Protein AF-A0A5C9EHA9-F1 (afdb_monomer_lite)

Structure (mmCIF, N/CA/C/O backbone):
data_AF-A0A5C9EHA9-F1
#
_entry.id   AF-A0A5C9EHA9-F1
#
loop_
_atom_site.group_PDB
_atom_site.id
_atom_site.type_symbol
_atom_site.label_atom_id
_atom_site.label_alt_id
_atom_site.label_comp_id
_atom_site.label_asym_id
_atom_site.label_entity_id
_atom_site.label_seq_id
_atom_site.pdbx_PDB_ins_code
_atom_site.Cartn_x
_atom_site.Cartn_y
_atom_site.Cartn_z
_atom_site.occupancy
_atom_site.B_iso_or_equiv
_atom_site.auth_seq_id
_atom_site.auth_comp_id
_atom_site.auth_asym_id
_atom_site.auth_atom_id
_atom_site.pdbx_PDB_model_num
ATOM 1 N N . MET A 1 1 ? 40.102 21.582 -14.634 1.00 33.03 1 MET A N 1
ATOM 2 C CA . MET A 1 1 ? 40.320 20.619 -13.537 1.00 33.03 1 MET A CA 1
ATOM 3 C C . MET A 1 1 ? 39.974 19.258 -14.089 1.00 33.03 1 MET A C 1
ATOM 5 O O . MET A 1 1 ? 38.854 19.064 -14.535 1.00 33.03 1 MET A O 1
ATOM 9 N N . THR A 1 2 ? 40.988 18.416 -14.208 1.00 31.03 2 THR A N 1
ATOM 10 C CA . THR A 1 2 ? 40.971 17.069 -14.780 1.00 31.03 2 THR A CA 1
ATOM 11 C C . THR A 1 2 ? 39.968 16.185 -14.041 1.00 31.03 2 THR A C 1
ATOM 13 O O . THR A 1 2 ? 40.045 16.054 -12.823 1.00 31.03 2 THR A O 1
ATOM 16 N N . ILE A 1 3 ? 39.015 15.611 -14.780 1.00 41.56 3 ILE A N 1
ATOM 17 C CA . ILE A 1 3 ? 38.165 14.519 -14.299 1.00 41.56 3 ILE A CA 1
ATOM 18 C C . ILE A 1 3 ? 39.112 13.354 -13.995 1.00 41.56 3 ILE A C 1
ATOM 20 O O . ILE A 1 3 ? 39.932 12.991 -14.834 1.00 41.56 3 ILE A O 1
ATOM 24 N N . ASN A 1 4 ? 39.071 12.860 -12.761 1.00 42.25 4 ASN A N 1
ATOM 25 C CA . ASN A 1 4 ? 39.932 11.792 -12.271 1.00 42.25 4 ASN A CA 1
ATOM 26 C C . ASN A 1 4 ? 39.829 10.542 -13.163 1.00 42.25 4 ASN A C 1
ATOM 28 O O . ASN A 1 4 ? 38.785 9.896 -13.182 1.00 42.25 4 ASN A O 1
ATOM 32 N N . ASP A 1 5 ? 40.942 10.135 -13.781 1.00 46.09 5 ASP A N 1
ATOM 33 C CA . ASP A 1 5 ? 41.194 8.769 -14.274 1.00 46.09 5 ASP A CA 1
ATOM 34 C C . ASP A 1 5 ? 41.341 7.780 -13.093 1.00 46.09 5 ASP A C 1
ATOM 36 O O . ASP A 1 5 ? 42.302 7.013 -12.999 1.00 46.09 5 ASP A O 1
ATOM 40 N N . GLN A 1 6 ? 40.426 7.809 -12.122 1.00 56.72 6 GLN A N 1
ATOM 41 C CA . GLN A 1 6 ? 40.365 6.736 -11.136 1.00 56.72 6 GLN A CA 1
ATOM 42 C C . GLN A 1 6 ? 39.801 5.504 -11.840 1.00 56.72 6 GLN A C 1
ATOM 44 O O . GLN A 1 6 ? 38.637 5.486 -12.237 1.00 56.72 6 GLN A O 1
ATOM 49 N N . LEU A 1 7 ? 40.648 4.483 -12.025 1.00 65.50 7 LEU A N 1
ATOM 50 C CA . LEU A 1 7 ? 40.211 3.173 -12.498 1.00 65.50 7 LEU A CA 1
ATOM 51 C C . LEU A 1 7 ? 39.031 2.703 -11.638 1.00 65.50 7 LEU A C 1
ATOM 53 O O . LEU A 1 7 ? 39.145 2.648 -10.414 1.00 65.50 7 LEU A O 1
ATOM 57 N N . ILE A 1 8 ? 37.927 2.337 -12.291 1.00 74.50 8 ILE A N 1
ATOM 58 C CA . ILE A 1 8 ? 36.803 1.666 -11.639 1.00 74.50 8 ILE A CA 1
ATOM 59 C C . ILE A 1 8 ? 37.338 0.369 -11.019 1.00 74.50 8 ILE A C 1
ATOM 61 O O . ILE A 1 8 ? 37.857 -0.493 -11.731 1.00 74.50 8 ILE A O 1
ATOM 65 N N . ASP A 1 9 ? 37.245 0.247 -9.694 1.00 79.56 9 ASP A N 1
ATOM 66 C CA . ASP A 1 9 ? 37.629 -0.973 -8.990 1.00 79.56 9 ASP A CA 1
ATOM 67 C C . ASP A 1 9 ? 36.537 -2.033 -9.166 1.00 79.56 9 ASP A C 1
ATOM 69 O O . ASP A 1 9 ? 35.448 -1.940 -8.598 1.00 79.56 9 ASP A O 1
ATOM 73 N N . PHE A 1 10 ? 36.845 -3.052 -9.965 1.00 81.06 10 PHE A N 1
ATOM 74 C CA . PHE A 1 10 ? 35.960 -4.186 -10.221 1.00 81.06 10 PHE A CA 1
ATOM 75 C C . PHE A 1 10 ? 36.084 -5.296 -9.170 1.00 81.06 10 PHE A C 1
ATOM 77 O O . PHE A 1 10 ? 35.537 -6.371 -9.378 1.00 81.06 10 PHE A O 1
ATOM 84 N N . GLN A 1 11 ? 36.809 -5.088 -8.064 1.00 77.44 11 GLN A N 1
ATOM 85 C CA . GLN A 1 11 ? 36.884 -6.004 -6.914 1.00 77.44 11 GLN A CA 1
ATOM 86 C C . GLN A 1 11 ? 37.249 -7.454 -7.279 1.00 77.44 11 GLN A C 1
ATOM 88 O O . GLN A 1 11 ? 36.770 -8.411 -6.676 1.00 77.44 11 GLN A O 1
ATOM 93 N N . GLY A 1 12 ? 38.108 -7.620 -8.288 1.00 79.00 12 GLY A N 1
ATOM 94 C CA . GLY A 1 12 ? 38.571 -8.927 -8.761 1.00 79.00 12 GLY A CA 1
ATOM 95 C C . GLY A 1 12 ? 37.683 -9.606 -9.810 1.00 79.00 12 GLY A C 1
ATOM 96 O O . GLY A 1 12 ? 38.083 -10.656 -10.315 1.00 79.00 12 GLY A O 1
ATOM 97 N N . TYR A 1 13 ? 36.542 -9.016 -10.183 1.00 82.75 13 TYR A N 1
ATOM 98 C CA . TYR A 1 13 ? 35.718 -9.492 -11.298 1.00 82.75 13 TYR A CA 1
ATOM 99 C C . TYR A 1 13 ? 36.395 -9.230 -12.651 1.00 82.75 13 TYR A C 1
ATOM 101 O O . TYR A 1 13 ? 37.064 -8.212 -12.853 1.00 82.75 13 TYR A O 1
ATOM 109 N N . LYS A 1 14 ? 36.196 -10.150 -13.598 1.00 88.31 14 LYS A N 1
ATOM 110 C CA . LYS A 1 14 ? 36.765 -10.105 -14.954 1.00 88.31 14 LYS A CA 1
ATOM 111 C C . LYS A 1 14 ? 35.688 -9.802 -15.989 1.00 88.31 14 LYS A C 1
ATOM 113 O O . LYS A 1 14 ? 35.336 -10.656 -16.800 1.00 88.31 14 LYS A O 1
ATOM 118 N N . LEU A 1 15 ? 35.182 -8.573 -15.959 1.00 88.69 15 LEU A N 1
ATOM 119 C CA . LEU A 1 15 ? 34.115 -8.148 -16.859 1.00 88.69 15 LEU A CA 1
ATOM 120 C C . LEU A 1 15 ? 34.553 -8.205 -18.334 1.00 88.69 15 LEU A C 1
ATOM 122 O O . LEU A 1 15 ? 35.722 -7.942 -18.644 1.00 88.69 15 LEU A O 1
ATOM 126 N N . PRO A 1 16 ? 33.620 -8.460 -19.269 1.00 92.12 16 PRO A N 1
ATOM 127 C CA . PRO A 1 16 ? 33.865 -8.267 -20.691 1.00 92.12 16 PRO A CA 1
ATOM 128 C C . PRO A 1 16 ? 34.302 -6.830 -21.001 1.00 92.12 16 PRO A C 1
ATOM 130 O O . PRO A 1 16 ? 33.774 -5.870 -20.434 1.00 92.12 16 PRO A O 1
ATOM 133 N N . GLN A 1 17 ? 35.206 -6.663 -21.973 1.00 90.75 17 GLN A N 1
ATOM 134 C CA . GLN A 1 17 ? 35.720 -5.341 -22.360 1.00 90.75 17 GLN A CA 1
ATOM 135 C C . GLN A 1 17 ? 34.598 -4.360 -22.743 1.00 90.75 17 GLN A C 1
ATOM 137 O O . GLN A 1 17 ? 34.673 -3.185 -22.404 1.00 90.75 17 GLN A O 1
ATOM 142 N N . SER A 1 18 ? 33.523 -4.846 -23.369 1.00 92.12 18 SER A N 1
ATOM 143 C CA . SER A 1 18 ? 32.357 -4.033 -23.733 1.00 92.12 18 SER A CA 1
ATOM 144 C C . SER A 1 18 ? 31.646 -3.406 -22.529 1.00 92.12 18 SER A C 1
ATOM 146 O O . SER A 1 18 ? 31.169 -2.276 -22.630 1.00 92.12 18 SER A O 1
ATOM 148 N N . GLU A 1 19 ? 31.574 -4.113 -21.397 1.00 92.44 19 GLU A N 1
ATOM 149 C CA . GLU A 1 19 ? 30.975 -3.600 -20.160 1.00 92.44 19 GLU A CA 1
ATOM 150 C C . GLU A 1 19 ? 31.929 -2.633 -19.452 1.00 92.44 19 GLU A C 1
ATOM 152 O O . GLU A 1 19 ? 31.502 -1.580 -18.982 1.00 92.44 19 GLU A O 1
ATOM 157 N N . ILE A 1 20 ? 33.233 -2.935 -19.453 1.00 90.75 20 ILE A N 1
ATOM 158 C CA . ILE A 1 20 ? 34.268 -2.031 -18.929 1.00 90.75 20 ILE A CA 1
ATOM 159 C C . ILE A 1 20 ? 34.233 -0.693 -19.676 1.00 90.75 20 ILE A C 1
ATOM 161 O O . ILE A 1 20 ? 34.204 0.367 -19.048 1.00 90.75 20 ILE A O 1
ATOM 165 N N . ASP A 1 21 ? 34.203 -0.730 -21.009 1.00 91.75 21 ASP A N 1
ATOM 166 C CA . ASP A 1 21 ? 34.147 0.468 -21.847 1.00 91.75 21 ASP A CA 1
ATOM 167 C C . ASP A 1 21 ? 32.845 1.241 -21.619 1.00 91.75 21 ASP A C 1
ATOM 169 O O . ASP A 1 21 ? 32.862 2.470 -21.530 1.00 91.75 21 ASP A O 1
ATOM 173 N N . ALA A 1 22 ? 31.719 0.539 -21.456 1.00 92.56 22 ALA A N 1
ATOM 174 C CA . ALA A 1 22 ? 30.440 1.165 -21.142 1.00 92.56 22 ALA A CA 1
ATOM 175 C C . ALA A 1 22 ? 30.476 1.924 -19.810 1.00 92.56 22 ALA A C 1
ATOM 177 O O . ALA A 1 22 ? 30.081 3.088 -19.760 1.00 92.56 22 ALA A O 1
ATOM 178 N N . LEU A 1 23 ? 30.991 1.301 -18.746 1.00 91.06 23 LEU A N 1
ATOM 179 C CA . LEU A 1 23 ? 31.095 1.925 -17.427 1.00 91.06 23 LEU A CA 1
ATOM 180 C C . LEU A 1 23 ? 32.051 3.125 -17.439 1.00 91.06 23 LEU A C 1
ATOM 182 O O . LEU A 1 23 ? 31.715 4.180 -16.906 1.00 91.06 23 LEU A O 1
ATOM 186 N N . LYS A 1 24 ? 33.199 3.018 -18.117 1.00 89.75 24 LYS A N 1
ATOM 187 C CA . LYS A 1 24 ? 34.130 4.148 -18.277 1.00 89.75 24 LYS A CA 1
ATOM 188 C C . LYS A 1 24 ? 33.502 5.317 -19.031 1.00 89.75 24 LYS A C 1
ATOM 190 O O . LYS A 1 24 ? 33.707 6.472 -18.656 1.00 89.75 24 LYS A O 1
ATOM 195 N N . ARG A 1 25 ? 32.717 5.043 -20.076 1.00 91.88 25 ARG A N 1
ATOM 196 C CA . ARG A 1 25 ? 31.976 6.081 -20.807 1.00 91.88 25 ARG A CA 1
ATOM 197 C C . ARG A 1 25 ? 30.891 6.715 -19.943 1.00 91.88 25 ARG A C 1
ATOM 199 O O . ARG A 1 25 ? 30.769 7.930 -19.944 1.00 91.88 25 ARG A O 1
ATOM 206 N N . LEU A 1 26 ? 30.160 5.936 -19.147 1.00 89.94 26 LEU A N 1
ATOM 207 C CA . LEU A 1 26 ? 29.197 6.479 -18.179 1.00 89.94 26 LEU A CA 1
ATOM 208 C C . LEU A 1 26 ? 29.873 7.405 -17.155 1.00 89.94 26 LEU A C 1
ATOM 210 O O . LEU A 1 26 ? 29.376 8.493 -16.885 1.00 89.94 26 LEU A O 1
ATOM 214 N N . GLN A 1 27 ? 31.036 7.023 -16.631 1.00 87.19 27 GLN A N 1
ATOM 215 C CA . GLN A 1 27 ? 31.790 7.860 -15.697 1.00 87.19 27 GLN A CA 1
ATOM 216 C C . GLN A 1 27 ? 32.285 9.159 -16.354 1.00 87.19 27 GLN A C 1
ATOM 218 O O . GLN A 1 27 ? 32.115 10.237 -15.791 1.00 87.19 27 GLN A O 1
ATOM 223 N N . SER A 1 28 ? 32.872 9.067 -17.550 1.00 87.88 28 SER A N 1
ATOM 224 C CA . SER A 1 28 ? 33.531 10.201 -18.215 1.00 87.88 28 SER A CA 1
ATOM 225 C C . SER A 1 28 ? 32.577 11.129 -18.977 1.00 87.88 28 SER A C 1
ATOM 227 O O . SER A 1 28 ? 32.682 12.345 -18.839 1.00 87.88 28 SER A O 1
ATOM 229 N N . GLU A 1 29 ? 31.638 10.588 -19.759 1.00 88.50 29 GLU A N 1
ATOM 230 C CA . GLU A 1 29 ? 30.702 11.371 -20.583 1.00 88.50 29 GLU A CA 1
ATOM 231 C C . GLU A 1 29 ? 29.534 11.927 -19.756 1.00 88.50 29 GLU A C 1
ATOM 233 O O . GLU A 1 29 ? 29.014 12.997 -20.067 1.00 88.50 29 GLU A O 1
ATOM 238 N N . TYR A 1 30 ? 29.132 11.219 -18.694 1.00 84.31 30 TYR A N 1
ATOM 239 C CA . TYR A 1 30 ? 27.952 11.552 -17.887 1.00 84.31 30 TYR A CA 1
ATOM 240 C C . TYR A 1 30 ? 28.292 11.964 -16.448 1.00 84.31 30 TYR A C 1
ATOM 242 O O . TYR A 1 30 ? 27.385 12.163 -15.642 1.00 84.31 30 TYR A O 1
ATOM 250 N N . ASN A 1 31 ? 29.586 12.123 -16.131 1.00 82.06 31 ASN A N 1
ATOM 251 C CA . ASN A 1 31 ? 30.104 12.533 -14.820 1.00 82.06 31 ASN A CA 1
ATOM 252 C C . ASN A 1 31 ? 29.496 11.732 -13.655 1.00 82.06 31 ASN A C 1
ATOM 254 O O . ASN A 1 31 ? 29.128 12.282 -12.613 1.00 82.06 31 ASN A O 1
ATOM 258 N N . MET A 1 32 ? 29.339 10.427 -13.866 1.00 80.44 32 MET A N 1
ATOM 259 C CA . MET A 1 32 ? 28.741 9.540 -12.883 1.00 80.44 32 MET A CA 1
ATOM 260 C C . MET A 1 32 ? 29.759 9.043 -11.870 1.00 80.44 32 MET A C 1
ATOM 262 O O . MET A 1 32 ? 30.819 8.540 -12.239 1.00 80.44 32 MET A O 1
ATOM 266 N N . ASP A 1 33 ? 29.369 9.060 -10.600 1.00 79.81 33 ASP A N 1
ATOM 267 C CA . ASP A 1 33 ? 30.094 8.343 -9.559 1.00 79.81 33 ASP A CA 1
ATOM 268 C C . ASP A 1 33 ? 29.681 6.859 -9.561 1.00 79.81 33 ASP A C 1
ATOM 270 O O . ASP A 1 33 ? 28.564 6.482 -9.173 1.00 79.81 33 ASP A O 1
ATOM 274 N N . ILE A 1 34 ? 30.558 6.010 -10.103 1.00 82.44 34 ILE A N 1
ATOM 275 C CA . ILE A 1 34 ? 30.306 4.577 -10.270 1.00 82.44 34 ILE A CA 1
ATOM 276 C C . ILE A 1 34 ? 30.971 3.809 -9.135 1.00 82.44 34 ILE A C 1
ATOM 278 O O . ILE A 1 34 ? 32.188 3.653 -9.093 1.00 82.44 34 ILE A O 1
ATOM 282 N N . ILE A 1 35 ? 30.137 3.260 -8.257 1.00 81.25 35 ILE A N 1
ATOM 283 C CA . ILE A 1 35 ? 30.541 2.378 -7.170 1.00 81.25 35 ILE A CA 1
ATOM 284 C C . ILE A 1 35 ? 30.046 0.979 -7.520 1.00 81.25 35 ILE A C 1
ATOM 286 O O . ILE A 1 35 ? 28.837 0.743 -7.607 1.00 81.25 35 ILE A O 1
ATOM 290 N N . VAL A 1 36 ? 30.991 0.061 -7.713 1.00 82.56 36 VAL A N 1
ATOM 291 C CA . VAL A 1 36 ? 30.744 -1.327 -8.116 1.00 82.56 36 VAL A CA 1
ATOM 292 C C . VAL A 1 36 ? 30.831 -2.247 -6.905 1.00 82.56 36 VAL A C 1
ATOM 294 O O . VAL A 1 36 ? 31.806 -2.179 -6.157 1.00 82.56 36 VAL A O 1
ATOM 297 N N . LYS A 1 37 ? 29.832 -3.116 -6.715 1.00 82.56 37 LYS A N 1
ATOM 298 C CA . LYS A 1 37 ? 29.781 -4.099 -5.622 1.00 82.56 37 LYS A CA 1
ATOM 299 C C . LYS A 1 37 ? 29.223 -5.461 -6.072 1.00 82.56 37 LYS A C 1
ATOM 301 O O . LYS A 1 37 ? 28.467 -5.513 -7.043 1.00 82.56 37 LYS A O 1
ATOM 306 N N . PRO A 1 38 ? 29.515 -6.559 -5.352 1.00 81.25 38 PRO A N 1
ATOM 307 C CA . PRO A 1 38 ? 28.788 -7.819 -5.483 1.00 81.25 38 PRO A CA 1
ATOM 308 C C . PRO A 1 38 ? 27.281 -7.644 -5.254 1.00 81.25 38 PRO A C 1
ATOM 310 O O . PRO A 1 38 ? 26.845 -6.791 -4.471 1.00 81.25 38 PRO A O 1
ATOM 313 N N . ARG A 1 39 ? 26.473 -8.482 -5.914 1.00 81.19 39 ARG A N 1
ATOM 314 C CA . ARG A 1 39 ? 25.013 -8.504 -5.740 1.00 81.19 39 ARG A CA 1
ATOM 315 C C . ARG A 1 39 ? 24.624 -8.609 -4.259 1.00 81.19 39 ARG A C 1
ATOM 317 O O . ARG A 1 39 ? 25.057 -9.511 -3.548 1.00 81.19 39 ARG A O 1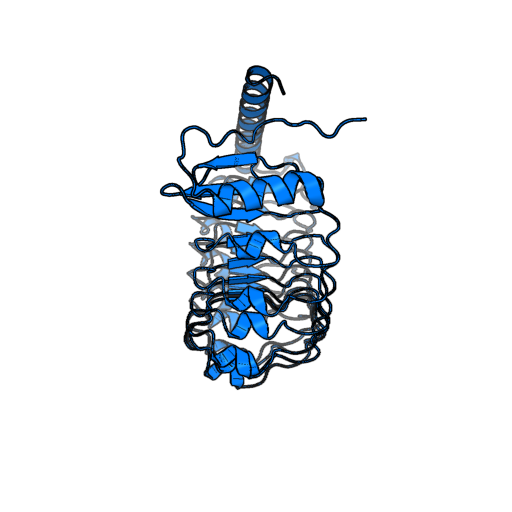
ATOM 324 N N . GLY A 1 40 ? 23.753 -7.700 -3.814 1.00 71.94 40 GLY A N 1
ATOM 325 C CA . GLY A 1 40 ? 23.185 -7.694 -2.459 1.00 71.94 40 GLY A CA 1
ATOM 326 C C . GLY A 1 40 ? 23.875 -6.759 -1.460 1.00 71.94 40 GLY A C 1
ATOM 327 O O . GLY A 1 40 ? 23.336 -6.551 -0.370 1.00 71.94 40 GLY A O 1
ATOM 328 N N . GLU A 1 41 ? 25.006 -6.143 -1.814 1.00 71.88 41 GLU A N 1
ATOM 329 C CA . GLU A 1 41 ? 25.599 -5.076 -1.001 1.00 71.88 41 GLU A CA 1
ATOM 330 C C . GLU A 1 41 ? 24.802 -3.762 -1.110 1.00 71.88 41 GLU A C 1
ATOM 332 O O . GLU A 1 41 ? 24.217 -3.437 -2.148 1.00 71.88 41 GLU A O 1
ATOM 337 N N . LYS A 1 42 ? 24.760 -3.002 -0.007 1.00 69.06 42 LYS A N 1
ATOM 338 C CA . LYS A 1 42 ? 24.109 -1.683 0.066 1.00 69.06 42 LYS A CA 1
ATOM 339 C C . LYS A 1 42 ? 25.058 -0.584 -0.430 1.00 69.06 42 LYS A C 1
ATOM 341 O O . LYS A 1 42 ? 26.267 -0.776 -0.432 1.00 69.06 42 LYS A O 1
ATOM 346 N N . GLU A 1 43 ? 24.497 0.584 -0.755 1.00 63.06 43 GLU A N 1
ATOM 347 C CA . GLU A 1 43 ? 25.253 1.816 -1.063 1.00 63.06 43 GLU A CA 1
ATOM 348 C C . GLU A 1 43 ? 26.154 1.717 -2.312 1.00 63.06 43 GLU A C 1
ATOM 350 O O . GLU A 1 43 ? 27.322 2.095 -2.288 1.00 63.06 43 GLU A O 1
ATOM 355 N N . CYS A 1 44 ? 25.614 1.231 -3.433 1.00 64.06 44 CYS A N 1
ATOM 356 C CA . CYS A 1 44 ? 26.335 1.185 -4.706 1.00 64.06 44 CYS A CA 1
ATOM 357 C C . CYS A 1 44 ? 25.438 1.511 -5.902 1.00 64.06 44 CYS A C 1
ATOM 359 O O . CYS A 1 44 ? 24.219 1.321 -5.853 1.00 64.06 44 CYS A O 1
ATOM 361 N N . SER A 1 45 ? 26.053 2.000 -6.980 1.00 80.25 45 SER A N 1
ATOM 362 C CA . SER A 1 45 ? 25.365 2.305 -8.235 1.00 80.25 45 SER A CA 1
ATOM 363 C C . SER A 1 45 ? 25.400 1.141 -9.222 1.00 80.25 45 SER A C 1
ATOM 365 O O . SER A 1 45 ? 24.561 1.121 -10.114 1.00 80.25 45 SER A O 1
ATOM 367 N N . VAL A 1 46 ? 26.287 0.151 -9.058 1.00 86.88 46 VAL A N 1
ATOM 368 C CA . VAL A 1 46 ? 26.404 -1.014 -9.953 1.00 86.88 46 VAL A CA 1
ATOM 369 C C . VAL A 1 46 ? 26.540 -2.315 -9.155 1.00 86.88 46 VAL A C 1
ATOM 371 O O . VAL A 1 46 ? 27.414 -2.411 -8.292 1.00 86.88 46 VAL A O 1
ATOM 374 N N . TRP A 1 47 ? 25.720 -3.327 -9.472 1.00 88.25 47 TRP A N 1
ATOM 375 C CA . TRP A 1 47 ? 25.927 -4.701 -8.987 1.00 88.25 47 TRP A CA 1
ATOM 376 C C . TRP A 1 47 ? 26.499 -5.611 -10.063 1.00 88.25 47 TRP A C 1
ATOM 378 O O . TRP A 1 47 ? 26.034 -5.599 -11.208 1.00 88.25 47 TRP A O 1
ATOM 388 N N . LEU A 1 48 ? 27.439 -6.454 -9.638 1.00 87.56 48 LEU A N 1
ATOM 389 C CA . LEU A 1 48 ? 28.005 -7.534 -10.434 1.00 87.56 48 LEU A CA 1
ATOM 390 C C . LEU A 1 48 ? 27.535 -8.905 -9.951 1.00 87.56 48 LEU A C 1
ATOM 392 O O . LEU A 1 48 ? 27.392 -9.142 -8.748 1.00 87.56 48 LEU A O 1
ATOM 396 N N . GLU A 1 49 ? 27.371 -9.818 -10.899 1.00 90.06 49 GLU A N 1
ATOM 397 C CA . GLU A 1 49 ? 27.209 -11.247 -10.655 1.00 90.06 49 GLU A CA 1
ATOM 398 C C . GLU A 1 49 ? 27.819 -12.031 -11.817 1.00 90.06 49 GLU A C 1
ATOM 400 O O . GLU A 1 49 ? 27.651 -11.657 -12.975 1.00 90.06 49 GLU A O 1
ATOM 405 N N . SER A 1 50 ? 28.550 -13.105 -11.502 1.00 89.56 50 SER A N 1
ATOM 406 C CA . SER A 1 50 ? 29.165 -13.989 -12.504 1.00 89.56 50 SER A CA 1
ATOM 407 C C . SER A 1 50 ? 29.951 -13.245 -13.596 1.00 89.56 50 SER A C 1
ATOM 409 O O . SER A 1 50 ? 29.804 -13.551 -14.772 1.00 89.56 50 SER A O 1
ATOM 411 N N . ASP A 1 51 ? 30.780 -12.271 -13.199 1.00 90.25 51 ASP A N 1
ATOM 412 C CA . ASP A 1 51 ? 31.585 -11.424 -14.099 1.00 90.25 51 ASP A CA 1
ATOM 413 C C . ASP A 1 51 ? 30.786 -10.503 -15.043 1.00 90.25 51 ASP A C 1
ATOM 415 O O . ASP A 1 51 ? 31.342 -9.982 -16.006 1.00 90.25 51 ASP A O 1
ATOM 419 N N . HIS A 1 52 ? 29.518 -10.216 -14.735 1.00 93.06 52 HIS A N 1
ATOM 420 C CA . HIS A 1 52 ? 28.670 -9.316 -15.520 1.00 93.06 52 HIS A CA 1
ATOM 421 C C . HIS A 1 52 ? 27.972 -8.248 -14.676 1.00 93.06 52 HIS A C 1
ATOM 423 O O . HIS A 1 52 ? 27.626 -8.474 -13.515 1.00 93.06 52 HIS A O 1
ATOM 429 N N . VAL A 1 53 ? 27.702 -7.090 -15.282 1.00 92.06 53 VAL A N 1
ATOM 430 C CA . VAL A 1 53 ? 26.826 -6.054 -14.722 1.00 92.06 53 VAL A CA 1
ATOM 431 C C . VAL A 1 53 ? 25.368 -6.503 -14.806 1.00 92.06 53 VAL A C 1
ATOM 433 O O . VAL A 1 53 ? 24.769 -6.531 -15.881 1.00 92.06 53 VAL A O 1
ATOM 436 N N . VAL A 1 54 ? 24.772 -6.791 -13.648 1.00 94.88 54 VAL A N 1
ATOM 437 C CA . VAL A 1 54 ? 23.370 -7.235 -13.536 1.00 94.88 54 VAL A CA 1
ATOM 438 C C . VAL A 1 54 ? 22.436 -6.143 -13.023 1.00 94.88 54 VAL A C 1
ATOM 440 O O . VAL A 1 54 ? 21.226 -6.212 -13.234 1.00 94.88 54 VAL A O 1
ATOM 443 N N . SER A 1 55 ? 22.971 -5.098 -12.386 1.00 93.88 55 SER A N 1
ATOM 444 C CA . SER A 1 55 ? 22.178 -3.953 -11.940 1.00 93.88 55 SER A CA 1
ATOM 445 C C . SER A 1 55 ? 22.928 -2.647 -12.079 1.00 93.88 55 SER A C 1
ATOM 447 O O . SER A 1 55 ? 24.119 -2.588 -11.780 1.00 93.88 55 SER A O 1
ATOM 449 N N . ILE A 1 56 ? 22.211 -1.592 -12.461 1.00 92.19 56 ILE A N 1
ATOM 450 C CA . ILE A 1 56 ? 22.743 -0.234 -12.461 1.00 92.19 56 ILE A CA 1
ATOM 451 C C . ILE A 1 56 ? 21.686 0.798 -12.046 1.00 92.19 56 ILE A C 1
ATOM 453 O O . ILE A 1 56 ? 20.525 0.755 -12.464 1.00 92.19 56 ILE A O 1
ATOM 457 N N . GLY A 1 57 ? 22.089 1.737 -11.195 1.00 89.50 57 GLY A N 1
ATOM 458 C CA . GLY A 1 57 ? 21.264 2.801 -10.645 1.00 89.50 57 GLY A CA 1
ATOM 459 C C . GLY A 1 57 ? 21.798 4.183 -11.009 1.00 89.50 57 GLY A C 1
ATOM 460 O O . GLY A 1 57 ? 22.910 4.553 -10.657 1.00 89.50 57 GLY A O 1
ATOM 461 N N . PHE A 1 58 ? 20.941 4.976 -11.638 1.00 85.31 58 PHE A N 1
ATOM 462 C CA . PHE A 1 58 ? 21.192 6.328 -12.124 1.00 85.31 58 PHE A CA 1
ATOM 463 C C . PHE A 1 58 ? 20.357 7.375 -11.375 1.00 85.31 58 PHE A C 1
ATOM 465 O O . PHE A 1 58 ? 19.890 8.349 -11.968 1.00 85.31 58 PHE A O 1
ATOM 472 N N . ALA A 1 59 ? 20.125 7.195 -10.071 1.00 84.75 59 ALA A N 1
ATOM 473 C CA . ALA A 1 59 ? 19.325 8.146 -9.298 1.00 84.75 59 ALA A CA 1
ATOM 474 C C . ALA A 1 59 ? 19.914 9.565 -9.357 1.00 84.75 59 ALA A C 1
ATOM 476 O O . ALA A 1 59 ? 21.096 9.718 -9.072 1.00 84.75 59 ALA A O 1
ATOM 477 N N . ARG A 1 60 ? 19.093 10.593 -9.619 1.00 85.56 60 ARG A N 1
ATOM 478 C CA . ARG A 1 60 ? 19.487 12.009 -9.438 1.00 85.56 60 ARG A CA 1
ATOM 479 C C . ARG A 1 60 ? 20.709 12.445 -10.270 1.00 85.56 60 ARG A C 1
ATOM 481 O O . ARG A 1 60 ? 21.534 13.209 -9.782 1.00 85.56 60 ARG A O 1
ATOM 488 N N . ASN A 1 61 ? 20.803 11.994 -11.524 1.00 83.62 61 ASN A N 1
ATOM 489 C CA . ASN A 1 61 ? 21.893 12.358 -12.448 1.00 83.62 61 ASN A CA 1
ATOM 490 C C . ASN A 1 61 ? 21.493 13.423 -13.487 1.00 83.62 61 ASN A C 1
ATOM 492 O O . ASN A 1 61 ? 22.245 13.697 -14.416 1.00 83.62 61 ASN A O 1
ATOM 496 N N . ASN A 1 62 ? 20.313 14.040 -13.345 1.00 86.00 62 ASN A N 1
ATOM 497 C CA . ASN A 1 62 ? 19.784 15.057 -14.265 1.00 86.00 62 ASN A CA 1
ATOM 498 C C . ASN A 1 62 ? 19.704 14.611 -15.739 1.00 86.00 62 ASN A C 1
ATOM 500 O O . ASN A 1 62 ? 19.743 15.446 -16.643 1.00 86.00 62 ASN A O 1
ATOM 504 N N . PHE A 1 63 ? 19.544 13.312 -16.005 1.00 88.56 63 PHE A N 1
ATOM 505 C CA . PHE A 1 63 ? 19.438 12.815 -17.375 1.00 88.56 63 PHE A CA 1
ATOM 506 C C . PHE A 1 63 ? 18.172 13.311 -18.069 1.00 88.56 63 PHE A C 1
ATOM 508 O O . PHE A 1 63 ? 17.063 13.101 -17.581 1.00 88.56 63 PHE A O 1
ATOM 515 N N . SER A 1 64 ? 18.342 13.949 -19.227 1.00 90.75 64 SER A N 1
ATOM 516 C CA . SER A 1 64 ? 17.259 14.291 -20.158 1.00 90.75 64 SER A CA 1
ATOM 517 C C . SER A 1 64 ? 17.006 13.190 -21.192 1.00 90.75 64 SER A C 1
ATOM 519 O O . SER A 1 64 ? 15.911 13.107 -21.738 1.00 90.75 64 SER A O 1
ATOM 521 N N . SER A 1 65 ? 17.994 12.327 -21.430 1.00 92.62 65 SER A N 1
ATOM 522 C CA . SER A 1 65 ? 17.918 11.165 -22.318 1.00 92.62 65 SER A CA 1
ATOM 523 C C . SER A 1 65 ? 18.633 9.968 -21.691 1.00 92.62 65 SER A C 1
ATOM 525 O O . SER A 1 65 ? 19.462 10.122 -20.793 1.00 92.62 65 SER A O 1
ATOM 527 N N . CYS A 1 66 ? 18.267 8.764 -22.127 1.00 93.25 66 CYS A N 1
ATOM 528 C CA . CYS A 1 66 ? 18.907 7.538 -21.663 1.00 93.25 66 CYS A CA 1
ATOM 529 C C . CYS A 1 66 ? 20.358 7.473 -22.181 1.00 93.25 66 CYS A C 1
ATOM 531 O O . CYS A 1 66 ? 20.544 7.579 -23.392 1.00 93.25 66 CYS A O 1
ATOM 533 N N . PRO A 1 67 ? 21.372 7.247 -21.324 1.00 92.81 67 PRO A N 1
ATOM 534 C CA . PRO A 1 67 ? 22.759 7.121 -21.765 1.00 92.81 67 PRO A CA 1
ATOM 535 C C . PRO A 1 67 ? 22.981 5.949 -22.733 1.00 92.81 67 PRO A C 1
ATOM 537 O O . PRO A 1 67 ? 22.703 4.795 -22.399 1.00 92.81 67 PRO A O 1
ATOM 540 N N . ASP A 1 68 ? 23.555 6.226 -23.903 1.00 93.25 68 ASP A N 1
ATOM 541 C CA . ASP A 1 68 ? 23.835 5.217 -24.938 1.00 93.25 68 ASP A CA 1
ATOM 542 C C . ASP A 1 68 ? 24.772 4.066 -24.519 1.00 93.25 68 ASP A C 1
ATOM 544 O O . ASP A 1 68 ? 24.549 2.940 -24.975 1.00 93.25 68 ASP A O 1
ATOM 548 N N . PRO A 1 69 ? 25.799 4.257 -23.657 1.00 94.12 69 PRO A N 1
ATOM 549 C CA . PRO A 1 69 ? 26.687 3.156 -23.268 1.00 94.12 69 PRO A CA 1
ATOM 550 C C . PRO A 1 69 ? 25.969 1.962 -22.617 1.00 94.12 69 PRO A C 1
ATOM 552 O O . PRO A 1 69 ? 26.473 0.842 -22.670 1.00 94.12 69 PRO A O 1
ATOM 555 N N . ILE A 1 70 ? 24.776 2.175 -22.051 1.00 93.69 70 ILE A N 1
ATOM 556 C CA . ILE A 1 70 ? 23.955 1.137 -21.406 1.00 93.69 70 ILE A CA 1
ATOM 557 C C . ILE A 1 70 ? 23.588 0.018 -22.385 1.00 93.69 70 ILE A C 1
ATOM 559 O O . ILE A 1 70 ? 23.443 -1.129 -21.967 1.00 93.69 70 ILE A O 1
ATOM 563 N N . ARG A 1 71 ? 23.514 0.311 -23.689 1.00 95.31 71 ARG A N 1
ATOM 564 C CA . ARG A 1 71 ? 23.264 -0.692 -24.731 1.00 95.31 71 ARG A CA 1
ATOM 565 C C . ARG A 1 71 ? 24.260 -1.856 -24.687 1.00 95.31 71 ARG A C 1
ATOM 567 O O . ARG A 1 71 ? 23.924 -2.949 -25.115 1.00 95.31 71 ARG A O 1
ATOM 574 N N . ASN A 1 72 ? 25.464 -1.671 -24.152 1.00 95.12 72 ASN A N 1
ATOM 575 C CA . ASN A 1 72 ? 26.471 -2.733 -24.079 1.00 95.12 72 ASN A CA 1
ATOM 576 C C . ASN A 1 72 ? 26.335 -3.642 -22.841 1.00 95.12 72 ASN A C 1
ATOM 578 O O . ASN A 1 72 ? 27.055 -4.633 -22.738 1.00 95.12 72 ASN A O 1
ATOM 582 N N . LEU A 1 73 ? 25.420 -3.339 -21.914 1.00 94.81 73 LEU A N 1
ATOM 583 C CA . LEU A 1 73 ? 25.200 -4.098 -20.677 1.00 94.81 73 LEU A CA 1
ATOM 584 C C . LEU A 1 73 ? 24.136 -5.190 -20.894 1.00 94.81 73 LEU A C 1
ATOM 586 O O . LEU A 1 73 ? 23.014 -5.110 -20.402 1.00 94.81 73 LEU A O 1
ATOM 590 N N . GLN A 1 74 ? 24.472 -6.214 -21.677 1.00 95.19 74 GLN A N 1
ATOM 591 C CA . GLN A 1 74 ? 23.512 -7.215 -22.182 1.00 95.19 74 GLN A CA 1
ATOM 592 C C . GLN A 1 74 ? 22.984 -8.203 -21.121 1.00 95.19 74 GLN A C 1
ATOM 594 O O . GLN A 1 74 ? 21.989 -8.892 -21.354 1.00 95.19 74 GLN A O 1
ATOM 599 N N . PHE A 1 75 ? 23.619 -8.258 -19.950 1.00 96.00 75 PHE A N 1
ATOM 600 C CA . PHE A 1 75 ? 23.226 -9.101 -18.813 1.00 96.00 75 PHE A CA 1
ATOM 601 C C . PHE A 1 75 ? 22.406 -8.350 -17.761 1.00 96.00 75 PHE A C 1
ATOM 603 O O . PHE A 1 75 ? 22.098 -8.898 -16.705 1.00 96.00 75 PHE A O 1
ATOM 610 N N . LEU A 1 76 ? 22.036 -7.100 -18.049 1.00 96.44 76 LEU A N 1
ATOM 611 C CA . LEU A 1 76 ? 21.360 -6.247 -17.092 1.00 96.44 76 LEU A CA 1
ATOM 612 C C . LEU A 1 76 ? 19.968 -6.789 -16.743 1.00 96.44 76 LEU A C 1
ATOM 614 O O . LEU A 1 76 ? 19.083 -6.872 -17.594 1.00 96.44 76 LEU A O 1
ATOM 618 N N . GLU A 1 77 ? 19.768 -7.115 -15.469 1.00 97.19 77 GLU A N 1
ATOM 619 C CA . GLU A 1 77 ? 18.495 -7.576 -14.916 1.00 97.19 77 GLU A CA 1
ATOM 620 C C . GLU A 1 77 ? 17.682 -6.411 -14.357 1.00 97.19 77 GLU A C 1
ATOM 622 O O . GLU A 1 77 ? 16.457 -6.384 -14.488 1.00 97.19 77 GLU A O 1
ATOM 627 N N . THR A 1 78 ? 18.339 -5.427 -13.736 1.00 96.56 78 THR A N 1
ATOM 628 C CA . THR A 1 78 ? 17.643 -4.306 -13.102 1.00 96.56 78 THR A CA 1
ATOM 629 C C . THR A 1 78 ? 18.268 -2.960 -13.431 1.00 96.56 78 THR A C 1
ATOM 631 O O . THR A 1 78 ? 19.477 -2.780 -13.326 1.00 96.56 78 THR A O 1
ATOM 634 N N . ILE A 1 79 ? 17.438 -1.975 -13.770 1.00 95.69 79 ILE A N 1
ATOM 635 C CA . ILE A 1 79 ? 17.898 -0.618 -14.074 1.00 95.69 79 ILE A CA 1
ATOM 636 C C . ILE A 1 79 ? 17.038 0.431 -13.378 1.00 95.69 79 ILE A C 1
ATOM 638 O O . ILE A 1 79 ? 15.808 0.333 -13.349 1.00 95.69 79 ILE A O 1
ATOM 642 N N . GLY A 1 80 ? 17.674 1.450 -12.803 1.00 94.81 80 GLY A N 1
ATOM 643 C CA . GLY A 1 80 ? 16.973 2.555 -12.155 1.00 94.81 80 GLY A CA 1
ATOM 644 C C . GLY A 1 80 ? 17.376 3.911 -12.706 1.00 94.81 80 GLY A C 1
ATOM 645 O O . GLY A 1 80 ? 18.543 4.255 -12.686 1.00 94.81 80 GLY A O 1
ATOM 646 N N . PHE A 1 81 ? 16.403 4.719 -13.102 1.00 93.81 81 PHE A N 1
ATOM 647 C CA . PHE A 1 81 ? 16.543 6.106 -13.545 1.00 93.81 81 PHE A CA 1
ATOM 648 C C . PHE A 1 81 ? 15.733 7.067 -12.666 1.00 93.81 81 PHE A C 1
ATOM 650 O O . PHE A 1 81 ? 15.259 8.101 -13.140 1.00 93.81 81 PHE A O 1
ATOM 657 N N . GLN A 1 82 ? 15.533 6.739 -11.387 1.00 93.69 82 GLN A N 1
ATOM 658 C CA . GLN A 1 82 ? 14.692 7.564 -10.519 1.00 93.69 82 GLN A CA 1
ATOM 659 C C . GLN A 1 82 ? 15.205 9.007 -10.376 1.00 93.69 82 GLN A C 1
ATOM 661 O O . GLN A 1 82 ? 16.411 9.234 -10.273 1.00 93.69 82 GLN A O 1
ATOM 666 N N . SER A 1 83 ? 14.290 9.974 -10.305 1.00 94.06 83 SER A N 1
ATOM 667 C CA . SER A 1 83 ? 14.617 11.394 -10.112 1.00 94.06 83 SER A CA 1
ATOM 668 C C . SER A 1 83 ? 15.534 11.952 -11.211 1.00 94.06 83 SER A C 1
ATOM 670 O O . SER A 1 83 ? 16.585 12.519 -10.919 1.00 94.06 83 SER A O 1
ATOM 672 N N . ASN A 1 84 ? 15.146 11.772 -12.473 1.00 93.62 84 ASN A N 1
ATOM 673 C CA . ASN A 1 84 ? 15.802 12.379 -13.635 1.00 93.62 84 ASN A CA 1
ATOM 674 C C . ASN A 1 84 ? 14.790 13.246 -14.413 1.00 93.62 84 ASN A C 1
ATOM 676 O O . ASN A 1 84 ? 13.774 13.683 -13.878 1.00 93.62 84 ASN A O 1
ATOM 680 N N . SER A 1 85 ? 15.091 13.575 -15.666 1.00 95.38 85 SER A N 1
ATOM 681 C CA . SER A 1 85 ? 14.232 14.339 -16.575 1.00 95.38 85 SER A CA 1
ATOM 682 C C . SER A 1 85 ? 13.908 13.562 -17.855 1.00 95.38 85 SER A C 1
ATOM 684 O O . SER A 1 85 ? 13.669 14.182 -18.889 1.00 95.38 85 SER A O 1
ATOM 686 N N . LEU A 1 86 ? 13.888 12.226 -17.799 1.00 96.44 86 LEU A N 1
ATOM 687 C CA . LEU A 1 86 ? 13.586 11.394 -18.963 1.00 96.44 86 LEU A CA 1
ATOM 688 C C . LEU A 1 86 ? 12.124 11.561 -19.385 1.00 96.44 86 LEU A C 1
ATOM 690 O O . LEU A 1 86 ? 11.224 11.522 -18.545 1.00 96.44 86 LEU A O 1
ATOM 694 N N . SER A 1 87 ? 11.887 11.704 -20.685 1.00 96.56 87 SER A N 1
ATOM 695 C CA . SER A 1 87 ? 10.543 11.724 -21.282 1.00 96.56 87 SER A CA 1
ATOM 696 C C . SER A 1 87 ? 10.299 10.580 -22.264 1.00 96.56 87 SER A C 1
ATOM 698 O O . SER A 1 87 ? 9.153 10.310 -22.617 1.00 96.56 87 SER A O 1
ATOM 700 N N . GLU A 1 88 ? 11.359 9.899 -22.697 1.00 97.06 88 GLU A N 1
ATOM 701 C CA . GLU A 1 88 ? 11.314 8.781 -23.635 1.00 97.06 88 GLU A CA 1
ATOM 702 C C . GLU A 1 88 ? 12.438 7.774 -23.353 1.00 97.06 88 GLU A C 1
ATOM 704 O O . GLU A 1 88 ? 13.355 8.036 -22.572 1.00 97.06 88 GLU A O 1
ATOM 709 N N . LEU A 1 89 ? 12.339 6.604 -23.985 1.00 97.44 89 LEU A N 1
ATOM 710 C CA . LEU A 1 89 ? 13.393 5.595 -24.014 1.00 97.44 89 LEU A CA 1
ATOM 711 C C . LEU A 1 89 ? 13.729 5.279 -25.479 1.00 97.44 89 LEU A C 1
ATOM 713 O O . LEU A 1 89 ? 12.801 5.171 -26.285 1.00 97.44 89 LEU A O 1
ATOM 717 N N . PRO A 1 90 ? 15.015 5.107 -25.821 1.00 96.81 90 PRO A N 1
ATOM 718 C CA . PRO A 1 90 ? 15.447 4.850 -27.192 1.00 96.81 90 PRO A CA 1
ATOM 719 C C . PRO A 1 90 ? 15.047 3.447 -27.669 1.00 96.81 90 PRO A C 1
ATOM 721 O O . PRO A 1 90 ? 14.885 2.530 -26.867 1.00 96.81 90 PRO A O 1
ATOM 724 N N . ASP A 1 91 ? 14.947 3.240 -28.984 1.00 95.88 91 ASP A N 1
ATOM 725 C CA . ASP A 1 91 ? 14.518 1.954 -29.564 1.00 95.88 91 ASP A CA 1
ATOM 726 C C . ASP A 1 91 ? 15.444 0.780 -29.211 1.00 95.88 91 ASP A C 1
ATOM 728 O O . ASP A 1 91 ? 14.970 -0.339 -28.966 1.00 95.88 91 ASP A O 1
ATOM 732 N N . TRP A 1 92 ? 16.756 1.038 -29.124 1.00 96.00 92 TRP A N 1
ATOM 733 C CA . TRP A 1 92 ? 17.754 0.031 -28.752 1.00 96.00 92 TRP A CA 1
ATOM 734 C C . TRP A 1 92 ? 17.521 -0.533 -27.349 1.00 96.00 92 TRP A C 1
ATOM 736 O O . TRP A 1 92 ? 17.999 -1.619 -27.043 1.00 96.00 92 TRP A O 1
ATOM 746 N N . PHE A 1 93 ? 16.744 0.147 -26.499 1.00 96.75 93 PHE A N 1
ATOM 747 C CA . PHE A 1 93 ? 16.452 -0.316 -25.144 1.00 96.75 93 PHE A CA 1
ATOM 748 C C . PHE A 1 93 ? 15.761 -1.690 -25.135 1.00 96.75 93 PHE A C 1
ATOM 750 O O . PHE A 1 93 ? 15.894 -2.443 -24.176 1.00 96.75 93 PHE A O 1
ATOM 757 N N . SER A 1 94 ? 15.076 -2.050 -26.229 1.00 96.00 94 SER A N 1
ATOM 758 C CA . SER A 1 94 ? 14.473 -3.378 -26.415 1.00 96.00 94 SER A CA 1
ATOM 759 C C . SER A 1 94 ? 15.483 -4.528 -26.537 1.00 96.00 94 SER A C 1
ATOM 761 O O . SER A 1 94 ? 15.095 -5.687 -26.419 1.00 96.00 94 SER A O 1
ATOM 763 N N . GLU A 1 95 ? 16.770 -4.232 -26.729 1.00 96.56 95 GLU A N 1
ATOM 764 C CA . GLU A 1 95 ? 17.846 -5.228 -26.805 1.00 96.56 95 GLU A CA 1
ATOM 765 C C . GLU A 1 95 ? 18.254 -5.766 -25.424 1.00 96.56 95 GLU A C 1
ATOM 767 O O . GLU A 1 95 ? 18.866 -6.829 -25.339 1.00 96.56 95 GLU A O 1
ATOM 772 N N . LEU A 1 96 ? 17.869 -5.094 -24.329 1.00 96.94 96 LEU A N 1
ATOM 773 C CA . LEU A 1 96 ? 18.152 -5.510 -22.949 1.00 96.94 96 LEU A CA 1
ATOM 774 C C . LEU A 1 96 ? 17.236 -6.667 -22.506 1.00 96.94 96 LEU A C 1
ATOM 776 O O . LEU A 1 96 ? 16.459 -6.561 -21.560 1.00 96.94 96 LEU A O 1
ATOM 780 N N . THR A 1 97 ? 17.303 -7.793 -23.214 1.00 96.19 97 THR A N 1
ATOM 781 C CA . THR A 1 97 ? 16.346 -8.912 -23.103 1.00 96.19 97 THR A CA 1
ATOM 782 C C . THR A 1 97 ? 16.320 -9.613 -21.741 1.00 96.19 97 THR A C 1
ATOM 784 O O . THR A 1 97 ? 15.356 -10.322 -21.448 1.00 96.19 97 THR A O 1
ATOM 787 N N . LYS A 1 98 ? 17.350 -9.418 -20.907 1.00 97.50 98 LYS A N 1
ATOM 788 C CA . LYS A 1 98 ? 17.448 -9.941 -19.534 1.00 97.50 98 LYS A CA 1
ATOM 789 C C . LYS A 1 98 ? 16.782 -9.049 -18.486 1.00 97.50 98 LYS A C 1
ATOM 791 O O . LYS A 1 98 ? 16.660 -9.469 -17.339 1.00 97.50 98 LYS A O 1
ATOM 796 N N . LEU A 1 99 ? 16.323 -7.856 -18.868 1.00 98.19 99 LEU A N 1
ATOM 797 C CA . LEU A 1 99 ? 15.787 -6.884 -17.928 1.00 98.19 99 LEU A CA 1
ATOM 798 C C . LEU A 1 99 ? 14.466 -7.370 -17.317 1.00 98.19 99 LEU A C 1
ATOM 800 O O . LEU A 1 99 ? 13.460 -7.527 -18.008 1.00 98.19 99 LEU A O 1
ATOM 804 N N . THR A 1 100 ? 14.473 -7.558 -16.000 1.00 98.38 100 THR A N 1
ATOM 805 C CA . THR A 1 100 ? 13.326 -7.980 -15.190 1.00 98.38 100 THR A CA 1
ATOM 806 C C . THR A 1 100 ? 12.696 -6.823 -14.425 1.00 98.38 100 THR A C 1
ATOM 808 O O . THR A 1 100 ? 11.502 -6.859 -14.132 1.00 98.38 100 THR A O 1
ATOM 811 N N . SER A 1 101 ? 13.454 -5.767 -14.116 1.00 98.38 101 SER A N 1
ATOM 812 C CA . SER A 1 101 ? 12.942 -4.630 -13.350 1.00 98.38 101 SER A CA 1
ATOM 813 C C . SER A 1 101 ? 13.462 -3.297 -13.865 1.00 98.38 101 SER A C 1
ATOM 815 O O . SER A 1 101 ? 14.667 -3.087 -13.990 1.00 98.38 101 SER A O 1
ATOM 817 N N . ILE A 1 102 ? 12.547 -2.345 -14.043 1.00 98.00 102 ILE A N 1
ATOM 818 C CA . ILE A 1 102 ? 12.874 -0.963 -14.389 1.00 98.00 102 ILE A CA 1
ATOM 819 C C . ILE A 1 102 ? 12.222 0.036 -13.431 1.00 98.00 102 ILE A C 1
ATOM 821 O O . ILE A 1 102 ? 11.030 -0.048 -13.124 1.00 98.00 102 ILE A O 1
ATOM 825 N N . ASN A 1 103 ? 13.011 1.006 -12.963 1.00 97.69 103 ASN A N 1
ATOM 826 C CA . ASN A 1 103 ? 12.541 2.095 -12.114 1.00 97.69 103 ASN A CA 1
ATOM 827 C C . ASN A 1 103 ? 12.670 3.454 -12.817 1.00 97.69 103 ASN A C 1
ATOM 829 O O . ASN A 1 103 ? 13.776 3.954 -12.988 1.00 97.69 103 ASN A O 1
ATOM 833 N N . LEU A 1 104 ? 11.545 4.067 -13.183 1.00 97.62 104 LEU A N 1
ATOM 834 C CA . LEU A 1 104 ? 11.439 5.370 -13.855 1.00 97.62 104 LEU A CA 1
ATOM 835 C C . LEU A 1 104 ? 10.708 6.402 -12.979 1.00 97.62 104 LEU A C 1
ATOM 837 O O . LEU A 1 104 ? 10.148 7.370 -13.492 1.00 97.62 104 LEU A O 1
ATOM 841 N N . ILE A 1 105 ? 10.703 6.209 -11.656 1.00 98.06 105 ILE A N 1
ATOM 842 C CA . ILE A 1 105 ? 10.037 7.112 -10.706 1.00 98.06 105 ILE A CA 1
ATOM 843 C C . ILE A 1 105 ? 10.564 8.548 -10.833 1.00 98.06 105 ILE A C 1
ATOM 845 O O . ILE A 1 105 ? 11.767 8.732 -11.017 1.00 98.06 105 ILE A O 1
ATOM 849 N N . LEU A 1 106 ? 9.705 9.558 -10.667 1.00 97.81 106 LEU A N 1
ATOM 850 C CA . LEU A 1 106 ? 10.084 10.978 -10.692 1.00 97.81 106 LEU A CA 1
ATOM 851 C C . LEU A 1 106 ? 10.813 11.341 -11.999 1.00 97.81 106 LEU A C 1
ATOM 853 O O . LEU A 1 106 ? 12.004 11.658 -11.994 1.00 97.81 106 LEU A O 1
ATOM 857 N N . ASN A 1 107 ? 10.098 11.242 -13.119 1.00 97.75 107 ASN A N 1
ATOM 858 C CA . ASN A 1 107 ? 10.566 11.616 -14.458 1.00 97.75 107 ASN A CA 1
ATOM 859 C C . ASN A 1 107 ? 9.482 12.440 -15.188 1.00 97.75 107 ASN A C 1
ATOM 861 O O . ASN A 1 107 ? 8.579 12.999 -14.565 1.00 97.75 107 ASN A O 1
ATOM 865 N N . LYS A 1 108 ? 9.596 12.596 -16.511 1.00 97.69 108 LYS A N 1
ATOM 866 C CA . LYS A 1 108 ? 8.732 13.447 -17.345 1.00 97.69 108 LYS A CA 1
ATOM 867 C C . LYS A 1 108 ? 7.986 12.655 -18.424 1.00 97.69 108 LYS A C 1
ATOM 869 O O . LYS A 1 108 ? 7.637 13.214 -19.461 1.00 97.69 108 LYS A O 1
ATOM 874 N N . PHE A 1 109 ? 7.740 11.361 -18.213 1.00 98.31 109 PHE A N 1
ATOM 875 C CA . PHE A 1 109 ? 7.014 10.544 -19.188 1.00 98.31 109 PHE A CA 1
ATOM 876 C C . PHE A 1 109 ? 5.542 10.961 -19.254 1.00 98.31 109 PHE A C 1
ATOM 878 O O . PHE A 1 109 ? 4.805 10.816 -18.280 1.00 98.31 109 PHE A O 1
ATOM 885 N N . THR A 1 110 ? 5.106 11.447 -20.415 1.00 97.88 110 THR A N 1
ATOM 886 C CA . THR A 1 110 ? 3.694 11.753 -20.717 1.00 97.88 110 THR A CA 1
ATOM 887 C C . THR A 1 110 ? 2.974 10.568 -21.364 1.00 97.88 110 THR A C 1
ATOM 889 O O . THR A 1 110 ? 1.758 10.425 -21.245 1.00 97.88 110 THR A O 1
ATOM 892 N N . THR A 1 111 ? 3.728 9.677 -22.012 1.00 97.81 111 THR A N 1
ATOM 893 C CA . THR A 1 111 ? 3.236 8.440 -22.630 1.00 97.81 111 THR A CA 1
ATOM 894 C C . THR A 1 111 ? 4.068 7.246 -22.195 1.00 97.81 111 THR A C 1
ATOM 896 O O . THR A 1 111 ? 5.276 7.370 -21.989 1.00 97.81 111 THR A O 1
ATOM 899 N N . PHE A 1 112 ? 3.443 6.072 -22.109 1.00 98.25 112 PHE A N 1
ATOM 900 C CA . PHE A 1 112 ? 4.157 4.842 -21.785 1.00 98.25 112 PHE A CA 1
ATOM 901 C C . PHE A 1 112 ? 5.148 4.481 -22.914 1.00 98.25 112 PHE A C 1
ATOM 903 O O . PHE A 1 112 ? 4.727 4.353 -24.071 1.00 98.25 112 PHE A O 1
ATOM 910 N N . PRO A 1 113 ? 6.441 4.255 -22.621 1.00 97.81 113 PRO A N 1
ATOM 911 C CA . PRO A 1 113 ? 7.436 3.893 -23.627 1.00 97.81 113 PRO A CA 1
ATOM 912 C C . PRO A 1 113 ? 7.151 2.516 -24.233 1.00 97.81 113 PRO A C 1
ATOM 914 O O . PRO A 1 113 ? 7.365 1.477 -23.607 1.00 97.81 113 PRO A O 1
ATOM 917 N N . LYS A 1 114 ? 6.698 2.489 -25.492 1.00 97.00 114 LYS A N 1
ATOM 918 C CA . LYS A 1 114 ? 6.350 1.239 -26.192 1.00 97.00 114 LYS A CA 1
ATOM 919 C C . LYS A 1 114 ? 7.523 0.269 -26.313 1.00 97.00 114 LYS A C 1
ATOM 921 O O . LYS A 1 114 ? 7.290 -0.933 -26.389 1.00 97.00 114 LYS A O 1
ATOM 926 N N . VAL A 1 115 ? 8.764 0.757 -26.286 1.00 97.88 115 VAL A N 1
ATOM 927 C CA . VAL A 1 115 ? 9.961 -0.094 -26.287 1.00 97.88 115 VAL A CA 1
ATOM 928 C C . VAL A 1 115 ? 9.962 -1.100 -25.130 1.00 97.88 115 VAL A C 1
ATOM 930 O O . VAL A 1 115 ? 10.370 -2.241 -25.328 1.00 97.88 115 VAL A O 1
ATOM 933 N N . LEU A 1 116 ? 9.395 -0.741 -23.969 1.00 98.12 116 LEU A N 1
ATOM 934 C CA . LEU A 1 116 ? 9.299 -1.649 -22.825 1.00 98.12 116 LEU A CA 1
ATOM 935 C C . LEU A 1 116 ? 8.431 -2.867 -23.129 1.00 98.12 116 LEU A C 1
ATOM 937 O O . LEU A 1 116 ? 8.738 -3.943 -22.645 1.00 98.12 116 LEU A O 1
ATOM 941 N N . THR A 1 117 ? 7.412 -2.737 -23.987 1.00 97.50 117 THR A N 1
ATOM 942 C CA . THR A 1 117 ? 6.527 -3.854 -24.381 1.00 97.50 117 THR A CA 1
ATOM 943 C C . THR A 1 117 ? 7.227 -4.933 -25.215 1.00 97.50 117 THR A C 1
ATOM 945 O O . THR A 1 117 ? 6.627 -5.961 -25.514 1.00 97.50 117 THR A O 1
ATOM 948 N N . LYS A 1 118 ? 8.488 -4.706 -25.602 1.00 97.94 118 LYS A N 1
ATOM 949 C CA . LYS A 1 118 ? 9.331 -5.659 -26.334 1.00 97.94 118 LYS A CA 1
ATOM 950 C C . LYS A 1 118 ? 10.299 -6.424 -25.421 1.00 97.94 118 LYS A C 1
ATOM 952 O O . LYS A 1 118 ? 11.082 -7.216 -25.931 1.00 97.94 118 LYS A O 1
ATOM 957 N N . LEU A 1 119 ? 10.267 -6.193 -24.105 1.00 97.69 119 LEU A N 1
ATOM 958 C CA . LEU A 1 119 ? 11.161 -6.828 -23.133 1.00 97.69 119 LEU A CA 1
ATOM 959 C C . LEU A 1 119 ? 10.494 -8.068 -22.508 1.00 97.69 119 LEU A C 1
ATOM 961 O O . LEU A 1 119 ? 9.646 -7.924 -21.627 1.00 97.69 119 LEU A O 1
ATOM 965 N N . PRO A 1 120 ? 10.855 -9.296 -22.928 1.00 93.50 120 PRO A N 1
ATOM 966 C CA . PRO A 1 120 ? 10.102 -10.502 -22.568 1.00 93.50 120 PRO A CA 1
ATOM 967 C C . PRO A 1 120 ? 10.278 -10.931 -21.103 1.00 93.50 120 PRO A C 1
ATOM 969 O O . PRO A 1 120 ? 9.424 -11.631 -20.559 1.00 93.50 120 PRO A O 1
ATOM 972 N N . ALA A 1 121 ? 11.377 -10.534 -20.459 1.00 97.62 121 ALA A N 1
ATOM 973 C CA . ALA A 1 121 ? 11.687 -10.890 -19.075 1.00 97.62 121 ALA A CA 1
ATOM 974 C C . ALA A 1 121 ? 11.114 -9.902 -18.043 1.00 97.62 121 ALA A C 1
ATOM 976 O O . ALA A 1 121 ? 11.275 -10.123 -16.847 1.00 97.62 121 ALA A O 1
ATOM 977 N N . LEU A 1 122 ? 10.463 -8.817 -18.481 1.00 98.38 122 LEU A N 1
ATOM 978 C CA . LEU A 1 122 ? 10.091 -7.712 -17.603 1.00 98.38 122 LEU A CA 1
ATOM 979 C C . LEU A 1 122 ? 8.997 -8.131 -16.610 1.00 98.38 122 LEU A C 1
ATOM 981 O O . LEU A 1 122 ? 7.870 -8.434 -16.997 1.00 98.38 122 LEU A O 1
ATOM 985 N N . GLU A 1 123 ? 9.335 -8.109 -15.322 1.00 98.69 123 GLU A N 1
ATOM 986 C CA . GLU A 1 123 ? 8.453 -8.477 -14.212 1.00 98.69 123 GLU A CA 1
ATOM 987 C C . GLU A 1 123 ? 7.947 -7.264 -13.428 1.00 98.69 123 GLU A C 1
ATOM 989 O O . GLU A 1 123 ? 6.851 -7.310 -12.863 1.00 98.69 123 GLU A O 1
ATOM 994 N N . LYS A 1 124 ? 8.740 -6.186 -13.359 1.00 98.81 124 LYS A N 1
ATOM 995 C CA . LYS A 1 124 ? 8.452 -5.018 -12.516 1.00 98.81 124 LYS A CA 1
ATOM 996 C C . LYS A 1 124 ? 8.698 -3.709 -13.250 1.00 98.81 124 LYS A C 1
ATOM 998 O O . LYS A 1 124 ? 9.787 -3.465 -13.771 1.00 98.81 124 LYS A O 1
ATOM 1003 N N . ILE A 1 125 ? 7.700 -2.830 -13.231 1.00 98.56 125 ILE A N 1
ATOM 1004 C CA . ILE A 1 125 ? 7.772 -1.506 -13.855 1.00 98.56 125 ILE A CA 1
ATOM 1005 C C . ILE A 1 125 ? 7.319 -0.447 -12.856 1.00 98.56 125 ILE A C 1
ATOM 1007 O O . ILE A 1 125 ? 6.216 -0.525 -12.313 1.00 98.56 125 ILE A O 1
ATOM 1011 N N . ARG A 1 126 ? 8.142 0.582 -12.633 1.00 98.69 126 ARG A N 1
ATOM 1012 C CA . ARG A 1 126 ? 7.777 1.714 -11.770 1.00 98.69 126 ARG A CA 1
ATOM 1013 C C . ARG A 1 126 ? 7.791 3.032 -12.529 1.00 98.69 126 ARG A C 1
ATOM 1015 O O . ARG A 1 126 ? 8.832 3.438 -13.026 1.00 98.69 126 ARG A O 1
ATOM 1022 N N . PHE A 1 127 ? 6.651 3.708 -12.536 1.00 98.38 127 PHE A N 1
ATOM 1023 C CA . PHE A 1 127 ? 6.391 5.005 -13.161 1.00 98.38 127 PHE A CA 1
ATOM 1024 C C . PHE A 1 127 ? 5.787 6.015 -12.173 1.00 98.38 127 PHE A C 1
ATOM 1026 O O . PHE A 1 127 ? 5.167 6.987 -12.599 1.00 98.38 127 PHE A O 1
ATOM 1033 N N . THR A 1 128 ? 5.945 5.814 -10.860 1.00 98.50 128 THR A N 1
ATOM 1034 C CA . THR A 1 128 ? 5.417 6.767 -9.870 1.00 98.50 128 THR A CA 1
ATOM 1035 C C . THR A 1 128 ? 5.942 8.181 -10.126 1.00 98.50 128 THR A C 1
ATOM 1037 O O . THR A 1 128 ? 7.102 8.323 -10.506 1.00 98.50 128 THR A O 1
ATOM 1040 N N . ASP A 1 129 ? 5.116 9.206 -9.932 1.00 98.56 129 ASP A N 1
ATOM 1041 C CA . ASP A 1 129 ? 5.477 10.611 -10.173 1.00 98.56 129 ASP A CA 1
ATOM 1042 C C . ASP A 1 129 ? 5.939 10.854 -11.622 1.00 98.56 129 ASP A C 1
ATOM 1044 O O . ASP A 1 129 ? 7.088 11.207 -11.902 1.00 98.56 129 ASP A O 1
ATOM 1048 N N . ASN A 1 130 ? 5.027 10.615 -12.560 1.00 98.56 130 ASN A N 1
ATOM 1049 C CA . ASN A 1 130 ? 5.175 10.945 -13.978 1.00 98.56 130 ASN A CA 1
ATOM 1050 C C . ASN A 1 130 ? 3.892 11.642 -14.470 1.00 98.56 130 ASN A C 1
ATOM 1052 O O . ASN A 1 130 ? 3.116 12.176 -13.682 1.00 98.56 130 ASN A O 1
ATOM 1056 N N . GLN A 1 131 ? 3.683 11.709 -15.784 1.00 98.38 131 GLN A N 1
ATOM 1057 C CA . GLN A 1 131 ? 2.557 12.409 -16.405 1.00 98.38 131 GLN A CA 1
ATOM 1058 C C . GLN A 1 131 ? 1.730 11.482 -17.310 1.00 98.38 131 GLN A C 1
ATOM 1060 O O . GLN A 1 131 ? 1.037 11.958 -18.212 1.00 98.38 131 GLN A O 1
ATOM 1065 N N . LEU A 1 132 ? 1.799 10.166 -17.084 1.00 98.50 132 LEU A N 1
ATOM 1066 C CA . LEU A 1 132 ? 1.095 9.162 -17.878 1.00 98.50 132 LEU A CA 1
ATOM 1067 C C . LEU A 1 132 ? -0.419 9.308 -17.734 1.00 98.50 132 LEU A C 1
ATOM 1069 O O . LEU A 1 132 ? -0.924 9.557 -16.645 1.00 98.50 132 LEU A O 1
ATOM 1073 N N . SER A 1 133 ? -1.145 9.103 -18.828 1.00 97.62 133 SER A N 1
ATOM 1074 C CA . SER A 1 133 ? -2.616 9.127 -18.841 1.00 97.62 133 SER A CA 1
ATOM 1075 C C . SER A 1 133 ? -3.251 7.852 -19.401 1.00 97.62 133 SER A C 1
ATOM 1077 O O . SER A 1 133 ? -4.448 7.645 -19.213 1.00 97.62 133 SER A O 1
ATOM 1079 N N . ASP A 1 134 ? -2.472 6.984 -20.057 1.00 97.81 134 ASP A N 1
ATOM 1080 C CA . ASP A 1 134 ? -2.948 5.718 -20.620 1.00 97.81 134 ASP A CA 1
ATOM 1081 C C . ASP A 1 134 ? -1.821 4.667 -20.692 1.00 97.81 134 ASP A C 1
ATOM 1083 O O . ASP A 1 134 ? -0.630 4.995 -20.638 1.00 97.81 134 ASP A O 1
ATOM 1087 N N . ILE A 1 135 ? -2.209 3.396 -20.835 1.00 98.19 135 ILE A N 1
ATOM 1088 C CA . ILE A 1 135 ? -1.325 2.248 -21.049 1.00 98.19 135 ILE A CA 1
ATOM 1089 C C . ILE A 1 135 ? -1.612 1.629 -22.429 1.00 98.19 135 ILE A C 1
ATOM 1091 O O . ILE A 1 135 ? -2.755 1.275 -22.726 1.00 98.19 135 ILE A O 1
ATOM 1095 N N . PRO A 1 136 ? -0.590 1.430 -23.281 1.00 97.62 136 PRO A N 1
ATOM 1096 C CA . PRO A 1 136 ? -0.768 0.916 -24.630 1.00 97.62 136 PRO A CA 1
ATOM 1097 C C . PRO A 1 136 ? -1.268 -0.530 -24.629 1.00 97.62 136 PRO A C 1
ATOM 1099 O O . PRO A 1 136 ? -0.899 -1.347 -23.786 1.00 97.62 136 PRO A O 1
ATOM 1102 N N . LYS A 1 137 ? -2.054 -0.887 -25.649 1.00 97.19 137 LYS A N 1
ATOM 1103 C CA . LYS A 1 137 ? -2.586 -2.247 -25.833 1.00 97.19 137 LYS A CA 1
ATOM 1104 C C . LYS A 1 137 ? -1.483 -3.305 -25.979 1.00 97.19 137 LYS A C 1
ATOM 1106 O O . LYS A 1 137 ? -1.741 -4.480 -25.729 1.00 97.19 137 LYS A O 1
ATOM 1111 N N . GLU A 1 138 ? -0.287 -2.906 -26.404 1.00 97.81 138 GLU A N 1
ATOM 1112 C CA . GLU A 1 138 ? 0.898 -3.750 -26.553 1.00 97.81 138 GLU A CA 1
ATOM 1113 C C . GLU A 1 138 ? 1.455 -4.243 -25.204 1.00 97.81 138 GLU A C 1
ATOM 1115 O O . GLU A 1 138 ? 2.254 -5.174 -25.197 1.00 97.81 138 GLU A O 1
ATOM 1120 N N . ILE A 1 139 ? 0.983 -3.716 -24.062 1.00 97.75 139 ILE A N 1
ATOM 1121 C CA . ILE A 1 139 ? 1.333 -4.225 -22.721 1.00 97.75 139 ILE A CA 1
ATOM 1122 C C . ILE A 1 139 ? 1.052 -5.729 -22.565 1.00 97.75 139 ILE A C 1
ATOM 1124 O O . ILE A 1 139 ? 1.724 -6.402 -21.792 1.00 97.75 139 ILE A O 1
ATOM 1128 N N . VAL A 1 140 ? 0.114 -6.271 -23.356 1.00 97.19 140 VAL A N 1
ATOM 1129 C CA . VAL A 1 140 ? -0.203 -7.708 -23.440 1.00 97.19 140 VAL A CA 1
ATOM 1130 C C . VAL A 1 140 ? 1.020 -8.592 -23.718 1.00 97.19 140 VAL A C 1
ATOM 1132 O O . VAL A 1 140 ? 1.013 -9.759 -23.341 1.00 97.19 140 VAL A O 1
ATOM 1135 N N . ASN A 1 141 ? 2.062 -8.048 -24.353 1.00 97.50 141 ASN A N 1
ATOM 1136 C CA . ASN A 1 141 ? 3.292 -8.774 -24.674 1.00 97.50 141 ASN A CA 1
ATOM 1137 C C . ASN A 1 141 ? 4.163 -9.053 -23.436 1.00 97.50 141 ASN A C 1
ATOM 1139 O O . ASN A 1 141 ? 5.078 -9.870 -23.494 1.00 97.50 141 ASN A O 1
ATOM 1143 N N . LEU A 1 142 ? 3.898 -8.381 -22.313 1.00 97.75 142 LEU A N 1
ATOM 1144 C CA . LEU A 1 142 ? 4.647 -8.549 -21.072 1.00 97.75 142 LEU A CA 1
ATOM 1145 C C . LEU A 1 142 ? 4.074 -9.690 -20.234 1.00 97.75 142 LEU A C 1
ATOM 1147 O O . LEU A 1 142 ? 3.515 -9.480 -19.162 1.00 97.75 142 LEU A O 1
ATOM 1151 N N . HIS A 1 143 ? 4.217 -10.914 -20.734 1.00 95.75 143 HIS A N 1
ATOM 1152 C CA . HIS A 1 143 ? 3.629 -12.116 -20.130 1.00 95.75 143 HIS A CA 1
ATOM 1153 C C . HIS A 1 143 ? 4.153 -12.450 -18.722 1.00 95.75 143 HIS A C 1
ATOM 1155 O O . HIS A 1 143 ? 3.509 -13.212 -18.007 1.00 95.75 143 HIS A O 1
ATOM 1161 N N . ASN A 1 144 ? 5.301 -11.885 -18.333 1.00 97.62 144 ASN A N 1
ATOM 1162 C CA . ASN A 1 144 ? 5.921 -12.074 -17.020 1.00 97.62 144 ASN A CA 1
ATOM 1163 C C . ASN A 1 144 ? 5.699 -10.890 -16.068 1.00 97.62 144 ASN A C 1
ATOM 1165 O O . ASN A 1 144 ? 6.201 -10.920 -14.946 1.00 97.62 144 ASN A O 1
ATOM 1169 N N . LEU A 1 145 ? 4.966 -9.849 -16.484 1.00 98.69 145 LEU A N 1
ATOM 1170 C CA . LEU A 1 145 ? 4.754 -8.661 -15.662 1.00 98.69 145 LEU A CA 1
ATOM 1171 C C . LEU A 1 145 ? 3.920 -9.018 -14.429 1.00 98.69 145 LEU A C 1
ATOM 1173 O O . LEU A 1 145 ? 2.775 -9.452 -14.558 1.00 98.69 145 LEU A O 1
ATOM 1177 N N . LYS A 1 146 ? 4.493 -8.797 -13.246 1.00 98.75 146 LYS A N 1
ATOM 1178 C CA . LYS A 1 146 ? 3.882 -9.055 -11.935 1.00 98.75 146 LYS A CA 1
ATOM 1179 C C . LYS A 1 146 ? 3.519 -7.763 -11.216 1.00 98.75 146 LYS A C 1
ATOM 1181 O O . LYS A 1 146 ? 2.479 -7.696 -10.570 1.00 98.75 146 LYS A O 1
ATOM 1186 N N . GLU A 1 147 ? 4.351 -6.729 -11.328 1.00 98.88 147 GLU A N 1
ATOM 1187 C CA . GLU A 1 147 ? 4.170 -5.477 -10.587 1.00 98.88 147 GLU A CA 1
ATOM 1188 C C . GLU A 1 147 ? 4.228 -4.262 -11.512 1.00 98.88 147 GLU A C 1
ATOM 1190 O O . GLU A 1 147 ? 5.191 -4.073 -12.261 1.00 98.88 147 GLU A O 1
ATOM 1195 N N . ILE A 1 148 ? 3.226 -3.389 -11.407 1.00 98.75 148 ILE A N 1
ATOM 1196 C CA . ILE A 1 148 ? 3.228 -2.100 -12.097 1.00 98.75 148 ILE A CA 1
ATOM 1197 C C . ILE A 1 148 ? 2.812 -0.963 -11.159 1.00 98.75 148 ILE A C 1
ATOM 1199 O O . ILE A 1 148 ? 1.728 -0.974 -10.578 1.00 98.75 148 ILE A O 1
ATOM 1203 N N . SER A 1 149 ? 3.687 0.035 -11.012 1.00 98.62 149 SER A N 1
ATOM 1204 C CA . SER A 1 149 ? 3.431 1.245 -10.222 1.00 98.62 149 SER A CA 1
ATOM 1205 C C . SER A 1 149 ? 3.210 2.447 -11.125 1.00 98.62 149 SER A C 1
ATOM 1207 O O . SER A 1 149 ? 4.114 2.852 -11.847 1.00 98.62 149 SER A O 1
ATOM 1209 N N . LEU A 1 150 ? 2.018 3.022 -11.045 1.00 98.69 150 LEU A N 1
ATOM 1210 C CA . LEU A 1 150 ? 1.510 4.150 -11.828 1.00 98.69 150 LEU A CA 1
ATOM 1211 C C . LEU A 1 150 ? 0.960 5.256 -10.912 1.00 98.69 150 LEU A C 1
ATOM 1213 O O . LEU A 1 150 ? 0.167 6.093 -11.344 1.00 98.69 150 LEU A O 1
ATOM 1217 N N . ALA A 1 151 ? 1.338 5.252 -9.632 1.00 98.69 151 ALA A N 1
ATOM 1218 C CA . ALA A 1 151 ? 0.864 6.258 -8.695 1.00 98.69 151 ALA A CA 1
ATOM 1219 C C . ALA A 1 151 ? 1.371 7.666 -9.065 1.00 98.69 151 ALA A C 1
ATOM 1221 O O . ALA A 1 151 ? 2.404 7.783 -9.718 1.00 98.69 151 ALA A O 1
ATOM 1222 N N . ALA A 1 152 ? 0.676 8.730 -8.668 1.00 98.69 152 ALA A N 1
ATOM 1223 C CA . ALA A 1 152 ? 1.058 10.113 -8.986 1.00 98.69 152 ALA A CA 1
ATOM 1224 C C . ALA A 1 152 ? 1.265 10.331 -10.498 1.00 98.69 152 ALA A C 1
ATOM 1226 O O . ALA A 1 152 ? 2.366 10.608 -10.971 1.00 98.69 152 ALA A O 1
ATOM 1227 N N . ASN A 1 153 ? 0.192 10.123 -11.262 1.00 98.75 153 ASN A N 1
ATOM 1228 C CA . ASN A 1 153 ? 0.131 10.313 -12.712 1.00 98.75 153 ASN A CA 1
ATOM 1229 C C . ASN A 1 153 ? -1.187 11.036 -13.084 1.00 98.75 153 ASN A C 1
ATOM 1231 O O . ASN A 1 153 ? -1.857 11.617 -12.231 1.00 98.75 153 ASN A O 1
ATOM 1235 N N . ASN A 1 154 ? -1.553 11.037 -14.367 1.00 98.38 154 ASN A N 1
ATOM 1236 C CA . ASN A 1 154 ? -2.719 11.729 -14.919 1.00 98.38 154 ASN A CA 1
ATOM 1237 C C . ASN A 1 154 ? -3.839 10.764 -15.362 1.00 98.38 154 ASN A C 1
ATOM 1239 O O . ASN A 1 154 ? -4.596 11.084 -16.282 1.00 98.38 154 ASN A O 1
ATOM 1243 N N . PHE A 1 155 ? -3.954 9.574 -14.762 1.00 98.44 155 PHE A N 1
ATOM 1244 C CA . PHE A 1 155 ? -5.008 8.625 -15.132 1.00 98.44 155 PHE A CA 1
ATOM 1245 C C . PHE A 1 155 ? -6.382 9.132 -14.677 1.00 98.44 155 PHE A C 1
ATOM 1247 O O . PHE A 1 155 ? -6.611 9.345 -13.488 1.00 98.44 155 PHE A O 1
ATOM 1254 N N . LEU A 1 156 ? -7.305 9.292 -15.631 1.00 97.38 156 LEU A N 1
ATOM 1255 C CA . LEU A 1 156 ? -8.717 9.623 -15.371 1.00 97.38 156 LEU A CA 1
ATOM 1256 C C . LEU A 1 156 ? -9.590 8.367 -15.199 1.00 97.38 156 LEU A C 1
ATOM 1258 O O . LEU A 1 156 ? -10.679 8.403 -14.629 1.00 97.38 156 LEU A O 1
ATOM 1262 N N . HIS A 1 157 ? -9.123 7.238 -15.729 1.00 96.88 157 HIS A N 1
ATOM 1263 C CA . HIS A 1 157 ? -9.827 5.963 -15.728 1.00 96.88 157 HIS A CA 1
ATOM 1264 C C . HIS A 1 157 ? -8.850 4.831 -15.433 1.00 96.88 157 HIS A C 1
ATOM 1266 O O . HIS A 1 157 ? -7.646 4.954 -15.668 1.00 96.88 157 HIS A O 1
ATOM 1272 N N . PHE A 1 158 ? -9.379 3.702 -14.964 1.00 96.62 158 PHE A N 1
ATOM 1273 C CA . PHE A 1 158 ? -8.591 2.484 -14.850 1.00 96.62 158 PHE A CA 1
ATOM 1274 C C . PHE A 1 158 ? -8.029 2.070 -16.228 1.00 96.62 158 PHE A C 1
ATOM 1276 O O . PHE A 1 158 ? -8.794 1.967 -17.195 1.00 96.62 158 PHE A O 1
ATOM 1283 N N . PRO A 1 159 ? -6.716 1.799 -16.355 1.00 96.50 159 PRO A N 1
ATOM 1284 C CA . PRO A 1 159 ? -6.108 1.409 -17.622 1.00 96.50 159 PRO A CA 1
ATOM 1285 C C . PRO A 1 159 ? -6.478 -0.037 -17.981 1.00 96.50 159 PRO A C 1
ATOM 1287 O O . PRO A 1 159 ? -5.730 -0.983 -17.724 1.00 96.50 159 PRO A O 1
ATOM 1290 N N . LYS A 1 160 ? -7.631 -0.219 -18.636 1.00 95.62 160 LYS A N 1
ATOM 1291 C CA . LYS A 1 160 ? -8.179 -1.539 -19.007 1.00 95.62 160 LYS A CA 1
ATOM 1292 C C . LYS A 1 160 ? -7.219 -2.423 -19.809 1.00 95.62 160 LYS A C 1
ATOM 1294 O O . LYS A 1 160 ? -7.392 -3.637 -19.827 1.00 95.62 160 LYS A O 1
ATOM 1299 N N . ALA A 1 161 ? -6.204 -1.856 -20.468 1.00 97.31 161 ALA A N 1
ATOM 1300 C CA . ALA A 1 161 ? -5.164 -2.623 -21.151 1.00 97.31 161 ALA A CA 1
ATOM 1301 C C . ALA A 1 161 ? -4.427 -3.593 -20.205 1.00 97.31 161 ALA A C 1
ATOM 1303 O O . ALA A 1 161 ? -4.059 -4.682 -20.645 1.00 97.31 161 ALA A O 1
ATOM 1304 N N . LEU A 1 162 ? -4.294 -3.252 -18.914 1.00 97.50 162 LEU A N 1
ATOM 1305 C CA . LEU A 1 162 ? -3.681 -4.120 -17.903 1.00 97.50 162 LEU A CA 1
ATOM 1306 C C . LEU A 1 162 ? -4.433 -5.441 -17.728 1.00 97.50 162 LEU A C 1
ATOM 1308 O O . LEU A 1 162 ? -3.801 -6.467 -17.511 1.00 97.50 162 LEU A O 1
ATOM 1312 N N . SER A 1 163 ? -5.757 -5.455 -17.923 1.00 95.94 163 SER A N 1
ATOM 1313 C CA . SER A 1 163 ? -6.582 -6.673 -17.821 1.00 95.94 163 SER A CA 1
ATOM 1314 C C . SER A 1 163 ? -6.188 -7.786 -18.801 1.00 95.94 163 SER A C 1
ATOM 1316 O O . SER A 1 163 ? -6.594 -8.933 -18.640 1.00 95.94 163 SER A O 1
ATOM 1318 N N . ARG A 1 164 ? -5.385 -7.464 -19.822 1.00 96.62 164 ARG A N 1
ATOM 1319 C CA . ARG A 1 164 ? -4.865 -8.423 -20.805 1.00 96.62 164 ARG A CA 1
ATOM 1320 C C . ARG A 1 164 ? -3.592 -9.131 -20.335 1.00 96.62 164 ARG A C 1
ATOM 1322 O O . ARG A 1 164 ? -3.079 -9.968 -21.070 1.00 96.62 164 ARG A O 1
ATOM 1329 N N . VAL A 1 165 ? -3.089 -8.798 -19.148 1.00 97.44 165 VAL A N 1
ATOM 1330 C CA . VAL A 1 165 ? -1.862 -9.344 -18.564 1.00 97.44 165 VAL A CA 1
ATOM 1331 C C . VAL A 1 165 ? -2.220 -10.059 -17.252 1.00 97.44 165 VAL A C 1
ATOM 1333 O O . VAL A 1 165 ? -2.134 -9.470 -16.175 1.00 97.44 165 VAL A O 1
ATOM 1336 N N . PRO A 1 166 ? -2.675 -11.325 -17.314 1.00 96.25 166 PRO A N 1
ATOM 1337 C CA . PRO A 1 166 ? -3.212 -12.034 -16.149 1.00 96.25 166 PRO A CA 1
ATOM 1338 C C . PRO A 1 166 ? -2.151 -12.381 -15.094 1.00 96.25 166 PRO A C 1
ATOM 1340 O O . PRO A 1 166 ? -2.510 -12.766 -13.985 1.00 96.25 166 PRO A O 1
ATOM 1343 N N . SER A 1 167 ? -0.861 -12.245 -15.423 1.00 97.94 167 SER A N 1
ATOM 1344 C CA . SER A 1 167 ? 0.267 -12.440 -14.508 1.00 97.94 167 SER A CA 1
ATOM 1345 C C . SER A 1 167 ? 0.422 -11.325 -13.472 1.00 97.94 167 SER A C 1
ATOM 1347 O O . SER A 1 167 ? 1.168 -11.514 -12.517 1.00 97.94 167 SER A O 1
ATOM 1349 N N . ILE A 1 168 ? -0.245 -10.174 -13.642 1.00 98.62 168 ILE A N 1
ATOM 1350 C CA . ILE A 1 168 ? -0.100 -9.041 -12.723 1.00 98.62 168 ILE A CA 1
ATOM 1351 C C . ILE A 1 168 ? -0.658 -9.407 -11.344 1.00 98.62 168 ILE A C 1
ATOM 1353 O O . ILE A 1 168 ? -1.823 -9.772 -11.203 1.00 98.62 168 ILE A O 1
ATOM 1357 N N . GLU A 1 169 ? 0.177 -9.232 -10.325 1.00 98.81 169 GLU A N 1
ATOM 1358 C CA . GLU A 1 169 ? -0.124 -9.472 -8.915 1.00 98.81 169 GLU A CA 1
ATOM 1359 C C . GLU A 1 169 ? -0.328 -8.171 -8.131 1.00 98.81 169 GLU A C 1
ATOM 1361 O O . GLU A 1 169 ? -1.053 -8.153 -7.133 1.00 98.81 169 GLU A O 1
ATOM 1366 N N . TRP A 1 170 ? 0.292 -7.075 -8.576 1.00 98.81 170 TRP A N 1
ATOM 1367 C CA . TRP A 1 170 ? 0.311 -5.800 -7.863 1.00 98.81 170 TRP A CA 1
ATOM 1368 C C . TRP A 1 170 ? 0.117 -4.626 -8.825 1.00 98.81 170 TRP A C 1
ATOM 1370 O O . TRP A 1 170 ? 0.890 -4.451 -9.774 1.00 98.81 170 TRP A O 1
ATOM 1380 N N . ILE A 1 171 ? -0.894 -3.798 -8.556 1.00 98.81 171 ILE A N 1
ATOM 1381 C CA . ILE A 1 171 ? -1.171 -2.563 -9.297 1.00 98.81 171 ILE A CA 1
ATOM 1382 C C . ILE A 1 171 ? -1.206 -1.386 -8.325 1.00 98.81 171 ILE A C 1
ATOM 1384 O O . ILE A 1 171 ? -2.030 -1.341 -7.409 1.00 98.81 171 ILE A O 1
ATOM 1388 N N . GLY A 1 172 ? -0.345 -0.401 -8.571 1.00 98.81 172 GLY A N 1
ATOM 1389 C CA . GLY A 1 172 ? -0.358 0.883 -7.880 1.00 98.81 172 GLY A CA 1
ATOM 1390 C C . GLY A 1 172 ? -0.924 1.978 -8.769 1.00 98.81 172 GLY A C 1
ATOM 1391 O O . GLY A 1 172 ? -0.303 2.325 -9.764 1.00 98.81 172 GLY A O 1
ATOM 1392 N N . LEU A 1 173 ? -2.069 2.547 -8.407 1.00 98.62 173 LEU A N 1
ATOM 1393 C CA . LEU A 1 173 ? -2.760 3.625 -9.128 1.00 98.62 173 LEU A CA 1
ATOM 1394 C C . LEU A 1 173 ? -3.138 4.790 -8.196 1.00 98.62 173 LEU A C 1
ATOM 1396 O O . LEU A 1 173 ? -3.989 5.611 -8.539 1.00 98.62 173 LEU A O 1
ATOM 1400 N N . GLY A 1 174 ? -2.515 4.885 -7.019 1.00 98.50 174 GLY A N 1
ATOM 1401 C CA . GLY A 1 174 ? -2.806 5.964 -6.076 1.00 98.50 174 GLY A CA 1
ATOM 1402 C C . GLY A 1 174 ? -2.405 7.353 -6.590 1.00 98.50 174 GLY A C 1
ATOM 1403 O O . GLY A 1 174 ? -1.597 7.458 -7.506 1.00 98.50 174 GLY A O 1
ATOM 1404 N N . THR A 1 175 ? -2.941 8.431 -6.028 1.00 98.69 175 THR A N 1
ATOM 1405 C CA . THR A 1 175 ? -2.676 9.813 -6.477 1.00 98.69 175 THR A CA 1
ATOM 1406 C C . THR A 1 175 ? -2.939 9.979 -7.982 1.00 98.69 175 THR A C 1
ATOM 1408 O O . THR A 1 175 ? -2.046 10.308 -8.758 1.00 98.69 175 THR A O 1
ATOM 1411 N N . ASN A 1 176 ? -4.158 9.683 -8.419 1.00 98.69 176 ASN A N 1
ATOM 1412 C CA . ASN A 1 176 ? -4.627 9.898 -9.793 1.00 98.69 176 ASN A CA 1
ATOM 1413 C C . ASN A 1 176 ? -6.007 10.584 -9.742 1.00 98.69 176 ASN A C 1
ATOM 1415 O O . ASN A 1 176 ? -6.381 11.150 -8.717 1.00 98.69 176 ASN A O 1
ATOM 1419 N N . LYS A 1 177 ? -6.756 10.584 -10.849 1.00 98.38 177 LYS A N 1
ATOM 1420 C CA . LYS A 1 177 ? -8.110 11.156 -10.946 1.00 98.38 177 LYS A CA 1
ATOM 1421 C C . LYS A 1 177 ? -9.131 10.096 -11.358 1.00 98.38 177 LYS A C 1
ATOM 1423 O O . LYS A 1 177 ? -10.026 10.343 -12.162 1.00 98.38 177 LYS A O 1
ATOM 1428 N N . ILE A 1 178 ? -8.940 8.867 -10.884 1.00 98.25 178 ILE A N 1
ATOM 1429 C CA . ILE A 1 178 ? -9.819 7.751 -11.219 1.00 98.25 178 ILE A CA 1
ATOM 1430 C C . ILE A 1 178 ? -11.056 7.840 -10.333 1.00 98.25 178 ILE A C 1
ATOM 1432 O O . ILE A 1 178 ? -10.949 7.842 -9.113 1.00 98.25 178 ILE A O 1
ATOM 1436 N N . SER A 1 179 ? -12.231 7.873 -10.951 1.00 96.81 179 SER A N 1
ATOM 1437 C CA . SER A 1 179 ? -13.514 7.870 -10.235 1.00 96.81 179 SER A CA 1
ATOM 1438 C C . SER A 1 179 ? -14.274 6.550 -10.354 1.00 96.81 179 SER A C 1
ATOM 1440 O O . SER A 1 179 ? -15.191 6.294 -9.578 1.00 96.81 179 SER A O 1
ATOM 1442 N N . LYS A 1 180 ? -13.920 5.698 -11.330 1.00 95.75 180 LYS A N 1
ATOM 1443 C CA . LYS A 1 180 ? -14.597 4.421 -11.608 1.00 95.75 180 LYS A CA 1
ATOM 1444 C C . LYS A 1 180 ? -13.629 3.350 -12.095 1.00 95.75 180 LYS A C 1
ATOM 1446 O O . LYS A 1 180 ? -12.647 3.641 -12.781 1.00 95.75 180 LYS A O 1
ATOM 1451 N N . ILE A 1 181 ? -13.969 2.102 -11.789 1.00 95.00 181 ILE A N 1
ATOM 1452 C CA . ILE A 1 181 ? -13.327 0.898 -12.322 1.00 95.00 181 ILE A CA 1
ATOM 1453 C C . ILE A 1 181 ? -14.414 0.029 -12.952 1.00 95.00 181 ILE A C 1
ATOM 1455 O O . ILE A 1 181 ? -15.517 -0.070 -12.417 1.00 95.00 181 ILE A O 1
ATOM 1459 N N . ASP A 1 182 ? -14.111 -0.568 -14.101 1.00 91.19 182 ASP A N 1
ATOM 1460 C CA . ASP A 1 182 ? -15.020 -1.460 -14.815 1.00 91.19 182 ASP A CA 1
ATOM 1461 C C . ASP A 1 182 ? -14.714 -2.941 -14.525 1.00 91.19 182 ASP A C 1
ATOM 1463 O O . ASP A 1 182 ? -13.734 -3.296 -13.866 1.00 91.19 182 ASP A O 1
ATOM 1467 N N . SER A 1 183 ? -15.546 -3.837 -15.055 1.00 92.38 183 SER A N 1
ATOM 1468 C CA . SER A 1 183 ? -15.435 -5.285 -14.847 1.00 92.38 183 SER A CA 1
ATOM 1469 C C . SER A 1 183 ? -14.180 -5.928 -15.461 1.00 92.38 183 SER A C 1
ATOM 1471 O O . SER A 1 183 ? -14.040 -7.154 -15.412 1.00 92.38 183 SER A O 1
ATOM 1473 N N . SER A 1 184 ? -13.252 -5.158 -16.046 1.00 94.12 184 SER A N 1
ATOM 1474 C CA . SER A 1 184 ? -11.992 -5.682 -16.587 1.00 94.12 184 SER A CA 1
ATOM 1475 C C . SER A 1 184 ? -11.096 -6.320 -15.520 1.00 94.12 184 SER A C 1
ATOM 1477 O O . SER A 1 184 ? -10.310 -7.210 -15.852 1.00 94.12 184 SER A O 1
ATOM 1479 N N . LEU A 1 185 ? -11.272 -5.973 -14.238 1.00 94.81 185 LEU A N 1
ATOM 1480 C CA . LEU A 1 185 ? -10.582 -6.627 -13.118 1.00 94.81 185 LEU A CA 1
ATOM 1481 C C . LEU A 1 185 ? -10.839 -8.140 -13.040 1.00 94.81 185 LEU A C 1
ATOM 1483 O O . LEU A 1 185 ? -9.956 -8.878 -12.611 1.00 94.81 185 LEU A O 1
ATOM 1487 N N . SER A 1 186 ? -11.981 -8.622 -13.546 1.00 95.38 186 SER A N 1
ATOM 1488 C CA . SER A 1 186 ? -12.303 -10.060 -13.609 1.00 95.38 186 SER A CA 1
ATOM 1489 C C . SER A 1 186 ? -11.298 -10.897 -14.412 1.00 95.38 186 SER A C 1
ATOM 1491 O O . SER A 1 186 ? -11.252 -12.119 -14.275 1.00 95.38 186 SER A O 1
ATOM 1493 N N . LYS A 1 187 ? -10.492 -10.264 -15.277 1.00 96.75 187 LYS A N 1
ATOM 1494 C CA . LYS A 1 187 ? -9.459 -10.938 -16.080 1.00 96.75 187 LYS A CA 1
ATOM 1495 C C . LYS A 1 187 ? -8.104 -11.029 -15.383 1.00 96.75 187 LYS A C 1
ATOM 1497 O O . LYS A 1 187 ? -7.246 -11.783 -15.835 1.00 96.75 187 LYS A O 1
ATOM 1502 N N . LEU A 1 188 ? -7.909 -10.301 -14.287 1.00 96.62 188 LEU A N 1
ATOM 1503 C CA . LEU A 1 188 ? -6.663 -10.290 -13.529 1.00 96.62 188 LEU A CA 1
ATOM 1504 C C . LEU A 1 188 ? -6.673 -11.396 -12.466 1.00 96.62 188 LEU A C 1
ATOM 1506 O O . LEU A 1 188 ? -6.823 -11.142 -11.273 1.00 96.62 188 LEU A O 1
ATOM 1510 N N . SER A 1 189 ? -6.521 -12.645 -12.911 1.00 95.56 189 SER A N 1
ATOM 1511 C CA . SER A 1 189 ? -6.613 -13.835 -12.051 1.00 95.56 189 SER A CA 1
ATOM 1512 C C . SER A 1 189 ? -5.570 -13.889 -10.936 1.00 95.56 189 SER A C 1
ATOM 1514 O O . SER A 1 189 ? -5.814 -14.529 -9.916 1.00 95.56 189 SER A O 1
ATOM 1516 N N . SER A 1 190 ? -4.423 -13.237 -11.119 1.00 98.00 190 SER A N 1
ATOM 1517 C CA . SER A 1 190 ? -3.329 -13.235 -10.146 1.00 98.00 190 SER A CA 1
ATOM 1518 C C . SER A 1 190 ? -3.271 -11.965 -9.298 1.00 98.00 190 SER A C 1
ATOM 1520 O O . SER A 1 190 ? -2.404 -11.875 -8.436 1.00 98.00 190 SER A O 1
ATOM 1522 N N . LEU A 1 191 ? -4.170 -10.992 -9.503 1.00 98.50 191 LEU A N 1
ATOM 1523 C CA . LEU A 1 191 ? -4.114 -9.713 -8.793 1.00 98.50 191 LEU A CA 1
ATOM 1524 C C . LEU A 1 191 ? -4.389 -9.911 -7.303 1.00 98.50 191 LEU A C 1
ATOM 1526 O O . LEU A 1 191 ? -5.488 -10.301 -6.915 1.00 98.50 191 LEU A O 1
ATOM 1530 N N . ARG A 1 192 ? -3.392 -9.587 -6.478 1.00 98.69 192 ARG A N 1
ATOM 1531 C CA . ARG A 1 192 ? -3.434 -9.693 -5.014 1.00 98.69 192 ARG A CA 1
ATOM 1532 C C . ARG A 1 192 ? -3.487 -8.333 -4.339 1.00 98.69 192 ARG A C 1
ATOM 1534 O O . ARG A 1 192 ? -4.100 -8.215 -3.282 1.00 98.69 192 ARG A O 1
ATOM 1541 N N . VAL A 1 193 ? -2.876 -7.307 -4.930 1.00 98.88 193 VAL A N 1
ATOM 1542 C CA . VAL A 1 193 ? -2.796 -5.969 -4.332 1.00 98.88 193 VAL A CA 1
ATOM 1543 C C . VAL A 1 193 ? -3.232 -4.903 -5.325 1.00 98.88 193 VAL A C 1
ATOM 1545 O O . VAL A 1 193 ? -2.669 -4.787 -6.414 1.00 98.88 193 VAL A O 1
ATOM 1548 N N . LEU A 1 194 ? -4.201 -4.088 -4.913 1.00 98.7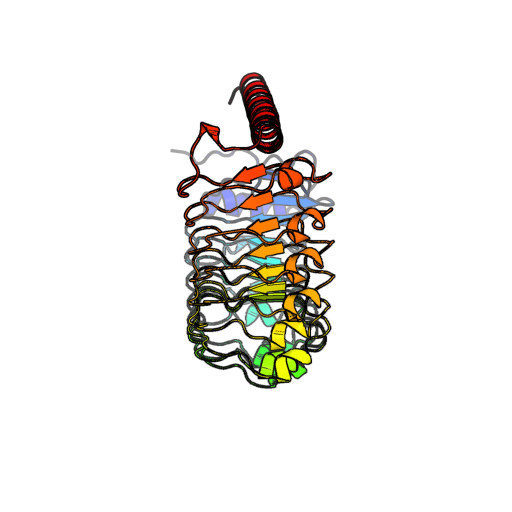5 194 LEU A N 1
ATOM 1549 C CA . LEU A 1 194 ? -4.704 -2.955 -5.678 1.00 98.75 194 LEU A CA 1
ATOM 1550 C C . LEU A 1 194 ? -4.668 -1.691 -4.813 1.00 98.75 194 LEU A C 1
ATOM 1552 O O . LEU A 1 194 ? -5.404 -1.574 -3.832 1.00 98.75 194 LEU A O 1
ATOM 1556 N N . LEU A 1 195 ? -3.797 -0.746 -5.170 1.00 98.88 195 LEU A N 1
ATOM 1557 C CA . LEU A 1 195 ? -3.668 0.533 -4.470 1.00 98.88 195 LEU A CA 1
ATOM 1558 C C . LEU A 1 195 ? -4.326 1.649 -5.280 1.00 98.88 195 LEU A C 1
ATOM 1560 O O . LEU A 1 195 ? -3.909 1.938 -6.399 1.00 98.88 195 LEU A O 1
ATOM 1564 N N . LEU A 1 196 ? -5.327 2.288 -4.691 1.00 98.75 196 LEU A N 1
ATOM 1565 C CA . LEU A 1 196 ? -6.188 3.313 -5.284 1.00 98.75 196 LEU A CA 1
ATOM 1566 C C . LEU A 1 196 ? -6.310 4.548 -4.376 1.00 98.75 196 LEU A C 1
ATOM 1568 O O . LEU A 1 196 ? -7.227 5.351 -4.549 1.00 98.75 196 LEU A O 1
ATOM 1572 N N . TYR A 1 197 ? -5.396 4.713 -3.416 1.00 98.88 197 TYR A N 1
ATOM 1573 C CA . TYR A 1 197 ? -5.403 5.849 -2.495 1.00 98.88 197 TYR A CA 1
ATOM 1574 C C . TYR A 1 197 ? -5.375 7.191 -3.240 1.00 98.88 197 TYR A C 1
ATOM 1576 O O . TYR A 1 197 ? -4.810 7.267 -4.328 1.00 98.88 197 TYR A O 1
ATOM 1584 N N . LYS A 1 198 ? -5.945 8.258 -2.680 1.00 98.75 198 LYS A N 1
ATOM 1585 C CA . LYS A 1 198 ? -5.903 9.611 -3.255 1.00 98.75 198 LYS A CA 1
ATOM 1586 C C . LYS A 1 198 ? -6.403 9.663 -4.707 1.00 98.75 198 LYS A C 1
ATOM 1588 O O . LYS A 1 198 ? -5.665 10.016 -5.626 1.00 98.75 198 LYS A O 1
ATOM 1593 N N . ASN A 1 199 ? -7.646 9.242 -4.914 1.00 98.75 199 ASN A N 1
ATOM 1594 C CA . ASN A 1 199 ? -8.352 9.270 -6.199 1.00 98.75 199 ASN A CA 1
ATOM 1595 C C . ASN A 1 199 ? -9.705 9.999 -6.037 1.00 98.75 199 ASN A C 1
ATOM 1597 O O . ASN A 1 199 ? -9.911 10.729 -5.069 1.00 98.75 199 ASN A O 1
ATOM 1601 N N . GLU A 1 200 ? -10.621 9.846 -6.995 1.00 98.19 200 GLU A N 1
ATOM 1602 C CA . GLU A 1 200 ? -11.914 10.543 -7.031 1.00 98.19 200 GLU A CA 1
ATOM 1603 C C . GLU A 1 200 ? -13.100 9.580 -6.816 1.00 98.19 200 GLU A C 1
ATOM 1605 O O . GLU A 1 200 ? -14.193 9.791 -7.346 1.00 98.19 200 GLU A O 1
ATOM 1610 N N . PHE A 1 201 ? -12.909 8.491 -6.060 1.00 98.19 201 PHE A N 1
ATOM 1611 C CA . PHE A 1 201 ? -13.992 7.546 -5.765 1.00 98.19 201 PHE A CA 1
ATOM 1612 C C . PHE A 1 201 ? -14.975 8.142 -4.746 1.00 98.19 201 PHE A C 1
ATOM 1614 O O . PHE A 1 201 ? -14.610 8.381 -3.596 1.00 98.19 201 PHE A O 1
ATOM 1621 N N . SER A 1 202 ? -16.231 8.358 -5.149 1.00 95.00 202 SER A N 1
ATOM 1622 C CA . SER A 1 202 ? -17.337 8.755 -4.254 1.00 95.00 202 SER A CA 1
ATOM 1623 C C . SER A 1 202 ? -18.083 7.563 -3.639 1.00 95.00 202 SER A C 1
ATOM 1625 O O . SER A 1 202 ? -18.778 7.687 -2.632 1.00 95.00 202 SER A O 1
ATOM 1627 N N . GLU A 1 203 ? -17.950 6.396 -4.260 1.00 95.31 203 GLU A N 1
ATOM 1628 C CA . GLU A 1 203 ? -18.527 5.122 -3.840 1.00 95.31 203 GLU A CA 1
ATOM 1629 C C . GLU A 1 203 ? -17.459 4.033 -3.939 1.00 95.31 203 GLU A C 1
ATOM 1631 O O . GLU A 1 203 ? -16.485 4.168 -4.687 1.00 95.31 203 GLU A O 1
ATOM 1636 N N . PHE A 1 204 ? -17.628 2.945 -3.188 1.00 97.25 204 PHE A N 1
ATOM 1637 C CA . PHE A 1 204 ? -16.747 1.797 -3.346 1.00 97.25 204 PHE A CA 1
ATOM 1638 C C . PHE A 1 204 ? -16.854 1.241 -4.779 1.00 97.25 204 PHE A C 1
ATOM 1640 O O . PHE A 1 204 ? -17.963 0.954 -5.235 1.00 97.25 204 PHE A O 1
ATOM 1647 N N . PRO A 1 205 ? -15.732 1.040 -5.493 1.00 96.12 205 PRO A N 1
ATOM 1648 C CA . PRO A 1 205 ? -15.754 0.544 -6.864 1.00 96.12 205 PRO A CA 1
ATOM 1649 C C . PRO A 1 205 ? -16.176 -0.930 -6.902 1.00 96.12 205 PRO A C 1
ATOM 1651 O O . PRO A 1 205 ? -15.348 -1.829 -6.769 1.00 96.12 205 PRO A O 1
ATOM 1654 N N . GLU A 1 206 ? -17.469 -1.188 -7.116 1.00 94.94 206 GLU A N 1
ATOM 1655 C CA . GLU A 1 206 ? -18.053 -2.535 -7.050 1.00 94.94 206 GLU A CA 1
ATOM 1656 C C . GLU A 1 206 ? -17.341 -3.548 -7.958 1.00 94.94 206 GLU A C 1
ATOM 1658 O O . GLU A 1 206 ? -17.176 -4.696 -7.569 1.00 94.94 206 GLU A O 1
ATOM 1663 N N . ALA A 1 207 ? -16.804 -3.133 -9.109 1.00 95.69 207 ALA A N 1
ATOM 1664 C CA . ALA A 1 207 ? -16.042 -4.014 -9.997 1.00 95.69 207 ALA A CA 1
ATOM 1665 C C . ALA A 1 207 ? -14.813 -4.685 -9.342 1.00 95.69 207 ALA A C 1
ATOM 1667 O O . ALA A 1 207 ? -14.333 -5.704 -9.839 1.00 95.69 207 ALA A O 1
ATOM 1668 N N . VAL A 1 208 ? -14.311 -4.154 -8.221 1.00 95.88 208 VAL A N 1
ATOM 1669 C CA . VAL A 1 208 ? -13.227 -4.765 -7.438 1.00 95.88 208 VAL A CA 1
ATOM 1670 C C . VAL A 1 208 ? -13.629 -6.126 -6.864 1.00 95.88 208 VAL A C 1
ATOM 1672 O O . VAL A 1 208 ? -12.769 -6.992 -6.717 1.00 95.88 208 VAL A O 1
ATOM 1675 N N . VAL A 1 209 ? -14.924 -6.367 -6.616 1.00 95.69 209 VAL A N 1
ATOM 1676 C CA . VAL A 1 209 ? -15.418 -7.659 -6.101 1.00 95.69 209 VAL A CA 1
ATOM 1677 C C . VAL A 1 209 ? -15.257 -8.808 -7.098 1.00 95.69 209 VAL A C 1
ATOM 1679 O O . VAL A 1 209 ? -15.335 -9.970 -6.709 1.00 95.69 209 VAL A O 1
ATOM 1682 N N . GLU A 1 210 ? -15.021 -8.491 -8.372 1.00 94.38 210 GLU A N 1
ATOM 1683 C CA . GLU A 1 210 ? -14.838 -9.466 -9.447 1.00 94.38 210 GLU A CA 1
ATOM 1684 C C . GLU A 1 210 ? -13.377 -9.941 -9.576 1.00 94.38 210 GLU A C 1
ATOM 1686 O O . GLU A 1 210 ? -13.096 -10.843 -10.363 1.00 94.38 210 GLU A O 1
ATOM 1691 N N . ALA A 1 211 ? -12.433 -9.362 -8.819 1.00 95.44 211 ALA A N 1
ATOM 1692 C CA . ALA A 1 211 ? -11.039 -9.803 -8.790 1.00 95.44 211 ALA A CA 1
ATOM 1693 C C . ALA A 1 211 ? -10.885 -11.049 -7.882 1.00 95.44 211 ALA A C 1
ATOM 1695 O O . ALA A 1 211 ? -11.005 -10.935 -6.660 1.00 95.44 211 ALA A O 1
ATOM 1696 N N . PRO A 1 212 ? -10.599 -12.245 -8.436 1.00 91.88 212 PRO A N 1
ATOM 1697 C CA . PRO A 1 212 ? -10.794 -13.516 -7.726 1.00 91.88 212 PRO A CA 1
ATOM 1698 C C . PRO A 1 212 ? -9.764 -13.805 -6.625 1.00 91.88 212 PRO A C 1
ATOM 1700 O O . PRO A 1 212 ? -10.042 -14.601 -5.730 1.00 91.88 212 PRO A O 1
ATOM 1703 N N . SER A 1 213 ? -8.585 -13.185 -6.697 1.00 96.81 213 SER A N 1
ATOM 1704 C CA . SER A 1 213 ? -7.441 -13.467 -5.815 1.00 96.81 213 SER A CA 1
ATOM 1705 C C . SER A 1 213 ? -7.037 -12.265 -4.962 1.00 96.81 213 SER A C 1
ATOM 1707 O O . SER A 1 213 ? -5.939 -12.240 -4.407 1.00 96.81 213 SER A O 1
ATOM 1709 N N . LEU A 1 214 ? -7.895 -11.246 -4.878 1.00 98.25 214 LEU A N 1
ATOM 1710 C CA . LEU A 1 214 ? -7.537 -9.970 -4.276 1.00 98.25 214 LEU A CA 1
ATOM 1711 C C . LEU A 1 214 ? -7.409 -10.095 -2.755 1.00 98.25 214 LEU A C 1
ATOM 1713 O O . LEU A 1 214 ? -8.316 -10.572 -2.072 1.00 98.25 214 LEU A O 1
ATOM 1717 N N . GLU A 1 215 ? -6.276 -9.657 -2.219 1.00 98.69 215 GLU A N 1
ATOM 1718 C CA . GLU A 1 215 ? -5.942 -9.767 -0.798 1.00 98.69 215 GLU A CA 1
ATOM 1719 C C . GLU A 1 215 ? -5.852 -8.400 -0.118 1.00 98.69 215 GLU A C 1
ATOM 1721 O O . GLU A 1 215 ? -6.198 -8.274 1.056 1.00 98.69 215 GLU A O 1
ATOM 1726 N N . ASN A 1 216 ? -5.423 -7.365 -0.839 1.00 98.88 216 ASN A N 1
ATOM 1727 C CA . ASN A 1 216 ? -5.187 -6.045 -0.274 1.00 98.88 216 ASN A CA 1
ATOM 1728 C C . ASN A 1 216 ? -5.784 -4.961 -1.169 1.00 98.88 216 ASN A C 1
ATOM 1730 O O . ASN A 1 216 ? -5.423 -4.845 -2.343 1.00 98.88 216 ASN A O 1
ATOM 1734 N N . ILE A 1 217 ? -6.642 -4.131 -0.579 1.00 98.69 217 ILE A N 1
ATOM 1735 C CA . ILE A 1 217 ? -7.201 -2.937 -1.211 1.00 98.69 217 ILE A CA 1
ATOM 1736 C C . ILE A 1 217 ? -6.828 -1.730 -0.359 1.00 98.69 217 ILE A C 1
ATOM 1738 O O . ILE A 1 217 ? -7.083 -1.724 0.846 1.00 98.69 217 ILE A O 1
ATOM 1742 N N . ASN A 1 218 ? -6.261 -0.705 -0.993 1.00 98.88 218 ASN A N 1
ATOM 1743 C CA . ASN A 1 218 ? -6.112 0.609 -0.378 1.00 98.88 218 ASN A CA 1
ATOM 1744 C C . ASN A 1 218 ? -6.945 1.638 -1.155 1.00 98.88 218 ASN A C 1
ATOM 1746 O O . ASN A 1 218 ? -6.684 1.866 -2.333 1.00 98.88 218 ASN A O 1
ATOM 1750 N N . LEU A 1 219 ? -7.928 2.239 -0.488 1.00 98.81 219 LEU A N 1
ATOM 1751 C CA . LEU A 1 219 ? -8.811 3.306 -0.969 1.00 98.81 219 LEU A CA 1
ATOM 1752 C C . LEU A 1 219 ? -8.723 4.552 -0.063 1.00 98.81 219 LEU A C 1
ATOM 1754 O O . LEU A 1 219 ? -9.650 5.361 -0.024 1.00 98.81 219 LEU A O 1
ATOM 1758 N N . GLU A 1 220 ? -7.615 4.712 0.661 1.00 98.81 220 GLU A N 1
ATOM 1759 C CA . GLU A 1 220 ? -7.324 5.867 1.510 1.00 98.81 220 GLU A CA 1
ATOM 1760 C C . GLU A 1 220 ? -7.491 7.192 0.745 1.00 98.81 220 GLU A C 1
ATOM 1762 O O . GLU A 1 220 ? -7.216 7.256 -0.450 1.00 98.81 220 GLU A O 1
ATOM 1767 N N . GLU A 1 221 ? -7.912 8.264 1.415 1.00 98.75 221 GLU A N 1
ATOM 1768 C CA . GLU A 1 221 ? -7.973 9.622 0.843 1.00 98.75 221 GLU A CA 1
ATOM 1769 C C . GLU A 1 221 ? -8.858 9.696 -0.422 1.00 98.75 221 GLU A C 1
ATOM 1771 O O . GLU A 1 221 ? -8.476 10.244 -1.453 1.00 98.75 221 GLU A O 1
ATOM 1776 N N . ASN A 1 222 ? -10.054 9.111 -0.355 1.00 98.75 222 ASN A N 1
ATOM 1777 C CA . ASN A 1 222 ? -11.100 9.233 -1.374 1.00 98.75 222 ASN A CA 1
ATOM 1778 C C . ASN A 1 222 ? -12.334 9.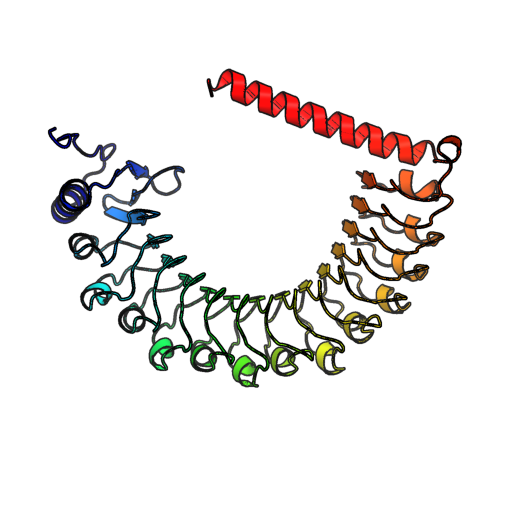945 -0.779 1.00 98.75 222 ASN A C 1
ATOM 1780 O O . ASN A 1 222 ? -12.263 10.596 0.262 1.00 98.75 222 ASN A O 1
ATOM 1784 N N . SER A 1 223 ? -13.479 9.881 -1.457 1.00 98.25 223 SER A N 1
ATOM 1785 C CA . SER A 1 223 ? -14.755 10.444 -0.994 1.00 98.25 223 SER A CA 1
ATOM 1786 C C . SER A 1 223 ? -15.817 9.361 -0.776 1.00 98.25 223 SER A C 1
ATOM 1788 O O . SER A 1 223 ? -17.004 9.613 -0.962 1.00 98.25 223 SER A O 1
ATOM 1790 N N . ILE A 1 224 ? -15.404 8.144 -0.409 1.00 98.44 224 ILE A N 1
ATOM 1791 C CA . ILE A 1 224 ? -16.310 7.003 -0.254 1.00 98.44 224 ILE A CA 1
ATOM 1792 C C . ILE A 1 224 ? -17.196 7.213 0.972 1.00 98.44 224 ILE A C 1
ATOM 1794 O O . ILE A 1 224 ? -16.704 7.380 2.087 1.00 98.44 224 ILE A O 1
ATOM 1798 N N . SER A 1 225 ? -18.508 7.162 0.757 1.00 96.88 225 SER A N 1
ATOM 1799 C CA . SER A 1 225 ? -19.524 7.265 1.814 1.00 96.88 225 SER A CA 1
ATOM 1800 C C . SER A 1 225 ? -20.227 5.937 2.115 1.00 96.88 225 SER A C 1
ATOM 1802 O O . SER A 1 225 ? -20.746 5.759 3.212 1.00 96.88 225 SER A O 1
ATOM 1804 N N . ALA A 1 226 ? -20.205 4.977 1.183 1.00 94.06 226 ALA A N 1
ATOM 1805 C CA . ALA A 1 226 ? -20.876 3.688 1.333 1.00 94.06 226 ALA A CA 1
ATOM 1806 C C . ALA A 1 226 ? -20.105 2.533 0.677 1.00 94.06 226 ALA A C 1
ATOM 1808 O O . ALA A 1 226 ? -19.400 2.709 -0.321 1.00 94.06 226 ALA A O 1
ATOM 1809 N N . ILE A 1 227 ? -20.295 1.333 1.234 1.00 97.00 227 ILE A N 1
ATOM 1810 C CA . ILE A 1 227 ? -19.757 0.061 0.734 1.00 97.00 227 ILE A CA 1
ATOM 1811 C C . ILE A 1 227 ? -20.944 -0.857 0.374 1.00 97.00 227 ILE A C 1
ATOM 1813 O O . ILE A 1 227 ? -21.820 -1.038 1.221 1.00 97.00 227 ILE A O 1
ATOM 1817 N N . PRO A 1 228 ? -21.007 -1.441 -0.839 1.00 96.31 228 PRO A N 1
ATOM 1818 C CA . PRO A 1 228 ? -22.139 -2.257 -1.281 1.00 96.31 228 PRO A CA 1
ATOM 1819 C C . PRO A 1 228 ? -22.148 -3.657 -0.650 1.00 96.31 228 PRO A C 1
ATOM 1821 O O . PRO A 1 228 ? -21.104 -4.200 -0.292 1.00 96.31 228 PRO A O 1
ATOM 1824 N N . ASP A 1 229 ? -23.321 -4.301 -0.612 1.00 96.88 229 ASP A N 1
ATOM 1825 C CA . ASP A 1 229 ? -23.498 -5.674 -0.098 1.00 96.88 229 ASP A CA 1
ATOM 1826 C C . ASP A 1 229 ? -22.639 -6.720 -0.830 1.00 96.88 229 ASP A C 1
ATOM 1828 O O . ASP A 1 229 ? -22.216 -7.726 -0.250 1.00 96.88 229 ASP A O 1
ATOM 1832 N N . SER A 1 230 ? -22.344 -6.475 -2.109 1.00 96.75 230 SER A N 1
ATOM 1833 C CA . SER A 1 230 ? -21.475 -7.320 -2.928 1.00 96.75 230 SER A CA 1
ATOM 1834 C C . SER A 1 230 ? -20.038 -7.389 -2.409 1.00 96.75 230 SER A C 1
ATOM 1836 O O . SER A 1 230 ? -19.343 -8.356 -2.727 1.00 96.75 230 SER A O 1
ATOM 1838 N N . PHE A 1 231 ? -19.610 -6.461 -1.543 1.00 97.62 231 PHE A N 1
ATOM 1839 C CA . PHE A 1 231 ? -18.314 -6.505 -0.860 1.00 97.62 231 PHE A CA 1
ATOM 1840 C C . PHE A 1 231 ? -18.083 -7.833 -0.123 1.00 97.62 231 PHE A C 1
ATOM 1842 O O . PHE A 1 231 ? -16.966 -8.348 -0.102 1.00 97.62 231 PHE A O 1
ATOM 1849 N N . ALA A 1 232 ? -19.146 -8.461 0.396 1.00 96.81 232 ALA A N 1
ATOM 1850 C CA . ALA A 1 232 ? -19.069 -9.759 1.070 1.00 96.81 232 ALA A CA 1
ATOM 1851 C C . ALA A 1 232 ? -18.550 -10.910 0.174 1.00 96.81 232 ALA A C 1
ATOM 1853 O O . ALA A 1 232 ? -18.231 -11.991 0.676 1.00 96.81 232 ALA A O 1
ATOM 1854 N N . LYS A 1 233 ? -18.451 -10.711 -1.150 1.00 96.62 233 LYS A N 1
ATOM 1855 C CA . LYS A 1 233 ? -17.854 -11.676 -2.087 1.00 96.62 233 LYS A CA 1
ATOM 1856 C C . LYS A 1 233 ? -16.325 -11.761 -1.987 1.00 96.62 233 LYS A C 1
ATOM 1858 O O . LYS A 1 233 ? -15.770 -12.777 -2.398 1.00 96.62 233 LYS A O 1
ATOM 1863 N N . LEU A 1 234 ? -15.651 -10.756 -1.422 1.00 96.44 234 LEU A N 1
ATOM 1864 C CA . LEU A 1 234 ? -14.186 -10.657 -1.331 1.00 96.44 234 LEU A CA 1
ATOM 1865 C C . LEU A 1 234 ? -13.579 -11.592 -0.263 1.00 96.44 234 LEU A C 1
ATOM 1867 O O . LEU A 1 234 ? -12.890 -11.161 0.655 1.00 96.44 234 LEU A O 1
ATOM 1871 N N . ARG A 1 235 ? -13.818 -12.902 -0.375 1.00 94.06 235 ARG A N 1
ATOM 1872 C CA . ARG A 1 235 ? -13.455 -13.919 0.637 1.00 94.06 235 ARG A CA 1
ATOM 1873 C C . ARG A 1 235 ? -11.950 -14.141 0.827 1.00 94.06 235 ARG A C 1
ATOM 1875 O O . ARG A 1 235 ? -11.554 -14.832 1.761 1.00 94.06 235 ARG A O 1
ATOM 1882 N N . THR A 1 236 ? -11.127 -13.615 -0.074 1.00 97.06 236 THR A N 1
ATOM 1883 C CA . THR A 1 236 ? -9.660 -13.676 -0.014 1.00 97.06 236 THR A CA 1
ATOM 1884 C C . THR A 1 236 ? -9.047 -12.428 0.614 1.00 97.06 236 THR A C 1
ATOM 1886 O O . THR A 1 236 ? -7.844 -12.417 0.878 1.00 97.06 236 THR A O 1
ATOM 1889 N N . LEU A 1 237 ? -9.847 -11.385 0.863 1.00 98.56 237 LEU A N 1
ATOM 1890 C CA . LEU A 1 237 ? -9.356 -10.089 1.308 1.00 98.56 237 LEU A CA 1
ATOM 1891 C C . LEU A 1 237 ? -8.811 -10.177 2.733 1.00 98.56 237 LEU A C 1
ATOM 1893 O O . LEU A 1 237 ? -9.503 -10.588 3.663 1.00 98.56 237 LEU A O 1
ATOM 1897 N N . LYS A 1 238 ? -7.558 -9.768 2.890 1.00 98.69 238 LYS A N 1
ATOM 1898 C CA . LYS A 1 238 ? -6.806 -9.753 4.145 1.00 98.69 238 LYS A CA 1
ATOM 1899 C C . LYS A 1 238 ? -6.641 -8.343 4.688 1.00 98.69 238 LYS A C 1
ATOM 1901 O O . LYS A 1 238 ? -6.538 -8.188 5.899 1.00 98.69 238 LYS A O 1
ATOM 1906 N N . SER A 1 239 ? -6.603 -7.326 3.830 1.00 98.88 239 SER A N 1
ATOM 1907 C CA . SER A 1 239 ? -6.399 -5.939 4.245 1.00 98.88 239 SER A CA 1
ATOM 1908 C C . SER A 1 239 ? -7.291 -4.984 3.467 1.00 98.88 239 SER A C 1
ATOM 1910 O O . SER A 1 239 ? -7.292 -5.005 2.235 1.00 98.88 239 SER A O 1
ATOM 1912 N N . LEU A 1 240 ? -7.982 -4.108 4.193 1.00 98.88 240 LEU A N 1
ATOM 1913 C CA . LEU A 1 240 ? -8.793 -3.030 3.637 1.00 98.88 240 LEU A CA 1
ATOM 1914 C C . LEU A 1 240 ? -8.438 -1.704 4.302 1.00 98.88 240 LEU A C 1
ATOM 1916 O O . LEU A 1 240 ? -8.616 -1.564 5.512 1.00 98.88 240 LEU A O 1
ATOM 1920 N N . ASP A 1 241 ? -7.995 -0.741 3.500 1.00 98.94 241 ASP A N 1
ATOM 1921 C CA . ASP A 1 241 ? -7.803 0.640 3.936 1.00 98.94 241 ASP A CA 1
ATOM 1922 C C . ASP A 1 241 ? -8.850 1.566 3.309 1.00 98.94 241 ASP A C 1
ATOM 1924 O O . ASP A 1 241 ? -8.943 1.674 2.086 1.00 98.94 241 ASP A O 1
ATOM 1928 N N . LEU A 1 242 ? -9.651 2.197 4.165 1.00 98.88 242 LEU A N 1
ATOM 1929 C CA . LEU A 1 242 ? -10.667 3.205 3.853 1.00 98.88 242 LEU A CA 1
ATOM 1930 C C . LEU A 1 242 ? -10.442 4.467 4.706 1.00 98.88 242 LEU A C 1
ATOM 1932 O O . LEU A 1 242 ? -11.375 5.229 4.975 1.00 98.88 242 LEU A O 1
ATOM 1936 N N . SER A 1 243 ? -9.213 4.697 5.167 1.00 98.88 243 SER A N 1
ATOM 1937 C CA . SER A 1 243 ? -8.868 5.879 5.956 1.00 98.88 243 SER A CA 1
ATOM 1938 C C . SER A 1 243 ? -9.083 7.164 5.148 1.00 98.88 243 SER A C 1
ATOM 1940 O O . SER A 1 243 ? -9.016 7.151 3.921 1.00 98.88 243 SER A O 1
ATOM 1942 N N . TYR A 1 244 ? -9.352 8.289 5.811 1.00 98.81 244 TYR A N 1
ATOM 1943 C CA . TYR A 1 244 ? -9.567 9.590 5.167 1.00 98.81 244 TYR A CA 1
ATOM 1944 C C . TYR A 1 244 ? -10.662 9.553 4.082 1.00 98.81 244 TYR A C 1
ATOM 1946 O O . TYR A 1 244 ? -10.460 10.032 2.969 1.00 98.81 244 TYR A O 1
ATOM 1954 N N . ASN A 1 245 ? -11.812 8.957 4.397 1.00 98.81 245 ASN A N 1
ATOM 1955 C CA . ASN A 1 245 ? -12.996 8.929 3.534 1.00 98.81 245 ASN A CA 1
ATOM 1956 C C . ASN A 1 245 ? -14.172 9.665 4.209 1.00 98.81 245 ASN A C 1
ATOM 1958 O O . ASN A 1 245 ? -13.985 10.462 5.130 1.00 98.81 245 ASN A O 1
ATOM 1962 N N . GLN A 1 246 ? -15.392 9.454 3.715 1.00 98.19 246 GLN A N 1
ATOM 1963 C CA . GLN A 1 246 ? -16.603 10.142 4.163 1.00 98.19 246 GLN A CA 1
ATOM 1964 C C . GLN A 1 246 ? -17.619 9.172 4.783 1.00 98.19 246 GLN A C 1
ATOM 1966 O O . GLN A 1 246 ? -18.817 9.437 4.744 1.00 98.19 246 GLN A O 1
ATOM 1971 N N . LEU A 1 247 ? -17.161 8.054 5.360 1.00 98.25 247 LEU A N 1
ATOM 1972 C CA . LEU A 1 247 ? -18.046 7.085 6.010 1.00 98.25 247 LEU A CA 1
ATOM 1973 C C . LEU A 1 247 ? -18.695 7.728 7.240 1.00 98.25 247 LEU A C 1
ATOM 1975 O O . LEU A 1 247 ? -18.001 8.123 8.177 1.00 98.25 247 LEU A O 1
ATOM 1979 N N . ASP A 1 248 ? -20.018 7.831 7.245 1.00 97.81 248 ASP A N 1
ATOM 1980 C CA . ASP A 1 248 ? -20.812 8.363 8.359 1.00 97.81 248 ASP A CA 1
ATOM 1981 C C . ASP A 1 248 ? -21.371 7.266 9.277 1.00 97.81 248 ASP A C 1
ATOM 1983 O O . ASP A 1 248 ? -21.886 7.555 10.352 1.00 97.81 248 ASP A O 1
ATOM 1987 N N . HIS A 1 249 ? -21.212 6.001 8.889 1.00 98.19 249 HIS A N 1
ATOM 1988 C CA . HIS A 1 249 ? -21.541 4.814 9.671 1.00 98.19 249 HIS A CA 1
ATOM 1989 C C . HIS A 1 249 ? -20.501 3.723 9.414 1.00 98.19 249 HIS A C 1
ATOM 1991 O O . HIS A 1 249 ? -19.812 3.718 8.391 1.00 98.19 249 HIS A O 1
ATOM 1997 N N . PHE A 1 250 ? -20.392 2.763 10.331 1.00 98.44 250 PHE A N 1
ATOM 1998 C CA . PHE A 1 250 ? -19.569 1.584 10.093 1.00 98.44 250 PHE A CA 1
ATOM 1999 C C . PHE A 1 250 ? -20.238 0.695 9.025 1.00 98.44 250 PHE A C 1
ATOM 2001 O O . PHE A 1 250 ? -21.384 0.283 9.223 1.00 98.44 250 PHE A O 1
ATOM 2008 N N . PRO A 1 251 ? -19.556 0.332 7.923 1.00 96.88 251 PRO A N 1
ATOM 2009 C CA . PRO A 1 251 ? -20.141 -0.515 6.887 1.00 96.88 251 PRO A CA 1
ATOM 2010 C C . PRO A 1 251 ? -20.241 -1.968 7.367 1.00 96.88 251 PRO A C 1
ATOM 2012 O O . PRO A 1 251 ? -19.287 -2.741 7.275 1.00 96.88 251 PRO A O 1
ATOM 2015 N N . GLU A 1 252 ? -21.407 -2.363 7.880 1.00 97.56 252 GLU A N 1
ATOM 2016 C CA . GLU A 1 252 ? -21.606 -3.681 8.499 1.00 97.56 252 GLU A CA 1
ATOM 2017 C C . GLU A 1 252 ? -21.267 -4.855 7.561 1.00 97.56 252 GLU A C 1
ATOM 2019 O O . GLU A 1 252 ? -20.787 -5.894 8.019 1.00 97.56 252 GLU A O 1
ATOM 2024 N N . VAL A 1 253 ? -21.414 -4.684 6.241 1.00 98.25 253 VAL A N 1
ATOM 2025 C CA . VAL A 1 253 ? -21.013 -5.679 5.231 1.00 98.25 253 VAL A CA 1
ATOM 2026 C C . VAL A 1 253 ? -19.549 -6.125 5.367 1.00 98.25 253 VAL A C 1
ATOM 2028 O O . VAL A 1 253 ? -19.248 -7.292 5.111 1.00 98.25 253 VAL A O 1
ATOM 2031 N N . ILE A 1 254 ? -18.645 -5.256 5.844 1.00 98.38 254 ILE A N 1
ATOM 2032 C CA . ILE A 1 254 ? -17.226 -5.585 6.064 1.00 98.38 254 ILE A CA 1
ATOM 2033 C C . ILE A 1 254 ? -17.084 -6.758 7.042 1.00 98.38 254 ILE A C 1
ATOM 2035 O O . ILE A 1 254 ? -16.225 -7.618 6.859 1.00 98.38 254 ILE A O 1
ATOM 2039 N N . THR A 1 255 ? -17.977 -6.861 8.031 1.00 98.12 255 THR A N 1
ATOM 2040 C CA . THR A 1 255 ? -17.949 -7.925 9.048 1.00 98.12 255 THR A CA 1
ATOM 2041 C C . THR A 1 255 ? -18.242 -9.321 8.489 1.00 98.12 255 THR A C 1
ATOM 2043 O O . THR A 1 255 ? -17.963 -10.323 9.148 1.00 98.12 255 THR A O 1
ATOM 2046 N N . ARG A 1 256 ? -18.776 -9.412 7.262 1.00 98.12 256 ARG A N 1
ATOM 2047 C CA . ARG A 1 256 ? -19.037 -10.681 6.562 1.00 98.12 256 ARG A CA 1
ATOM 2048 C C . ARG A 1 256 ? -17.788 -11.249 5.880 1.00 98.12 256 ARG A C 1
ATOM 2050 O O . ARG A 1 256 ? -17.803 -12.404 5.459 1.00 98.12 256 ARG A O 1
ATOM 2057 N N . VAL A 1 257 ? -16.706 -10.473 5.787 1.00 97.62 257 VAL A N 1
ATOM 2058 C CA . VAL A 1 257 ? -15.430 -10.891 5.192 1.00 97.62 257 VAL A CA 1
ATOM 2059 C C . VAL A 1 257 ? -14.484 -11.362 6.295 1.00 97.62 257 VAL A C 1
ATOM 2061 O O . VAL A 1 257 ? -13.572 -10.659 6.725 1.00 97.62 257 VAL A O 1
ATOM 2064 N N . SER A 1 258 ? -14.711 -12.585 6.781 1.00 95.50 258 SER A N 1
ATOM 2065 C CA . SER A 1 258 ? -13.989 -13.137 7.937 1.00 95.50 258 SER A CA 1
ATOM 2066 C C . SER A 1 258 ? -12.481 -13.302 7.720 1.00 95.50 258 SER A C 1
ATOM 2068 O O . SER A 1 258 ? -11.754 -13.452 8.696 1.00 95.50 258 SER A O 1
ATOM 2070 N N . SER A 1 259 ? -12.001 -13.281 6.472 1.00 97.62 259 SER A N 1
ATOM 2071 C CA . SER A 1 259 ? -10.578 -13.363 6.114 1.00 97.62 259 SER A CA 1
ATOM 2072 C C . SER A 1 259 ? -9.765 -12.113 6.474 1.00 97.62 259 SER A C 1
ATOM 2074 O O . SER A 1 259 ? -8.535 -12.172 6.440 1.00 97.62 259 SER A O 1
ATOM 2076 N N . LEU A 1 260 ? -10.422 -10.995 6.809 1.00 98.38 260 LEU A N 1
ATOM 2077 C CA . LEU A 1 260 ? -9.752 -9.730 7.106 1.00 98.38 260 LEU A CA 1
ATOM 2078 C C . LEU A 1 260 ? -8.829 -9.842 8.326 1.00 98.38 260 LEU A C 1
ATOM 2080 O O . LEU A 1 260 ? -9.251 -10.188 9.428 1.00 98.38 260 LEU A O 1
ATOM 2084 N N . GLY A 1 261 ? -7.564 -9.492 8.105 1.00 98.56 261 GLY A N 1
ATOM 2085 C CA . GLY A 1 261 ? -6.516 -9.350 9.111 1.00 98.56 261 GLY A CA 1
ATOM 2086 C C . GLY A 1 261 ? -6.162 -7.895 9.433 1.00 98.56 261 GLY A C 1
ATOM 2087 O O . GLY A 1 261 ? -5.681 -7.622 10.532 1.00 98.56 261 GLY A O 1
ATOM 2088 N N . GLY A 1 262 ? -6.423 -6.960 8.517 1.00 98.81 262 GLY A N 1
ATOM 2089 C CA . GLY A 1 262 ? -6.212 -5.524 8.699 1.00 98.81 262 GLY A CA 1
ATOM 2090 C C . GLY A 1 262 ? -7.414 -4.708 8.233 1.00 98.81 262 GLY A C 1
ATOM 2091 O O . GLY A 1 262 ? -7.860 -4.867 7.095 1.00 98.81 262 GLY A O 1
ATOM 2092 N N . LEU A 1 263 ? -7.919 -3.831 9.099 1.00 98.88 263 LEU A N 1
ATOM 2093 C CA . LEU A 1 263 ? -8.994 -2.888 8.794 1.00 98.88 263 LEU A CA 1
ATOM 2094 C C . LEU A 1 263 ? -8.583 -1.487 9.246 1.00 98.88 263 LEU A C 1
ATOM 2096 O O . LEU A 1 263 ? -8.287 -1.287 10.425 1.00 98.88 263 LEU A O 1
ATOM 2100 N N . TYR A 1 264 ? -8.579 -0.539 8.314 1.00 98.94 264 TYR A N 1
ATOM 2101 C CA . TYR A 1 264 ? -8.187 0.846 8.560 1.00 98.94 264 TYR A CA 1
ATOM 2102 C C . TYR A 1 264 ? -9.326 1.776 8.137 1.00 98.94 264 TYR A C 1
ATOM 2104 O O . TYR A 1 264 ? -9.773 1.755 6.991 1.00 98.94 264 TYR A O 1
ATOM 2112 N N . LEU A 1 265 ? -9.832 2.540 9.098 1.00 98.88 265 LEU A N 1
ATOM 2113 C CA . LEU A 1 265 ? -10.987 3.434 9.007 1.00 98.88 265 LEU A CA 1
ATOM 2114 C C . LEU A 1 265 ? -10.661 4.812 9.603 1.00 98.88 265 LEU A C 1
ATOM 2116 O O . LEU A 1 265 ? -11.570 5.566 9.964 1.00 98.88 265 LEU A O 1
ATOM 2120 N N . THR A 1 266 ? -9.375 5.140 9.743 1.00 98.81 266 THR A N 1
ATOM 2121 C CA . THR A 1 266 ? -8.902 6.366 10.391 1.00 98.81 266 THR A CA 1
ATOM 2122 C C . THR A 1 266 ? -9.503 7.598 9.718 1.00 98.81 266 THR A C 1
ATOM 2124 O O . THR A 1 266 ? -9.583 7.647 8.496 1.00 98.81 266 THR A O 1
ATOM 2127 N N . ARG A 1 267 ? -9.900 8.619 10.485 1.00 98.75 267 ARG A N 1
ATOM 2128 C CA . ARG A 1 267 ? -10.440 9.892 9.966 1.00 98.75 267 ARG A CA 1
ATOM 2129 C C . ARG A 1 267 ? -11.626 9.714 9.013 1.00 98.75 267 ARG A C 1
ATOM 2131 O O . ARG A 1 267 ? -11.584 10.135 7.860 1.00 98.75 267 ARG A O 1
ATOM 2138 N N . ASN A 1 268 ? -12.687 9.117 9.540 1.00 98.75 268 ASN A N 1
ATOM 2139 C CA . ASN A 1 268 ? -14.030 9.123 8.963 1.00 98.75 268 ASN A CA 1
ATOM 2140 C C . ASN A 1 268 ? -14.998 9.820 9.952 1.00 98.75 268 ASN A C 1
ATOM 2142 O O . ASN A 1 268 ? -14.567 10.557 10.840 1.00 98.75 268 ASN A O 1
ATOM 2146 N N . ASN A 1 269 ? -16.311 9.632 9.806 1.00 98.25 269 ASN A N 1
ATOM 2147 C CA . ASN A 1 269 ? -17.345 10.210 10.671 1.00 98.25 269 ASN A CA 1
ATOM 2148 C C . ASN A 1 269 ? -18.161 9.138 11.418 1.00 98.25 269 ASN A C 1
ATOM 2150 O O . ASN A 1 269 ? -19.322 9.372 11.739 1.00 98.25 269 ASN A O 1
ATOM 2154 N N . ILE A 1 270 ? -17.568 7.974 11.697 1.00 98.69 270 ILE A N 1
ATOM 2155 C CA . ILE A 1 270 ? -18.273 6.799 12.227 1.00 98.69 270 ILE A CA 1
ATOM 2156 C C . ILE A 1 270 ? -18.636 7.005 13.716 1.00 98.69 270 ILE A C 1
ATOM 2158 O O . ILE A 1 270 ? -17.726 7.206 14.524 1.00 98.69 270 ILE A O 1
ATOM 2162 N N . PRO A 1 271 ? -19.925 6.926 14.112 1.00 98.38 271 PRO A N 1
ATOM 2163 C CA . PRO A 1 271 ? -20.363 7.154 15.493 1.00 98.38 271 PRO A CA 1
ATOM 2164 C C . PRO A 1 271 ? -20.372 5.890 16.364 1.00 98.38 271 PRO A C 1
ATOM 2166 O O . PRO A 1 271 ? -20.352 5.978 17.591 1.00 98.38 271 PRO A O 1
ATOM 2169 N N . SER A 1 272 ? -20.429 4.704 15.756 1.00 98.44 272 SER A N 1
ATOM 2170 C CA . SER A 1 272 ? -20.484 3.427 16.471 1.00 98.44 272 SER A CA 1
ATOM 2171 C C . SER A 1 272 ? -19.948 2.270 15.627 1.00 98.44 272 SER A C 1
ATOM 2173 O O . SER A 1 272 ? -19.901 2.338 14.398 1.00 98.44 272 SER A O 1
ATOM 2175 N N . ILE A 1 273 ? -19.547 1.194 16.305 1.00 98.69 273 ILE A N 1
ATOM 2176 C CA . ILE A 1 273 ? -19.151 -0.086 15.703 1.00 98.69 273 ILE A CA 1
ATOM 2177 C C . ILE A 1 273 ? -20.271 -1.102 15.996 1.00 98.69 273 ILE A C 1
ATOM 2179 O O . ILE A 1 273 ? -20.704 -1.183 17.147 1.00 98.69 273 ILE A O 1
ATOM 2183 N N . PRO A 1 274 ? -20.752 -1.883 15.011 1.00 98.31 274 PRO A N 1
ATOM 2184 C CA . PRO A 1 274 ? -21.808 -2.868 15.230 1.00 98.31 274 PRO A CA 1
ATOM 2185 C C . PRO A 1 274 ? -21.282 -4.095 15.987 1.00 98.31 274 PRO A C 1
ATOM 2187 O O . PRO A 1 274 ? -20.104 -4.442 15.886 1.00 98.31 274 PRO A O 1
ATOM 2190 N N . SER A 1 275 ? -22.166 -4.816 16.681 1.00 98.44 275 SER A N 1
ATOM 2191 C CA . SER A 1 275 ? -21.832 -6.075 17.375 1.00 98.44 275 SER A CA 1
ATOM 2192 C C . SER A 1 275 ? -21.266 -7.144 16.433 1.00 98.44 275 SER A C 1
ATOM 2194 O O . SER A 1 275 ? -20.408 -7.945 16.810 1.00 98.44 275 SER A O 1
ATOM 2196 N N . SER A 1 276 ? -21.663 -7.117 15.160 1.00 98.62 276 SER A N 1
ATOM 2197 C CA . SER A 1 276 ? -21.141 -8.001 14.119 1.00 98.62 276 SER A CA 1
ATOM 2198 C C . SER A 1 276 ? -19.630 -7.868 13.887 1.00 98.62 276 SER A C 1
ATOM 2200 O O . SER A 1 276 ? -19.045 -8.778 13.299 1.00 98.62 276 SER A O 1
ATOM 2202 N N . ILE A 1 277 ? -18.951 -6.836 14.419 1.00 98.69 277 ILE A N 1
ATOM 2203 C CA . ILE A 1 277 ? -17.478 -6.748 14.423 1.00 98.69 277 ILE A CA 1
ATOM 2204 C C . ILE A 1 277 ? -16.822 -8.014 14.982 1.00 98.69 277 ILE A C 1
ATOM 2206 O O . ILE A 1 277 ? -15.783 -8.447 14.484 1.00 98.69 277 ILE A O 1
ATOM 2210 N N . GLY A 1 278 ? -17.477 -8.674 15.945 1.00 98.25 278 GLY A N 1
ATOM 2211 C CA . GLY A 1 278 ? -17.013 -9.920 16.543 1.00 98.25 278 GLY A CA 1
ATOM 2212 C C . GLY A 1 278 ? -16.852 -11.082 15.556 1.00 98.25 278 GLY A C 1
ATOM 2213 O O . GLY A 1 278 ? -16.234 -12.086 15.917 1.00 98.25 278 GLY A O 1
ATOM 2214 N N . ASN A 1 279 ? -17.363 -10.974 14.324 1.00 98.31 279 ASN A N 1
ATOM 2215 C CA . ASN A 1 279 ? -17.183 -11.963 13.258 1.00 98.31 279 ASN A CA 1
ATOM 2216 C C . ASN A 1 279 ? -15.765 -11.962 12.659 1.00 98.31 279 ASN A C 1
ATOM 2218 O O . ASN A 1 279 ? -15.335 -12.979 12.112 1.00 98.31 279 ASN A O 1
ATOM 2222 N N . LEU A 1 280 ? -15.006 -10.868 12.787 1.00 98.25 280 LEU A N 1
ATOM 2223 C CA . LEU A 1 280 ? -13.670 -10.719 12.199 1.00 98.25 280 LEU A CA 1
ATOM 2224 C C . LEU A 1 280 ? -12.578 -11.403 13.045 1.00 98.25 280 LEU A C 1
ATOM 2226 O O . LEU A 1 280 ? -11.638 -10.775 13.522 1.00 98.25 280 LEU A O 1
ATOM 2230 N N . LYS A 1 281 ? -12.682 -12.723 13.241 1.00 96.31 281 LYS A N 1
ATOM 2231 C CA . LYS A 1 281 ? -11.790 -13.505 14.126 1.00 96.31 281 LYS A CA 1
ATOM 2232 C C . LYS A 1 281 ? -10.307 -13.467 13.739 1.00 96.31 281 LYS A C 1
ATOM 2234 O O . LYS A 1 281 ? -9.456 -13.737 14.586 1.00 96.31 281 LYS A O 1
ATOM 2239 N N . HIS A 1 282 ? -10.005 -13.166 12.477 1.00 97.94 282 HIS A N 1
ATOM 2240 C CA . HIS A 1 282 ? -8.642 -13.061 11.958 1.00 97.94 282 HIS A CA 1
ATOM 2241 C C . HIS A 1 282 ? -8.052 -11.648 12.065 1.00 97.94 282 HIS A C 1
ATOM 2243 O O . HIS A 1 282 ? -6.869 -11.480 11.767 1.00 97.94 282 HIS A O 1
ATOM 2249 N N . LEU A 1 283 ? -8.831 -10.658 12.521 1.00 98.62 283 LEU A N 1
ATOM 2250 C CA . LEU A 1 283 ? -8.401 -9.266 12.582 1.00 98.62 283 LEU A CA 1
ATOM 2251 C C . LEU A 1 283 ? -7.246 -9.107 13.574 1.00 98.62 283 LEU A C 1
ATOM 2253 O O . LEU A 1 283 ? -7.413 -9.288 14.777 1.00 98.62 283 LEU A O 1
ATOM 2257 N N . GLY A 1 284 ? -6.068 -8.783 13.045 1.00 98.62 284 GLY A N 1
ATOM 2258 C CA . GLY A 1 284 ? -4.840 -8.547 13.798 1.00 98.62 284 GLY A CA 1
ATOM 2259 C C . GLY A 1 284 ? -4.525 -7.064 13.985 1.00 98.62 284 GLY A C 1
ATOM 2260 O O . GLY A 1 284 ? -3.869 -6.693 14.961 1.00 98.62 284 GLY A O 1
ATOM 2261 N N . ARG A 1 285 ? -5.015 -6.208 13.084 1.00 98.88 285 ARG A N 1
ATOM 2262 C CA . ARG A 1 285 ? -4.868 -4.755 13.160 1.00 98.88 285 ARG A CA 1
ATOM 2263 C C . ARG A 1 285 ? -6.191 -4.067 12.863 1.00 98.88 285 ARG A C 1
ATOM 2265 O O . ARG A 1 285 ? -6.769 -4.280 11.801 1.00 98.88 285 ARG A O 1
ATOM 2272 N N . PHE A 1 286 ? -6.621 -3.219 13.788 1.00 98.88 286 PHE A N 1
ATOM 2273 C CA . PHE A 1 286 ? -7.791 -2.375 13.618 1.00 98.88 286 PHE A CA 1
ATOM 2274 C C . PHE A 1 286 ? -7.422 -0.928 13.940 1.00 98.88 286 PHE A C 1
ATOM 2276 O O . PHE A 1 286 ? -6.993 -0.626 15.052 1.00 98.88 286 PHE A O 1
ATOM 2283 N N . ASP A 1 287 ? -7.545 -0.048 12.956 1.00 98.81 287 ASP A N 1
ATOM 2284 C CA . ASP A 1 287 ? -7.349 1.388 13.117 1.00 98.81 287 ASP A CA 1
ATOM 2285 C C . ASP A 1 287 ? -8.663 2.104 12.812 1.00 98.81 287 ASP A C 1
ATOM 2287 O O . ASP A 1 287 ? -9.206 1.977 11.717 1.00 98.81 287 ASP A O 1
ATOM 2291 N N . ILE A 1 288 ? -9.210 2.810 13.794 1.00 98.75 288 ILE A N 1
ATOM 2292 C CA . ILE A 1 288 ? -10.430 3.612 13.664 1.00 98.75 288 ILE A CA 1
ATOM 2293 C C . ILE A 1 288 ? -10.260 4.958 14.390 1.00 98.75 288 ILE A C 1
ATOM 2295 O O . ILE A 1 288 ? -11.226 5.586 14.832 1.00 98.75 288 ILE A O 1
ATOM 2299 N N . GLY A 1 289 ? -9.016 5.432 14.504 1.00 98.75 289 GLY A N 1
ATOM 2300 C CA . GLY A 1 289 ? -8.718 6.721 15.120 1.00 98.75 289 GLY A CA 1
ATOM 2301 C C . GLY A 1 289 ? -9.332 7.900 14.350 1.00 98.75 289 GLY A C 1
ATOM 2302 O O . GLY A 1 289 ? -9.554 7.825 13.145 1.00 98.75 289 GLY A O 1
ATOM 2303 N N . GLY A 1 290 ? -9.618 9.016 15.015 1.00 98.62 290 GLY A N 1
ATOM 2304 C CA . GLY A 1 290 ? -10.157 10.218 14.374 1.00 98.62 290 GLY A CA 1
ATOM 2305 C C . GLY A 1 290 ? -11.600 10.075 13.882 1.00 98.62 290 GLY A C 1
ATOM 2306 O O . GLY A 1 290 ? -11.916 10.626 12.833 1.00 98.62 290 GLY A O 1
ATOM 2307 N N . ASN A 1 291 ? -12.440 9.310 14.580 1.00 98.88 291 ASN A N 1
ATOM 2308 C CA . ASN A 1 291 ? -13.867 9.141 14.281 1.00 98.88 291 ASN A CA 1
ATOM 2309 C C . ASN A 1 291 ? -14.726 9.815 15.374 1.00 98.88 291 ASN A C 1
ATOM 2311 O O . ASN A 1 291 ? -14.253 10.697 16.088 1.00 98.88 291 ASN A O 1
ATOM 2315 N N . ARG A 1 292 ? -16.008 9.445 15.483 1.00 98.44 292 ARG A N 1
ATOM 2316 C CA . ARG A 1 292 ? -16.970 10.010 16.446 1.00 98.44 292 ARG A CA 1
ATOM 2317 C C . ARG A 1 292 ? -17.496 8.947 17.415 1.00 98.44 292 ARG A C 1
ATOM 2319 O O . ARG A 1 292 ? -18.636 9.029 17.868 1.00 98.44 292 ARG A O 1
ATOM 2326 N N . LEU A 1 293 ? -16.697 7.912 17.687 1.00 98.75 293 LEU A N 1
ATOM 2327 C CA . LEU A 1 293 ? -17.109 6.796 18.538 1.00 98.75 293 LEU A CA 1
ATOM 2328 C C . LEU A 1 293 ? -17.326 7.272 19.972 1.00 98.75 293 LEU A C 1
ATOM 2330 O O . LEU A 1 293 ? -16.420 7.854 20.557 1.00 98.75 293 LEU A O 1
ATOM 2334 N N . THR A 1 294 ? -18.486 6.968 20.550 1.00 98.25 294 THR A N 1
ATOM 2335 C CA . THR A 1 294 ? -18.797 7.267 21.963 1.00 98.25 294 THR A CA 1
ATOM 2336 C C . THR A 1 294 ? -18.647 6.054 22.881 1.00 98.25 294 THR A C 1
ATOM 2338 O O . THR A 1 294 ? -18.469 6.195 24.089 1.00 98.25 294 THR A O 1
ATOM 2341 N N . SER A 1 295 ? -18.708 4.849 22.313 1.00 97.94 295 SER A N 1
ATOM 2342 C CA . SER A 1 295 ? -18.584 3.572 23.018 1.00 97.94 295 SER A CA 1
ATOM 2343 C C . SER A 1 295 ? -18.132 2.466 22.058 1.00 97.94 295 SER A C 1
ATOM 2345 O O . SER A 1 295 ? -18.090 2.661 20.839 1.00 97.94 295 S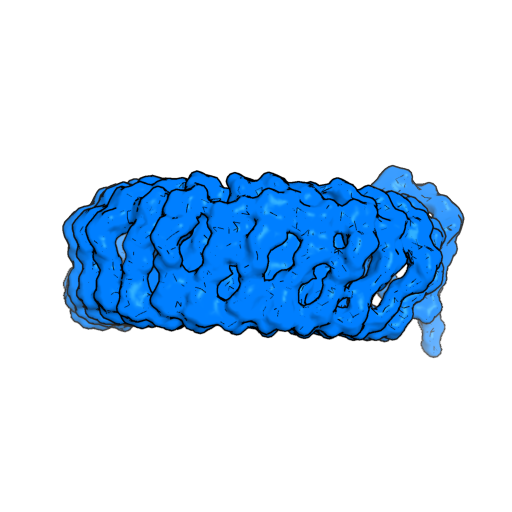ER A O 1
ATOM 2347 N N . LEU A 1 296 ? -17.797 1.299 22.610 1.00 98.62 296 LEU A N 1
ATOM 2348 C CA . LEU A 1 296 ? -17.478 0.085 21.857 1.00 98.62 296 LEU A CA 1
ATOM 2349 C C . LEU A 1 296 ? -18.458 -1.038 22.230 1.00 98.62 296 LEU A C 1
ATOM 2351 O O . LEU A 1 296 ? -18.846 -1.127 23.396 1.00 98.62 296 LEU A O 1
ATOM 2355 N N . PRO A 1 297 ? -18.825 -1.922 21.286 1.00 98.44 297 PRO A N 1
ATOM 2356 C CA . PRO A 1 297 ? -19.633 -3.100 21.587 1.00 98.44 297 PRO A CA 1
ATOM 2357 C C . PRO A 1 297 ? -18.839 -4.140 22.398 1.00 98.44 297 PRO A C 1
ATOM 2359 O O . PRO A 1 297 ? -17.618 -4.253 22.256 1.00 98.44 297 PRO A O 1
ATOM 2362 N N . GLU A 1 298 ? -19.527 -4.961 23.199 1.00 98.44 298 GLU A N 1
ATOM 2363 C CA . GLU A 1 298 ? -18.898 -6.058 23.961 1.00 98.44 298 GLU A CA 1
ATOM 2364 C C . GLU A 1 298 ? -18.281 -7.132 23.043 1.00 98.44 298 GLU A C 1
ATOM 2366 O O . GLU A 1 298 ? -17.348 -7.853 23.401 1.00 98.44 298 GLU A O 1
ATOM 2371 N N . GLU A 1 299 ? -18.749 -7.226 21.803 1.00 98.62 299 GLU A N 1
ATOM 2372 C CA . GLU A 1 299 ? -18.214 -8.146 20.808 1.00 98.62 299 GLU A CA 1
ATOM 2373 C C . GLU A 1 299 ? -16.785 -7.804 20.372 1.00 98.62 299 GLU A C 1
ATOM 2375 O O . GLU A 1 299 ? -16.125 -8.648 19.759 1.00 98.62 299 GLU A O 1
ATOM 2380 N N . ILE A 1 300 ? -16.249 -6.630 20.735 1.00 98.44 300 ILE A N 1
ATOM 2381 C CA . ILE A 1 300 ? -14.839 -6.308 20.492 1.00 98.44 300 ILE A CA 1
ATOM 2382 C C . ILE A 1 300 ? -13.913 -7.317 21.181 1.00 98.44 300 ILE A C 1
ATOM 2384 O O . ILE A 1 300 ? -12.902 -7.716 20.605 1.00 98.44 300 ILE A O 1
ATOM 2388 N N . GLY A 1 301 ? -14.290 -7.828 22.360 1.00 97.88 301 GLY A N 1
ATOM 2389 C CA . GLY A 1 301 ? -13.511 -8.843 23.074 1.00 97.88 301 GLY A CA 1
ATOM 2390 C C . GLY A 1 301 ? -13.459 -10.204 22.377 1.00 97.88 301 GLY A C 1
ATOM 2391 O O . GLY A 1 301 ? -12.716 -11.085 22.807 1.00 97.88 301 GLY A O 1
ATOM 2392 N N . LEU A 1 302 ? -14.216 -10.397 21.294 1.00 98.38 302 LEU A N 1
ATOM 2393 C CA . LEU A 1 302 ? -14.164 -11.606 20.478 1.00 98.38 302 LEU A CA 1
ATOM 2394 C C . LEU A 1 302 ? -13.013 -11.607 19.455 1.00 98.38 302 LEU A C 1
ATOM 2396 O O . LEU A 1 302 ? -12.775 -12.639 18.817 1.00 98.38 302 LEU A O 1
ATOM 2400 N N . LEU A 1 303 ? -12.304 -10.486 19.291 1.00 98.31 303 LEU A N 1
ATOM 2401 C CA . LEU A 1 303 ? -11.189 -10.317 18.356 1.00 98.31 303 LEU A CA 1
ATOM 2402 C C . LEU A 1 303 ? -9.875 -10.856 18.948 1.00 98.31 303 LEU A C 1
ATOM 2404 O O . LEU A 1 303 ? -8.916 -10.126 19.184 1.00 98.31 303 LEU A O 1
ATOM 2408 N N . SER A 1 304 ? -9.806 -12.164 19.203 1.00 94.50 304 SER A N 1
ATOM 2409 C CA . SER A 1 304 ? -8.688 -12.790 19.932 1.00 94.50 304 SER A CA 1
ATOM 2410 C C . SER A 1 304 ? -7.311 -12.677 19.255 1.00 94.50 304 SER A C 1
ATOM 2412 O O . SER A 1 304 ? -6.292 -12.916 19.908 1.00 94.50 304 SER A O 1
ATOM 2414 N N . GLN A 1 305 ? -7.267 -12.356 17.957 1.00 98.12 305 GLN A N 1
ATOM 2415 C CA . GLN A 1 305 ? -6.031 -12.143 17.191 1.00 98.12 305 GLN A CA 1
ATOM 2416 C C . GLN A 1 305 ? -5.589 -10.675 17.143 1.00 98.12 305 GLN A C 1
ATOM 2418 O O . GLN A 1 305 ? -4.480 -10.402 16.683 1.00 98.12 305 GLN A O 1
ATOM 2423 N N . LEU A 1 306 ? -6.408 -9.742 17.641 1.00 98.69 306 LEU A N 1
ATOM 2424 C CA . LEU A 1 306 ? -6.132 -8.313 17.561 1.00 98.69 306 LEU A CA 1
ATOM 2425 C C . LEU A 1 306 ? -4.874 -7.978 18.359 1.00 98.69 306 LEU A C 1
ATOM 2427 O O . LEU A 1 306 ? -4.839 -8.158 19.572 1.00 98.69 306 LEU A O 1
ATOM 2431 N N . GLY A 1 307 ? -3.837 -7.524 17.658 1.00 98.69 307 GLY A N 1
ATOM 2432 C CA . GLY A 1 307 ? -2.540 -7.145 18.215 1.00 98.69 307 GLY A CA 1
ATOM 2433 C C . GLY A 1 307 ? -2.319 -5.635 18.270 1.00 98.69 307 GLY A C 1
ATOM 2434 O O . GLY A 1 307 ? -1.614 -5.154 19.155 1.00 98.69 307 GLY A O 1
ATOM 2435 N N . TYR A 1 308 ? -2.936 -4.894 17.350 1.00 98.88 308 TYR A N 1
ATOM 2436 C CA . TYR A 1 308 ? -2.883 -3.435 17.274 1.00 98.88 308 TYR A CA 1
ATOM 2437 C C . TYR A 1 308 ? -4.298 -2.879 17.202 1.00 98.88 308 TYR A C 1
ATOM 2439 O O . TYR A 1 308 ? -5.039 -3.236 16.281 1.00 98.88 308 TYR A O 1
ATOM 2447 N N . PHE A 1 309 ? -4.643 -1.992 18.132 1.00 98.81 309 PHE A N 1
ATOM 2448 C CA . PHE A 1 309 ? -5.928 -1.310 18.140 1.00 98.81 309 PHE A CA 1
ATOM 2449 C C . PHE A 1 309 ? -5.743 0.190 18.369 1.00 98.81 309 PHE A C 1
ATOM 2451 O O . PHE A 1 309 ? -5.300 0.604 19.441 1.00 98.81 309 PHE A O 1
ATOM 2458 N N . ASP A 1 310 ? -6.071 0.996 17.359 1.00 98.88 310 ASP A N 1
ATOM 2459 C CA . ASP A 1 310 ? -6.056 2.455 17.461 1.00 98.88 310 ASP A CA 1
ATOM 2460 C C . ASP A 1 310 ? -7.475 3.024 17.472 1.00 98.88 310 ASP A C 1
ATOM 2462 O O . ASP A 1 310 ? -8.242 2.865 16.522 1.00 98.88 310 ASP A O 1
ATOM 2466 N N . LEU A 1 311 ? -7.806 3.671 18.586 1.00 98.81 311 LEU A N 1
ATOM 2467 C CA . LEU A 1 311 ? -9.061 4.353 18.885 1.00 98.81 311 LEU A CA 1
ATOM 2468 C C . LEU A 1 311 ? -8.826 5.841 19.184 1.00 98.81 311 LEU A C 1
ATOM 2470 O O . LEU A 1 311 ? -9.725 6.522 19.682 1.00 98.81 311 LEU A O 1
ATOM 2474 N N . SER A 1 312 ? -7.622 6.356 18.937 1.00 98.81 312 SER A N 1
ATOM 2475 C CA . SER A 1 312 ? -7.246 7.711 19.328 1.00 98.81 312 SER A CA 1
ATOM 2476 C C . SER A 1 312 ? -8.077 8.778 18.609 1.00 98.81 312 SER A C 1
ATOM 2478 O O . SER A 1 312 ? -8.478 8.593 17.467 1.00 98.81 312 SER A O 1
ATOM 2480 N N . GLY A 1 313 ? -8.351 9.915 19.249 1.00 98.62 313 GLY A N 1
ATOM 2481 C CA . GLY A 1 313 ? -9.121 10.998 18.627 1.00 98.62 313 GLY A CA 1
ATOM 2482 C C . GLY A 1 313 ? -10.586 10.638 18.366 1.00 98.62 313 GLY A C 1
ATOM 2483 O O . GLY A 1 313 ? -11.084 10.925 17.283 1.00 98.62 313 GLY A O 1
ATOM 2484 N N . ASN A 1 314 ? -11.239 9.982 19.323 1.00 98.88 314 ASN A N 1
ATOM 2485 C CA . ASN A 1 314 ? -12.675 9.693 19.318 1.00 98.88 314 ASN A CA 1
ATOM 2486 C C . ASN A 1 314 ? -13.346 10.390 20.523 1.00 98.88 314 ASN A C 1
ATOM 2488 O O . ASN A 1 314 ? -12.769 11.282 21.145 1.00 98.88 314 ASN A O 1
ATOM 2492 N N . GLU A 1 315 ? -14.579 10.010 20.856 1.00 98.56 315 GLU A N 1
ATOM 2493 C CA . GLU A 1 315 ? -15.364 10.570 21.962 1.00 98.56 315 GLU A CA 1
ATOM 2494 C C . GLU A 1 315 ? -15.733 9.498 23.004 1.00 98.56 315 GLU A C 1
ATOM 2496 O O . GLU A 1 315 ? -16.773 9.584 23.657 1.00 98.56 315 GLU A O 1
ATOM 2501 N N . ILE A 1 316 ? -14.894 8.465 23.141 1.00 98.75 316 ILE A N 1
ATOM 2502 C CA . ILE A 1 316 ? -15.186 7.284 23.959 1.00 98.75 316 ILE A CA 1
ATOM 2503 C C . ILE A 1 316 ? -15.157 7.660 25.438 1.00 98.75 316 ILE A C 1
ATOM 2505 O O . ILE A 1 316 ? -14.163 8.211 25.910 1.00 98.75 316 ILE A O 1
ATOM 2509 N N . THR A 1 317 ? -16.224 7.323 26.164 1.00 98.06 317 THR A N 1
ATOM 2510 C CA . THR A 1 317 ? -16.371 7.624 27.600 1.00 98.06 317 THR A CA 1
ATOM 2511 C C . THR A 1 317 ? -16.027 6.446 28.508 1.00 98.06 317 THR A C 1
ATOM 2513 O O . THR A 1 317 ? -15.581 6.640 29.637 1.00 98.06 317 THR A O 1
ATOM 2516 N N . SER A 1 318 ? -16.185 5.213 28.023 1.00 97.38 318 SER A N 1
ATOM 2517 C CA . SER A 1 318 ? -15.824 3.997 28.752 1.00 97.38 318 SER A CA 1
ATOM 2518 C C . SER A 1 318 ? -15.439 2.854 27.811 1.00 97.38 318 SER A C 1
ATOM 2520 O O . SER A 1 318 ? -15.773 2.851 26.623 1.00 97.38 318 SER A O 1
ATOM 2522 N N . LEU A 1 319 ? -14.713 1.874 28.352 1.00 98.25 319 LEU A N 1
ATOM 2523 C CA . LEU A 1 319 ? -14.307 0.662 27.640 1.00 98.25 319 LEU A CA 1
ATOM 2524 C C . LEU A 1 319 ? -15.137 -0.542 28.117 1.00 98.25 319 LEU A C 1
ATOM 2526 O O . LEU A 1 319 ? -15.376 -0.661 29.321 1.00 98.25 319 LEU A O 1
ATOM 2530 N N . PRO A 1 320 ? -15.554 -1.450 27.215 1.00 97.31 320 PRO A N 1
ATOM 2531 C CA . PRO A 1 320 ? -16.341 -2.621 27.582 1.00 97.31 320 PRO A CA 1
ATOM 2532 C C . PRO A 1 320 ? -15.500 -3.639 28.361 1.00 97.31 320 PRO A C 1
ATOM 2534 O O . PRO A 1 320 ? -14.302 -3.818 28.110 1.00 97.31 320 PRO A O 1
ATOM 2537 N N . ALA A 1 321 ? -16.138 -4.364 29.284 1.00 95.19 321 ALA A N 1
ATOM 2538 C CA . ALA A 1 321 ? -15.447 -5.311 30.165 1.00 95.19 321 ALA A CA 1
ATOM 2539 C C . ALA A 1 321 ? -14.820 -6.483 29.388 1.00 95.19 321 ALA A C 1
ATOM 2541 O O . ALA A 1 321 ? -13.849 -7.102 29.832 1.00 95.19 321 ALA A O 1
ATOM 2542 N N . SER A 1 322 ? -15.357 -6.792 28.208 1.00 97.75 322 SER A N 1
ATOM 2543 C CA . SER A 1 322 ? -14.827 -7.796 27.286 1.00 97.75 322 SER A CA 1
ATOM 2544 C C . SER A 1 322 ? -13.429 -7.499 26.738 1.00 97.75 322 SER A C 1
ATOM 2546 O O . SER A 1 322 ? -12.789 -8.440 26.264 1.00 97.75 322 SER A O 1
ATOM 2548 N N . MET A 1 323 ? -12.889 -6.272 26.829 1.00 97.06 323 MET A N 1
ATOM 2549 C CA . MET A 1 323 ? -11.530 -5.979 26.334 1.00 97.06 323 MET A CA 1
ATOM 2550 C C . MET A 1 323 ? -10.442 -6.824 27.015 1.00 97.06 323 MET A C 1
ATOM 2552 O O . MET A 1 323 ? -9.419 -7.117 26.396 1.00 97.06 323 MET A O 1
ATOM 2556 N N . LYS A 1 324 ? -10.691 -7.329 28.232 1.00 95.69 324 LYS A N 1
ATOM 2557 C CA . LYS A 1 324 ? -9.817 -8.305 28.911 1.00 95.69 324 LYS A CA 1
ATOM 2558 C C . LYS A 1 324 ? -9.610 -9.614 28.133 1.00 95.69 324 LYS A C 1
ATOM 2560 O O . LYS A 1 324 ? -8.692 -10.378 28.422 1.00 95.69 324 LYS A O 1
ATOM 2565 N N . ASN A 1 325 ? -10.461 -9.898 27.146 1.00 97.50 325 ASN A N 1
ATOM 2566 C CA . ASN A 1 325 ? -10.381 -11.096 26.312 1.00 97.50 325 ASN A CA 1
ATOM 2567 C C . ASN A 1 325 ? -9.445 -10.935 25.100 1.00 97.50 325 ASN A C 1
ATOM 2569 O O . ASN A 1 325 ? -9.172 -11.923 24.413 1.00 97.50 325 ASN A O 1
ATOM 2573 N N . LEU A 1 326 ? -8.907 -9.736 24.844 1.00 98.12 326 LEU A N 1
ATOM 2574 C CA . LEU A 1 326 ? -7.997 -9.445 23.730 1.00 98.12 326 LEU A CA 1
ATOM 2575 C C . LEU A 1 326 ? -6.576 -9.981 23.988 1.00 98.12 326 LEU A C 1
ATOM 2577 O O . LEU A 1 326 ? -5.602 -9.241 24.081 1.00 98.12 326 LEU A O 1
ATOM 2581 N N . ARG A 1 327 ? -6.436 -11.305 24.099 1.00 96.00 327 ARG A N 1
ATOM 2582 C CA . ARG A 1 327 ? -5.197 -11.988 24.529 1.00 96.00 327 ARG A CA 1
ATOM 2583 C C . ARG A 1 327 ? -3.981 -11.759 23.626 1.00 96.00 327 ARG A C 1
ATOM 2585 O O . ARG A 1 327 ? -2.860 -12.034 24.050 1.00 96.00 327 ARG A O 1
ATOM 2592 N N . SER A 1 328 ? -4.185 -11.312 22.389 1.00 98.50 328 SER A N 1
ATOM 2593 C CA . SER A 1 328 ? -3.092 -11.003 21.460 1.00 98.50 328 SER A CA 1
ATOM 2594 C C . SER A 1 328 ? -2.701 -9.528 21.436 1.00 98.50 328 SER A C 1
ATOM 2596 O O . SER A 1 328 ? -1.719 -9.206 20.769 1.00 98.50 328 SER A O 1
ATOM 2598 N N . LEU A 1 329 ? -3.422 -8.659 22.156 1.00 98.75 329 LEU A N 1
ATOM 2599 C CA . LEU A 1 329 ? -3.246 -7.213 22.091 1.00 98.75 329 LEU A CA 1
ATOM 2600 C C . LEU A 1 329 ? -1.880 -6.817 22.636 1.00 98.75 329 LEU A C 1
ATOM 2602 O O . LEU A 1 329 ? -1.520 -7.182 23.753 1.00 98.75 329 LEU A O 1
ATOM 2606 N N . ARG A 1 330 ? -1.132 -6.076 21.820 1.00 98.56 330 ARG A N 1
ATOM 2607 C CA . ARG A 1 330 ? 0.200 -5.553 22.138 1.00 98.56 330 ARG A CA 1
ATOM 2608 C C . ARG A 1 330 ? 0.171 -4.043 22.283 1.00 98.56 330 ARG A C 1
ATOM 2610 O O . ARG A 1 330 ? 0.755 -3.508 23.218 1.00 98.56 330 ARG A O 1
ATOM 2617 N N . LEU A 1 331 ? -0.517 -3.366 21.368 1.00 98.75 331 LEU A N 1
ATOM 2618 C CA . LEU A 1 331 ? -0.564 -1.911 21.303 1.00 98.75 331 LEU A CA 1
ATOM 2619 C C . LEU A 1 331 ? -2.018 -1.442 21.303 1.00 98.75 331 LEU A C 1
ATOM 2621 O O . LEU A 1 331 ? -2.787 -1.812 20.412 1.00 98.75 331 LEU A O 1
ATOM 2625 N N . LEU A 1 332 ? -2.368 -0.628 22.297 1.00 98.75 332 LEU A N 1
ATOM 2626 C CA . LEU A 1 332 ? -3.680 -0.008 22.446 1.00 98.75 332 LEU A CA 1
ATOM 2627 C C . LEU A 1 332 ? -3.525 1.514 22.514 1.00 98.75 332 LEU A C 1
ATOM 2629 O O . LEU A 1 332 ? -2.890 2.031 23.433 1.00 98.75 332 LEU A O 1
ATOM 2633 N N . TYR A 1 333 ? -4.115 2.229 21.557 1.00 98.81 333 TYR A N 1
ATOM 2634 C CA . TYR A 1 333 ? -4.107 3.692 21.519 1.00 98.81 333 TYR A CA 1
ATOM 2635 C C . TYR A 1 333 ? -5.505 4.238 21.791 1.00 98.81 333 TYR A C 1
ATOM 2637 O O . TYR A 1 333 ? -6.441 3.988 21.042 1.00 98.81 333 TYR A O 1
ATOM 2645 N N . LEU A 1 334 ? -5.627 4.999 22.871 1.00 98.69 334 LEU A N 1
ATOM 2646 C CA . LEU A 1 334 ? -6.847 5.608 23.405 1.00 98.69 334 LEU A CA 1
ATOM 2647 C C . LEU A 1 334 ? -6.699 7.124 23.582 1.00 98.69 334 LEU A C 1
ATOM 2649 O O . LEU A 1 334 ? -7.602 7.772 24.109 1.00 98.69 334 LEU A O 1
ATOM 2653 N N . ALA A 1 335 ? -5.566 7.706 23.184 1.00 98.50 335 ALA A N 1
ATOM 2654 C CA . ALA A 1 335 ? -5.307 9.126 23.382 1.00 98.50 335 ALA A CA 1
ATOM 2655 C C . ALA A 1 335 ? -6.379 10.013 22.737 1.00 98.50 335 ALA A C 1
ATOM 2657 O O . ALA A 1 335 ? -6.897 9.673 21.677 1.00 98.50 335 ALA A O 1
ATOM 2658 N N . LYS A 1 336 ? -6.647 11.189 23.316 1.00 98.56 336 LYS A N 1
ATOM 2659 C CA . LYS A 1 336 ? -7.656 12.136 22.803 1.00 98.56 336 LYS A CA 1
ATOM 2660 C C . LYS A 1 336 ? -9.052 11.497 22.732 1.00 98.56 336 LYS A C 1
ATOM 2662 O O . LYS A 1 336 ? -9.649 11.443 21.662 1.00 98.56 336 LYS A O 1
ATOM 2667 N N . ASN A 1 337 ? -9.520 10.981 23.863 1.00 98.81 337 ASN A N 1
ATOM 2668 C CA . ASN A 1 337 ? -10.890 10.505 24.079 1.00 98.81 337 ASN A CA 1
ATOM 2669 C C . ASN A 1 337 ? -11.481 11.219 25.312 1.00 98.81 337 ASN A C 1
ATOM 2671 O O . ASN A 1 337 ? -10.922 12.215 25.774 1.00 98.81 337 ASN A O 1
ATOM 2675 N N . ARG A 1 338 ? -12.613 10.735 25.833 1.00 98.50 338 ARG A N 1
ATOM 2676 C CA . ARG A 1 338 ? -13.287 11.261 27.032 1.00 98.50 338 ARG A CA 1
ATOM 2677 C C . ARG A 1 338 ? -13.370 10.214 28.147 1.00 98.50 338 ARG A C 1
ATOM 2679 O O . ARG A 1 338 ? -14.343 10.169 28.894 1.00 98.50 338 ARG A O 1
ATOM 2686 N N . LEU A 1 339 ? -12.390 9.312 28.216 1.00 98.44 339 LEU A N 1
ATOM 2687 C CA . LEU A 1 339 ? -12.359 8.264 29.234 1.00 98.44 339 LEU A CA 1
ATOM 2688 C C . LEU A 1 339 ? -12.171 8.902 30.607 1.00 98.44 339 LEU A C 1
ATOM 2690 O O . LEU A 1 339 ? -11.303 9.756 30.754 1.00 98.44 339 LEU A O 1
ATOM 2694 N N . THR A 1 340 ? -12.925 8.447 31.602 1.00 97.25 340 THR A N 1
ATOM 2695 C CA . THR A 1 340 ? -12.762 8.877 33.003 1.00 97.25 340 THR A CA 1
ATOM 2696 C C . THR A 1 340 ? -12.011 7.852 33.851 1.00 97.25 340 THR A C 1
ATOM 2698 O O . THR A 1 340 ? -11.550 8.159 34.943 1.00 97.25 340 THR A O 1
ATOM 2701 N N . SER A 1 341 ? -11.891 6.613 33.370 1.00 96.75 341 SER A N 1
ATOM 2702 C CA . SER A 1 341 ? -11.155 5.535 34.031 1.00 96.75 341 SER A CA 1
ATOM 2703 C C . SER A 1 341 ? -10.662 4.501 33.018 1.00 96.75 341 SER A C 1
ATOM 2705 O O . SER A 1 341 ? -11.080 4.486 31.855 1.00 96.75 341 SER A O 1
ATOM 2707 N N . LEU A 1 342 ? -9.763 3.621 33.462 1.00 97.00 342 LEU A N 1
ATOM 2708 C CA . LEU A 1 342 ? -9.287 2.472 32.692 1.00 97.00 342 LEU A CA 1
ATOM 2709 C C . LEU A 1 342 ? -9.542 1.178 33.479 1.00 97.00 342 LEU A C 1
ATOM 2711 O O . LEU A 1 342 ? -9.242 1.144 34.672 1.00 97.00 342 LEU A O 1
ATOM 2715 N N . PRO A 1 343 ? -10.043 0.104 32.841 1.00 95.94 343 PRO A N 1
ATOM 2716 C CA . PRO A 1 343 ? -10.162 -1.200 33.488 1.00 95.94 343 PRO A CA 1
ATOM 2717 C C . PRO A 1 343 ? -8.785 -1.771 33.846 1.00 95.94 343 PRO A C 1
ATOM 2719 O O . PRO A 1 343 ? -7.913 -1.886 32.979 1.00 95.94 343 PRO A O 1
ATOM 2722 N N . GLU A 1 344 ? -8.595 -2.170 35.105 1.00 96.12 344 GLU A N 1
ATOM 2723 C CA . GLU A 1 344 ? -7.332 -2.732 35.604 1.00 96.12 344 GLU A CA 1
ATOM 2724 C C . GLU A 1 344 ? -6.906 -3.991 34.826 1.00 96.12 344 GLU A C 1
ATOM 2726 O O . GLU A 1 344 ? -5.713 -4.232 34.622 1.00 96.12 344 GLU A O 1
ATOM 2731 N N . GLU A 1 345 ? -7.873 -4.761 34.314 1.00 97.31 345 GLU A N 1
ATOM 2732 C CA . GLU A 1 345 ? -7.644 -5.990 33.553 1.00 97.31 345 GLU A CA 1
ATOM 2733 C C . GLU A 1 345 ? -6.833 -5.782 32.271 1.00 97.31 345 GLU A C 1
ATOM 2735 O O . GLU A 1 345 ? -6.192 -6.725 31.803 1.00 97.31 345 GLU A O 1
ATOM 2740 N N . LEU A 1 346 ? -6.815 -4.566 31.712 1.00 97.19 346 LEU A N 1
ATOM 2741 C CA . LEU A 1 346 ? -5.990 -4.251 30.545 1.00 97.19 346 LEU A CA 1
ATOM 2742 C C . LEU A 1 346 ? -4.495 -4.396 30.848 1.00 97.19 346 LEU A C 1
ATOM 2744 O O . LEU A 1 346 ? -3.747 -4.865 29.991 1.00 97.19 346 LEU A O 1
ATOM 2748 N N . GLY A 1 347 ? -4.065 -4.050 32.066 1.00 96.81 347 GLY A N 1
ATOM 2749 C CA . GLY A 1 347 ? -2.671 -4.187 32.495 1.00 96.81 347 GLY A CA 1
ATOM 2750 C C . GLY A 1 347 ? -2.226 -5.643 32.683 1.00 96.81 347 GLY A C 1
ATOM 2751 O O . GLY A 1 347 ? -1.031 -5.926 32.687 1.00 96.81 347 GLY A O 1
ATOM 2752 N N . TYR A 1 348 ? -3.174 -6.582 32.780 1.00 97.38 348 TYR A N 1
ATOM 2753 C CA . TYR A 1 348 ? -2.907 -8.018 32.925 1.00 97.38 348 TYR A CA 1
ATOM 2754 C C . TYR A 1 348 ? -2.980 -8.796 31.604 1.00 97.38 348 TYR A C 1
ATOM 2756 O O . TYR A 1 348 ? -2.825 -10.022 31.594 1.00 97.38 348 TYR A O 1
ATOM 2764 N N . LEU A 1 349 ? -3.213 -8.118 30.476 1.00 98.00 349 LEU A N 1
ATOM 2765 C CA . LEU A 1 349 ? -3.209 -8.765 29.169 1.00 98.00 349 LEU A CA 1
ATOM 2766 C C . LEU A 1 349 ? -1.819 -9.363 28.874 1.00 98.00 349 LEU A C 1
ATOM 2768 O O . LEU A 1 349 ? -0.802 -8.685 28.993 1.00 98.00 349 LEU A O 1
ATOM 2772 N N . PRO A 1 350 ? -1.732 -10.630 28.438 1.00 97.00 350 PRO A N 1
ATOM 2773 C CA . PRO A 1 350 ? -0.471 -11.376 28.457 1.00 97.00 350 PRO A CA 1
ATOM 2774 C C . PRO A 1 350 ? 0.577 -10.873 27.457 1.00 97.00 350 PRO A C 1
ATOM 2776 O O . PRO A 1 350 ? 1.757 -11.183 27.607 1.00 97.00 350 PRO A O 1
ATOM 2779 N N . LYS A 1 351 ? 0.157 -10.143 26.417 1.00 98.06 351 LYS A N 1
ATOM 2780 C CA . LYS A 1 351 ? 1.040 -9.597 25.378 1.00 98.06 351 LYS A CA 1
ATOM 2781 C C . LYS A 1 351 ? 1.061 -8.072 25.342 1.00 98.06 351 LYS A C 1
ATOM 2783 O O . LYS A 1 351 ? 1.692 -7.531 24.438 1.00 98.06 351 LYS A O 1
ATOM 2788 N N . ILE A 1 352 ? 0.377 -7.389 26.263 1.00 98.25 352 ILE A N 1
ATOM 2789 C CA . ILE A 1 352 ? 0.287 -5.932 26.199 1.00 98.25 352 ILE A CA 1
ATOM 2790 C C . ILE A 1 352 ? 1.666 -5.321 26.433 1.00 98.25 352 ILE A C 1
ATOM 2792 O O . ILE A 1 352 ? 2.379 -5.652 27.379 1.00 98.25 352 ILE A O 1
ATOM 2796 N N . GLU A 1 353 ? 2.050 -4.449 25.516 1.00 97.69 353 GLU A N 1
ATOM 2797 C CA . GLU A 1 353 ? 3.320 -3.741 25.540 1.00 97.69 353 GLU A CA 1
ATOM 2798 C C . GLU A 1 353 ? 3.092 -2.270 25.845 1.00 97.69 353 GLU A C 1
ATOM 2800 O O . GLU A 1 353 ? 3.889 -1.682 26.560 1.00 97.69 353 GLU A O 1
ATOM 2805 N N . ARG A 1 354 ? 2.015 -1.670 25.327 1.00 97.88 354 ARG A N 1
ATOM 2806 C CA . ARG A 1 354 ? 1.735 -0.247 25.524 1.00 97.88 354 ARG A CA 1
ATOM 2807 C C . ARG A 1 354 ? 0.244 0.052 25.510 1.00 97.88 354 ARG A C 1
ATOM 2809 O O . ARG A 1 354 ? -0.470 -0.400 24.612 1.00 97.88 354 ARG A O 1
ATOM 2816 N N . ILE A 1 355 ? -0.176 0.894 26.452 1.00 98.31 355 ILE A N 1
ATOM 2817 C CA . ILE A 1 355 ? -1.506 1.505 26.490 1.00 98.31 355 ILE A CA 1
ATOM 2818 C C . ILE A 1 355 ? -1.318 3.022 26.510 1.00 98.31 355 ILE A C 1
ATOM 2820 O O . ILE A 1 355 ? -0.853 3.588 27.495 1.00 98.31 355 ILE A O 1
ATOM 2824 N N . GLU A 1 356 ? -1.657 3.690 25.416 1.00 97.75 356 GLU A N 1
ATOM 2825 C CA . GLU A 1 356 ? -1.524 5.140 25.281 1.00 97.75 356 GLU A CA 1
ATOM 2826 C C . GLU A 1 356 ? -2.866 5.825 25.543 1.00 97.75 356 GLU A C 1
ATOM 2828 O O . GLU A 1 356 ? -3.786 5.670 24.749 1.00 97.75 356 GLU A O 1
ATOM 2833 N N . TYR A 1 357 ? -2.992 6.582 26.631 1.00 97.44 357 TYR A N 1
ATOM 2834 C CA . TYR A 1 357 ? -4.264 7.166 27.080 1.00 97.44 357 TYR A CA 1
ATOM 2835 C C . TYR A 1 357 ? -4.178 8.671 27.375 1.00 97.44 357 TYR A C 1
ATOM 2837 O O . TYR A 1 357 ? -5.098 9.227 27.974 1.00 97.44 357 TYR A O 1
ATOM 2845 N N . ILE A 1 358 ? -3.116 9.363 26.942 1.00 96.62 358 ILE A N 1
ATOM 2846 C CA . ILE A 1 358 ? -2.984 10.814 27.163 1.00 96.62 358 ILE A CA 1
ATOM 2847 C C . ILE A 1 358 ? -4.151 11.613 26.569 1.00 96.62 358 ILE A C 1
ATOM 2849 O O . ILE A 1 358 ? -4.744 11.228 25.560 1.00 96.62 358 ILE A O 1
ATOM 2853 N N . ASN A 1 359 ? -4.419 12.792 27.130 1.00 97.44 359 ASN A N 1
ATOM 2854 C CA . ASN A 1 359 ? -5.524 13.661 26.710 1.00 97.44 359 ASN A CA 1
ATOM 2855 C C . ASN A 1 359 ? -6.884 12.945 26.807 1.00 97.44 359 ASN A C 1
ATOM 2857 O O . ASN A 1 359 ? -7.625 12.871 25.831 1.00 97.44 359 ASN A O 1
ATOM 2861 N N . ASN A 1 360 ? -7.164 12.384 27.979 1.00 98.38 360 ASN A N 1
ATOM 2862 C CA . ASN A 1 360 ? -8.479 11.903 28.396 1.00 98.38 360 ASN A CA 1
ATOM 2863 C C . ASN A 1 360 ? -8.919 12.678 29.650 1.00 98.38 360 ASN A C 1
ATOM 2865 O O . ASN A 1 360 ? -8.213 13.579 30.101 1.00 98.38 360 ASN A O 1
ATOM 2869 N N . GLU A 1 361 ? -10.056 12.304 30.223 1.00 97.75 361 GLU A N 1
ATOM 2870 C CA . GLU A 1 361 ? -10.614 12.857 31.463 1.00 97.75 361 GLU A CA 1
ATOM 2871 C C . GLU A 1 361 ? -10.283 11.956 32.675 1.00 97.75 361 GLU A C 1
ATOM 2873 O O . GLU A 1 361 ? -11.023 11.908 33.653 1.00 97.75 361 GLU A O 1
ATOM 2878 N N . ILE A 1 362 ? -9.175 11.206 32.598 1.00 96.38 362 ILE A N 1
ATOM 2879 C CA . ILE A 1 362 ? -8.713 10.286 33.647 1.00 96.38 362 ILE A CA 1
ATOM 2880 C C . ILE A 1 362 ? -7.933 11.081 34.696 1.00 96.38 362 ILE A C 1
ATOM 2882 O O . ILE A 1 362 ? -6.939 11.733 34.369 1.00 96.38 362 ILE A O 1
ATOM 2886 N N . GLU A 1 363 ? -8.340 10.982 35.960 1.00 93.75 363 GLU A N 1
ATOM 2887 C CA . GLU A 1 363 ? -7.563 11.508 37.085 1.00 93.75 363 GLU A CA 1
ATOM 2888 C C . GLU A 1 363 ? -6.274 10.691 37.252 1.00 93.75 363 GLU A C 1
ATOM 2890 O O . GLU A 1 363 ? -6.319 9.461 37.280 1.00 93.75 363 GLU A O 1
ATOM 2895 N N . GLU A 1 364 ? -5.118 11.348 37.375 1.00 89.88 364 GLU A N 1
ATOM 2896 C CA . GLU A 1 364 ? -3.806 10.676 37.406 1.00 89.88 364 GLU A CA 1
ATOM 2897 C C . GLU A 1 364 ? -3.705 9.619 38.521 1.00 89.88 364 GLU A C 1
ATOM 2899 O O . GLU A 1 364 ? -3.197 8.522 38.294 1.00 89.88 364 GLU A O 1
ATOM 2904 N N . GLU A 1 365 ? -4.278 9.908 39.692 1.00 92.06 365 GLU A N 1
ATOM 2905 C CA . GLU A 1 365 ? -4.314 9.006 40.852 1.00 92.06 365 GLU A CA 1
ATOM 2906 C C . GLU A 1 365 ? -5.239 7.791 40.657 1.00 92.06 365 GLU A C 1
ATOM 2908 O O . GLU A 1 365 ? -5.121 6.799 41.373 1.00 92.06 365 GLU A O 1
ATOM 2913 N N . SER A 1 366 ? -6.154 7.851 39.683 1.00 94.38 366 SER A N 1
ATOM 2914 C CA . SER A 1 366 ? -7.115 6.780 39.387 1.00 94.38 366 SER A CA 1
ATOM 2915 C C . SER A 1 366 ? -6.586 5.738 38.397 1.00 94.38 366 SER A C 1
ATOM 2917 O O . SER A 1 366 ? -7.234 4.713 38.172 1.00 94.38 366 SER A O 1
ATOM 2919 N N . VAL A 1 367 ? -5.422 5.982 37.781 1.00 97.06 367 VAL A N 1
ATOM 2920 C CA . VAL A 1 367 ? -4.839 5.057 36.806 1.00 97.06 367 VAL A CA 1
ATOM 2921 C C . VAL A 1 367 ? -4.405 3.767 37.519 1.00 97.06 367 VAL A C 1
ATOM 2923 O O . VAL A 1 367 ? -3.591 3.825 38.441 1.00 97.06 367 VAL A O 1
ATOM 2926 N N . PRO A 1 368 ? -4.867 2.582 37.077 1.00 97.62 368 PRO A N 1
ATOM 2927 C CA . PRO A 1 368 ? -4.462 1.326 37.692 1.00 97.62 368 PRO A CA 1
ATOM 2928 C C . PRO A 1 368 ? -2.949 1.082 37.622 1.00 97.62 368 PRO A C 1
ATOM 2930 O O . PRO A 1 368 ? -2.326 1.231 36.566 1.00 97.62 368 PRO A O 1
ATOM 2933 N N . GLN A 1 369 ? -2.372 0.607 38.730 1.00 97.62 369 GLN A N 1
ATOM 2934 C CA . GLN A 1 369 ? -0.938 0.321 38.846 1.00 97.62 369 GLN A CA 1
ATOM 2935 C C . GLN A 1 369 ? -0.443 -0.663 37.771 1.00 97.62 369 GLN A C 1
ATOM 2937 O O . GLN A 1 369 ? 0.638 -0.478 37.213 1.00 97.62 369 GLN A O 1
ATOM 2942 N N . SER A 1 370 ? -1.261 -1.658 37.413 1.00 97.75 370 SER A N 1
ATOM 2943 C CA . SER A 1 370 ? -0.954 -2.625 36.352 1.00 97.75 370 SER A CA 1
ATOM 2944 C C . SER A 1 370 ? -0.696 -1.952 34.994 1.00 97.75 370 SER A C 1
ATOM 2946 O O . SER A 1 370 ? 0.199 -2.357 34.255 1.00 97.75 370 SER A O 1
ATOM 2948 N N . ILE A 1 371 ? -1.432 -0.885 34.666 1.00 97.75 371 ILE A N 1
ATOM 2949 C CA . ILE A 1 371 ? -1.277 -0.126 33.417 1.00 97.75 371 ILE A CA 1
ATOM 2950 C C . ILE A 1 371 ? -0.026 0.759 33.468 1.00 97.75 371 ILE A C 1
ATOM 2952 O O . ILE A 1 371 ? 0.708 0.853 32.478 1.00 97.75 371 ILE A O 1
ATOM 2956 N N . ILE A 1 372 ? 0.253 1.370 34.623 1.00 96.88 372 ILE A N 1
ATOM 2957 C CA . ILE A 1 372 ? 1.474 2.159 34.844 1.00 96.88 372 ILE A CA 1
ATOM 2958 C C . ILE A 1 372 ? 2.713 1.281 34.608 1.00 96.88 372 ILE A C 1
ATOM 2960 O O . ILE A 1 372 ? 3.618 1.671 33.867 1.00 96.88 372 ILE A O 1
ATOM 2964 N N . GLU A 1 373 ? 2.733 0.070 35.170 1.00 96.94 373 GLU A N 1
ATOM 2965 C CA . GLU A 1 373 ? 3.841 -0.882 35.026 1.00 96.94 373 GLU A CA 1
ATOM 2966 C C . GLU A 1 373 ? 4.077 -1.323 33.576 1.00 96.94 373 GLU A C 1
ATOM 2968 O O . GLU A 1 373 ? 5.231 -1.423 33.142 1.00 96.94 373 GLU A O 1
ATOM 2973 N N . VAL A 1 374 ? 3.005 -1.548 32.804 1.00 97.50 374 VAL A N 1
ATOM 2974 C CA . VAL A 1 374 ? 3.093 -1.852 31.363 1.00 97.50 374 VAL A CA 1
ATOM 2975 C C . VAL A 1 374 ? 3.846 -0.740 30.633 1.00 97.50 374 VAL A C 1
ATOM 2977 O O . VAL A 1 374 ? 4.849 -0.998 29.960 1.00 97.50 374 VAL A O 1
ATOM 2980 N N . ASN A 1 375 ? 3.424 0.511 30.819 1.00 95.56 375 ASN A N 1
ATOM 2981 C CA . ASN A 1 375 ? 4.030 1.650 30.132 1.00 95.56 375 ASN A CA 1
ATOM 2982 C C . ASN A 1 375 ? 5.466 1.934 30.605 1.00 95.56 375 ASN A C 1
ATOM 2984 O O . ASN A 1 375 ? 6.326 2.268 29.787 1.00 95.56 375 ASN A O 1
ATOM 2988 N N . GLN A 1 376 ? 5.770 1.757 31.893 1.00 94.44 376 GLN A N 1
ATOM 2989 C CA . GLN A 1 376 ? 7.140 1.876 32.409 1.00 94.44 376 GLN A CA 1
ATOM 2990 C C . GLN A 1 376 ? 8.079 0.844 31.771 1.00 94.44 376 GLN A C 1
ATOM 2992 O O . GLN A 1 376 ? 9.174 1.195 31.320 1.00 94.44 376 GLN A O 1
ATOM 2997 N N . ARG A 1 377 ? 7.643 -0.421 31.670 1.00 94.25 377 ARG A N 1
ATOM 2998 C CA . ARG A 1 377 ? 8.415 -1.495 31.025 1.00 94.25 377 ARG A CA 1
ATOM 2999 C C . ARG A 1 377 ? 8.691 -1.190 29.553 1.00 94.25 377 ARG A C 1
ATOM 3001 O O . ARG A 1 377 ? 9.808 -1.420 29.077 1.00 94.25 377 ARG A O 1
ATOM 3008 N N . TYR A 1 378 ? 7.699 -0.651 28.847 1.00 91.50 378 TYR A N 1
ATOM 3009 C CA . TYR A 1 378 ? 7.841 -0.232 27.455 1.00 91.50 378 TYR A CA 1
ATOM 3010 C C . TYR A 1 378 ? 8.948 0.809 27.283 1.00 91.50 378 TYR A C 1
ATOM 3012 O O . TYR A 1 378 ? 9.871 0.611 26.491 1.00 91.50 378 TYR A O 1
ATOM 3020 N N . TRP A 1 379 ? 8.899 1.898 28.055 1.00 85.06 379 TRP A N 1
ATOM 3021 C CA . TRP A 1 379 ? 9.876 2.981 27.945 1.00 85.06 379 TRP A CA 1
ATOM 3022 C C . TRP A 1 379 ? 11.279 2.555 28.373 1.00 85.06 379 TRP A C 1
ATOM 3024 O O . TRP A 1 379 ? 12.242 2.906 27.694 1.00 85.06 379 TRP A O 1
ATOM 3034 N N . ALA A 1 380 ? 11.410 1.740 29.424 1.00 87.38 380 ALA A N 1
ATOM 3035 C CA . ALA A 1 380 ? 12.701 1.177 29.820 1.00 87.38 380 ALA A CA 1
ATOM 3036 C C . ALA A 1 380 ? 13.347 0.379 28.672 1.00 87.38 380 ALA A C 1
ATOM 3038 O O . ALA A 1 380 ? 14.524 0.569 28.364 1.00 87.38 380 ALA A O 1
ATOM 3039 N N . THR A 1 381 ? 12.559 -0.455 27.987 1.00 86.19 381 THR A N 1
ATOM 3040 C CA . THR A 1 381 ? 13.022 -1.235 26.828 1.00 86.19 381 THR A CA 1
ATOM 3041 C C . THR A 1 381 ? 13.380 -0.329 25.646 1.00 86.19 381 THR A C 1
ATOM 3043 O O . THR A 1 381 ? 14.411 -0.521 25.000 1.00 86.19 381 THR A O 1
ATOM 3046 N N . TYR A 1 382 ? 12.556 0.689 25.375 1.00 81.81 382 TYR A N 1
ATOM 3047 C CA . TYR A 1 382 ? 12.784 1.652 24.298 1.00 81.81 382 TYR A CA 1
ATOM 3048 C C . TYR A 1 382 ? 14.097 2.423 24.487 1.00 81.81 382 TYR A C 1
ATOM 3050 O O . TYR A 1 382 ? 14.924 2.462 23.576 1.00 81.81 382 TYR A O 1
ATOM 3058 N N . PHE A 1 383 ? 14.331 2.989 25.674 1.00 81.06 383 PHE A N 1
ATOM 3059 C CA . PHE A 1 383 ? 15.549 3.752 25.948 1.00 81.06 383 PHE A CA 1
ATOM 3060 C C . PHE A 1 383 ? 16.803 2.872 25.930 1.00 81.06 383 PHE A C 1
ATOM 3062 O O . PHE A 1 383 ? 17.797 3.262 25.324 1.00 81.06 383 PHE A O 1
ATOM 3069 N N . GLN A 1 384 ? 16.740 1.643 26.457 1.00 80.06 384 GLN A N 1
ATOM 3070 C CA . GLN A 1 384 ? 17.844 0.682 26.327 1.00 80.06 384 GLN A CA 1
ATOM 3071 C C . GLN A 1 384 ? 18.189 0.383 24.860 1.00 80.06 384 GLN A C 1
ATOM 3073 O O . GLN A 1 384 ? 19.365 0.321 24.488 1.00 80.06 384 GLN A O 1
ATOM 3078 N N . ALA A 1 385 ? 17.180 0.214 24.001 1.00 76.62 385 ALA A N 1
ATOM 3079 C CA . ALA A 1 385 ? 17.394 -0.021 22.577 1.00 76.62 385 ALA A CA 1
ATOM 3080 C C . ALA A 1 385 ? 18.044 1.193 21.888 1.00 76.62 385 ALA A C 1
ATOM 3082 O O . ALA A 1 385 ? 18.991 1.021 21.108 1.00 76.62 385 ALA A O 1
ATOM 3083 N N . VAL A 1 386 ? 17.591 2.409 22.206 1.00 76.62 386 VAL A N 1
ATOM 3084 C CA . VAL A 1 386 ? 18.174 3.662 21.700 1.00 76.62 386 VAL A CA 1
ATOM 3085 C C . VAL A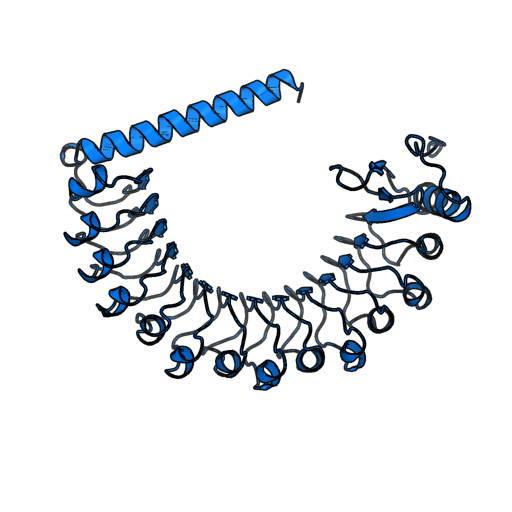 1 386 ? 19.633 3.799 22.138 1.00 76.62 386 VAL A C 1
ATOM 3087 O O . VAL A 1 386 ? 20.501 3.986 21.285 1.00 76.62 386 VAL A O 1
ATOM 3090 N N . ASP A 1 387 ? 19.932 3.601 23.422 1.00 79.31 387 ASP A N 1
ATOM 3091 C 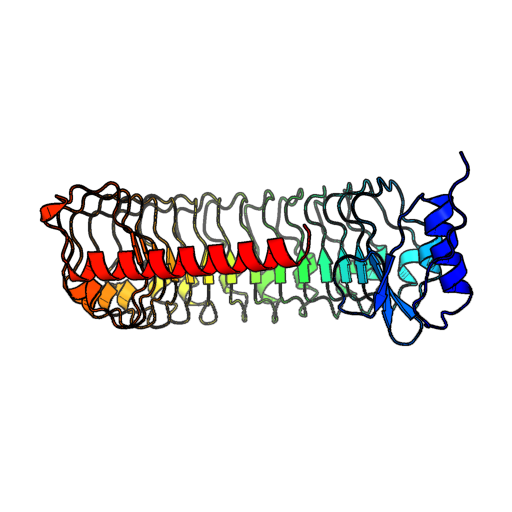CA . ASP A 1 387 ? 21.295 3.678 23.958 1.00 79.31 387 ASP A CA 1
ATOM 3092 C C . ASP A 1 387 ? 22.224 2.640 23.322 1.00 79.31 387 ASP A C 1
ATOM 3094 O O . ASP A 1 387 ? 23.362 2.947 22.958 1.00 79.31 387 ASP A O 1
ATOM 3098 N N . SER A 1 388 ? 21.734 1.416 23.103 1.00 75.00 388 SER A N 1
ATOM 3099 C CA . SER A 1 388 ? 22.501 0.372 22.414 1.00 75.00 388 SER A CA 1
ATOM 3100 C C . SER A 1 388 ? 22.818 0.745 20.959 1.00 75.00 388 SER A C 1
ATOM 3102 O O . SER A 1 388 ? 23.902 0.442 20.452 1.00 75.00 388 SER A O 1
ATOM 3104 N N . THR A 1 389 ? 21.894 1.440 20.291 1.00 74.19 389 THR A N 1
ATOM 3105 C CA . THR A 1 389 ? 22.045 1.891 18.904 1.00 74.19 389 THR A CA 1
ATOM 3106 C C . THR A 1 389 ? 23.028 3.054 18.827 1.00 74.19 389 THR A C 1
ATOM 3108 O O . THR A 1 389 ? 23.978 3.000 18.045 1.00 74.19 389 THR A O 1
ATOM 3111 N N . LEU A 1 390 ? 22.885 4.046 19.708 1.00 69.19 390 LEU A N 1
ATOM 3112 C CA . LEU A 1 390 ? 23.827 5.157 19.849 1.00 69.19 390 LEU A CA 1
ATOM 3113 C C . LEU A 1 390 ? 25.238 4.663 20.203 1.00 69.19 390 LEU A C 1
ATOM 3115 O O . LEU A 1 390 ? 26.225 5.145 19.649 1.00 69.19 390 LEU A O 1
ATOM 3119 N N . GLY A 1 391 ? 25.355 3.659 21.076 1.00 69.81 391 GLY A N 1
ATOM 3120 C CA . GLY A 1 391 ? 26.628 3.022 21.417 1.00 69.81 391 GLY A CA 1
ATOM 3121 C C . GLY A 1 391 ? 27.284 2.304 20.232 1.00 69.81 391 GLY A C 1
ATOM 3122 O O . GLY A 1 391 ? 28.506 2.356 20.080 1.00 69.81 391 GLY A O 1
ATOM 3123 N N . LYS A 1 392 ? 26.491 1.672 19.355 1.00 70.56 392 LYS A N 1
ATOM 3124 C CA . LYS A 1 392 ? 26.987 1.086 18.098 1.00 70.56 392 LYS A CA 1
ATOM 3125 C C . LYS A 1 392 ? 27.464 2.159 17.120 1.00 70.56 392 LYS A C 1
ATOM 3127 O O . LYS A 1 392 ? 28.507 1.970 16.505 1.00 70.56 392 LYS A O 1
ATOM 3132 N N . TRP A 1 393 ? 26.757 3.283 17.017 1.00 58.19 393 TRP A N 1
ATOM 3133 C CA . TRP A 1 393 ? 27.129 4.383 16.119 1.00 58.19 393 TRP A CA 1
ATOM 3134 C C . TRP A 1 393 ? 28.426 5.065 16.566 1.00 58.19 393 TRP A C 1
ATOM 3136 O O . TRP A 1 393 ? 29.341 5.216 15.761 1.00 58.19 393 TRP A O 1
ATOM 3146 N N . LYS A 1 394 ? 28.586 5.317 17.874 1.00 63.19 394 LYS A N 1
ATOM 3147 C CA . LYS A 1 394 ? 29.845 5.830 18.446 1.00 63.19 394 LYS A CA 1
ATOM 3148 C C . LYS A 1 394 ? 31.045 4.910 18.189 1.00 63.19 394 LYS A C 1
ATOM 3150 O O . LYS A 1 394 ? 32.150 5.398 17.984 1.00 63.19 394 LYS A O 1
ATOM 3155 N N . LYS A 1 395 ? 30.849 3.584 18.173 1.00 64.81 395 LYS A N 1
ATOM 3156 C CA . LYS A 1 395 ? 31.906 2.606 17.838 1.00 64.81 395 LYS A CA 1
ATOM 3157 C C . LYS A 1 395 ? 32.221 2.526 16.339 1.00 64.81 395 LYS A C 1
ATOM 3159 O O . LYS A 1 395 ? 33.283 2.027 15.988 1.00 64.81 395 LYS A O 1
ATOM 3164 N N . GLN A 1 396 ? 31.320 2.989 15.474 1.00 60.78 396 GLN A N 1
ATOM 3165 C CA . GLN A 1 396 ? 31.489 2.995 14.016 1.00 60.78 396 GLN A CA 1
ATOM 3166 C C . GLN A 1 396 ? 32.017 4.330 13.465 1.00 60.78 396 GLN A C 1
ATOM 3168 O O . GLN A 1 396 ? 32.188 4.447 12.256 1.00 60.78 396 GLN A O 1
ATOM 3173 N N . GLY A 1 397 ? 32.310 5.315 14.324 1.00 49.91 397 GLY A N 1
ATOM 3174 C CA . GLY A 1 397 ? 32.960 6.568 13.924 1.00 49.91 397 GLY A CA 1
ATOM 3175 C C . GLY A 1 397 ? 32.138 7.451 12.977 1.00 49.91 397 GLY A C 1
ATOM 3176 O O . GLY A 1 397 ? 32.736 8.203 12.212 1.00 49.91 397 GLY A O 1
ATOM 3177 N N . LYS A 1 398 ? 30.802 7.343 13.004 1.00 42.03 398 LYS A N 1
ATOM 3178 C CA . LYS A 1 398 ? 29.882 8.273 12.329 1.00 42.03 398 LYS A CA 1
ATOM 3179 C C . LYS A 1 398 ? 29.351 9.323 13.293 1.00 42.03 398 LYS A C 1
ATOM 3181 O O . LYS A 1 398 ? 29.068 8.953 14.458 1.00 42.03 398 LYS A O 1
#

pLDDT: mean 93.41, std 10.3, range [31.03, 98.94]

Foldseek 3Di:
DDQDPPQQDQVPADADPLVSVLVVCCCPVQVDDAHEDDPPDPDGQFHDDPSATQEGEQAPSQDQADDPSCLSRLNHQEYEDAQYAYQEYDLSVLSNQNHQEYHPHNYEHLEDHCSVLSRANHAYYAHHQYAYAEDDLSVLSNQNHAYYADANYAHLADHLSCLSRLNHQEYHHANYAHQEYDLSLLSNQNHAYDEHDHYAHLADHLSPLSNQQYAEYAHHQYAHAAYDLSVLSPLNHAEYHPANYAHLADHLSVLSNLNYQYDHHHQYAHAADDLSVLSNCNHQEYHNANYAHQAYDLSVLSNCNHAYYHHHNYAHADYHPSVLSNLNHAYAHQDNYAYQADDLSQLVRPRHQAHHYHHYNHDPVRYHPSRVVSHVNNVVVVVVVVVVVVVVVVVVVD

Sequence (398 aa):
MTINDQLIDFQGYKLPQSEIDALKRLQSEYNMDIIVKPRGEKECSVWLESDHVVSIGFARNNFSSCPDPIRNLQFLETIGFQSNSLSELPDWFSELTKLTSINLILNKFTTFPKVLTKLPALEKIRFTDNQLSDIPKEIVNLHNLKEISLAANNFLHFPKALSRVPSIEWIGLGTNKISKIDSSLSKLSSLRVLLLYKNEFSEFPEAVVEAPSLENINLEENSISAIPDSFAKLRTLKSLDLSYNQLDHFPEVITRVSSLGGLYLTRNNIPSIPSSIGNLKHLGRFDIGGNRLTSLPEEIGLLSQLGYFDLSGNEITSLPASMKNLRSLRLLYLAKNRLTSLPEELGYLPKIERIEYINNEIEEESVPQSIIEVNQRYWATYFQAVDSTLGKWKKQGK

Secondary structure (DSSP, 8-state):
-PPP------TT----HHHHHHHHHHHHHS-----EEETT-SS-SEEEETTEEEEEE-TT---SS--GGGGG-TT--EEE--SS------GGGGG-TT--EEE--SS--SS--GGGGG-TT--EEE--SS------GGGGG-TT--EEE--SS--SS--GGGGG-TT--EEE--SS------GGGGG-TT--EEE--SS--SS--GGGGG-TT--EEE--SS------GGGGG-TT--EEE--SS--SS--GGGGG-TT-SEEE--SS------GGGGG-TT--EEE--SS------GGGGG-TT--EEE--SS------GGGGG-TT--EEE--SS--S---GGGGG-TT--EEE--SSS--GGGS-HHHHHHHHHHHHHHHHHHHHHHHHHHHTT-

Radius of gyration: 26.14 Å; chains: 1; bounding box: 65×35×70 Å